Protein AF-A0A0C9SNE4-F1 (afdb_monomer_lite)

Radius of gyration: 35.83 Å; chains: 1; bounding box: 86×102×91 Å

Sequence (433 aa):
MPVVHISTFTADDDLSETAVETERELSTTSSGLSIANPESDPVPTPPAPAKKRGRPKKQAVTSKDQWQSDLQEAPLEPAKNLKATITYYLAMFTETQMRKPDKQQKSINTFLCLSSDIKFDTLKAQLLQKIHEKLAPKTLAYSNYSIEWMIPRAQTAPMSLSTAEDYQFLVGHALKQKSPSASIVIALATPPTVTPTTVQTVTVKIVTGAVKMSLPGRSRRKRSNISNAKAETPLNVNINTKIQNLQKRWMCSKPGCSSKHCFVHPEHPDHFPLGHEHLAVWAAAWIMCHQRASTTLPTSKPPPNHHKFNNIPGRTAVSISPLLQRRLTECNQPATGQTGPVFNFNIPPEILGIFCPIGAAQPQPAQAVIEASRASSIPVDHNQLALVPSAAQHGQKLSLDEFCDRYCLSQDIHTKLHENGYTGTKTISFIVI

Organism: NCBI:txid664439

pLDDT: mean 72.75, std 22.72, range [30.8, 98.5]

Structure (mmCIF, N/CA/C/O backbone):
data_AF-A0A0C9SNE4-F1
#
_entry.id   AF-A0A0C9SNE4-F1
#
loop_
_atom_site.group_PDB
_atom_site.id
_atom_site.type_symbol
_atom_site.label_atom_id
_atom_site.label_alt_id
_atom_site.label_comp_id
_atom_site.label_asym_id
_atom_site.label_entity_id
_atom_site.label_seq_id
_atom_site.pdbx_PDB_ins_code
_atom_site.Cartn_x
_atom_site.Cartn_y
_atom_site.Cartn_z
_atom_site.occupancy
_atom_site.B_iso_or_equiv
_atom_site.auth_seq_id
_atom_site.auth_comp_id
_atom_site.auth_asym_id
_atom_site.auth_atom_id
_atom_site.pdbx_PDB_model_num
ATOM 1 N N . MET A 1 1 ? -36.835 -17.956 -30.696 1.00 38.91 1 MET A N 1
ATOM 2 C CA . MET A 1 1 ? -35.687 -18.736 -30.187 1.00 38.91 1 MET A CA 1
ATOM 3 C C . MET A 1 1 ? -35.056 -19.471 -31.358 1.00 38.91 1 MET A C 1
ATOM 5 O O . MET A 1 1 ? -35.784 -20.222 -31.994 1.00 38.91 1 MET A O 1
ATOM 9 N N . PRO A 1 2 ? -33.774 -19.247 -31.683 1.00 39.53 2 PRO A N 1
ATOM 10 C CA . PRO A 1 2 ? -33.036 -20.082 -32.625 1.00 39.53 2 PRO A CA 1
ATOM 11 C C . PRO A 1 2 ? -32.279 -21.191 -31.876 1.00 39.53 2 PRO A C 1
ATOM 13 O O . PRO A 1 2 ? -31.608 -20.924 -30.881 1.00 39.53 2 PRO A O 1
ATOM 16 N N . VAL A 1 3 ? -32.388 -22.431 -32.353 1.00 40.47 3 VAL A N 1
ATOM 17 C CA . VAL A 1 3 ? -31.606 -23.570 -31.851 1.00 40.47 3 VAL A CA 1
ATOM 18 C C . VAL A 1 3 ? -30.314 -23.649 -32.660 1.00 40.47 3 VAL A C 1
ATOM 20 O O . VAL A 1 3 ? -30.364 -23.748 -33.884 1.00 40.47 3 VAL A O 1
ATOM 23 N N . VAL A 1 4 ? -29.165 -23.604 -31.986 1.00 46.88 4 VAL A N 1
ATOM 24 C CA . VAL A 1 4 ? -27.845 -23.761 -32.613 1.00 46.88 4 VAL A CA 1
ATOM 25 C C . VAL A 1 4 ? -27.323 -25.157 -32.289 1.00 46.88 4 VAL A C 1
ATOM 27 O O . VAL A 1 4 ? -27.067 -25.469 -31.128 1.00 46.88 4 VAL A O 1
ATOM 30 N N . HIS A 1 5 ? -27.168 -25.997 -33.313 1.00 44.12 5 HIS A N 1
ATOM 31 C CA . HIS A 1 5 ? -26.477 -27.279 -33.181 1.00 44.12 5 HIS A CA 1
ATOM 32 C C . HIS A 1 5 ? -24.964 -27.049 -33.101 1.00 44.12 5 HIS A C 1
ATOM 34 O O . HIS A 1 5 ? -24.386 -26.398 -33.969 1.00 44.12 5 HIS A O 1
ATOM 40 N N . ILE A 1 6 ? -24.326 -27.619 -32.079 1.00 41.62 6 ILE A N 1
ATOM 41 C CA . ILE A 1 6 ? -22.868 -27.664 -31.944 1.00 41.62 6 ILE A CA 1
ATOM 42 C C . ILE A 1 6 ? -22.424 -29.088 -32.280 1.00 41.62 6 ILE A C 1
ATOM 44 O O . ILE A 1 6 ? -22.781 -30.026 -31.569 1.00 41.62 6 ILE A O 1
ATOM 48 N N . SER A 1 7 ? -21.645 -29.246 -33.351 1.00 43.00 7 SER A N 1
ATOM 49 C CA . SER A 1 7 ? -20.959 -30.504 -33.658 1.00 43.00 7 SER A CA 1
ATOM 50 C C . SER A 1 7 ? -19.596 -30.524 -32.973 1.00 43.00 7 SER A C 1
ATOM 52 O O . SER A 1 7 ? -18.745 -29.681 -33.249 1.00 43.00 7 SER A O 1
ATOM 54 N N . THR A 1 8 ? -19.379 -31.496 -32.094 1.00 40.59 8 THR A N 1
ATOM 55 C CA . THR A 1 8 ? -18.074 -31.780 -31.488 1.00 40.59 8 THR A CA 1
ATOM 56 C C . THR A 1 8 ? -17.249 -32.663 -32.417 1.00 40.59 8 THR A C 1
ATOM 58 O O . THR A 1 8 ? -17.672 -33.772 -32.737 1.00 40.59 8 THR A O 1
ATOM 61 N N . PHE A 1 9 ? -16.071 -32.189 -32.821 1.00 38.12 9 PHE A N 1
ATOM 62 C CA . PHE A 1 9 ? -15.098 -32.966 -33.588 1.00 38.12 9 PHE A CA 1
ATOM 63 C C . PHE A 1 9 ? -13.999 -33.451 -32.635 1.00 38.12 9 PHE A C 1
ATOM 65 O O . PHE A 1 9 ? -13.291 -32.636 -32.045 1.00 38.12 9 PHE A O 1
ATOM 72 N N . THR A 1 10 ? -13.884 -34.764 -32.452 1.00 41.81 10 THR A N 1
ATOM 73 C CA . THR A 1 10 ? -12.782 -35.405 -31.724 1.00 41.81 10 THR A CA 1
ATOM 74 C C . THR A 1 10 ? -11.747 -35.883 -32.731 1.00 41.81 10 THR A C 1
ATOM 76 O O . THR A 1 10 ? -12.079 -36.671 -33.613 1.00 41.81 10 THR A O 1
ATOM 79 N N . ALA A 1 11 ? -10.513 -35.406 -32.595 1.00 47.38 11 ALA A N 1
ATOM 80 C CA . ALA A 1 11 ? -9.359 -35.940 -33.303 1.00 47.38 11 ALA A CA 1
ATOM 81 C C . ALA A 1 11 ? -8.430 -36.577 -32.267 1.00 47.38 11 ALA A C 1
ATOM 83 O O . ALA A 1 11 ? -7.753 -35.871 -31.519 1.00 47.38 11 ALA A O 1
ATOM 84 N N . ASP A 1 12 ? -8.459 -37.905 -32.206 1.00 46.59 12 ASP A N 1
ATOM 85 C CA . ASP A 1 12 ? -7.353 -38.691 -31.676 1.00 46.59 12 ASP A CA 1
ATOM 86 C C . ASP A 1 12 ? -6.236 -38.671 -32.724 1.00 46.59 12 ASP A C 1
ATOM 88 O O . ASP A 1 12 ? -6.502 -38.924 -33.900 1.00 46.59 12 ASP A O 1
ATOM 92 N N . ASP A 1 13 ? -5.004 -38.382 -32.312 1.00 49.09 13 ASP A N 1
ATOM 93 C CA . ASP A 1 13 ? -3.827 -38.621 -33.145 1.00 49.09 13 ASP A CA 1
ATOM 94 C C . ASP A 1 13 ? -2.734 -39.251 -32.276 1.00 49.09 13 ASP A C 1
ATOM 96 O O . ASP A 1 13 ? -2.331 -38.711 -31.239 1.00 49.09 13 ASP A O 1
ATOM 100 N N . ASP A 1 14 ? -2.341 -40.455 -32.676 1.00 47.31 14 ASP A N 1
ATOM 101 C CA . ASP A 1 14 ? -1.549 -41.420 -31.921 1.00 47.31 14 ASP A CA 1
ATOM 102 C C . ASP A 1 14 ? -0.275 -41.713 -32.710 1.00 47.31 14 ASP A C 1
ATOM 104 O O . ASP A 1 14 ? -0.311 -42.412 -33.722 1.00 47.31 14 ASP A O 1
ATOM 108 N N . LEU A 1 15 ? 0.854 -41.152 -32.269 1.00 49.06 15 LEU A N 1
ATOM 109 C CA . LEU A 1 15 ? 2.168 -41.447 -32.835 1.00 49.06 15 LEU A CA 1
ATOM 110 C C . LEU A 1 15 ? 3.216 -41.601 -31.731 1.00 49.06 15 LEU A C 1
ATOM 112 O O . LEU A 1 15 ? 3.899 -40.661 -31.321 1.00 49.06 15 LEU A O 1
ATOM 116 N N . SER A 1 16 ? 3.370 -42.844 -31.286 1.00 46.38 16 SER A N 1
ATOM 117 C CA . SER A 1 16 ? 4.607 -43.332 -30.687 1.00 46.38 16 SER A CA 1
ATOM 118 C C . SER A 1 16 ? 5.685 -43.511 -31.759 1.00 46.38 16 SER A C 1
ATOM 120 O O . SER A 1 16 ? 5.445 -44.222 -32.733 1.00 46.38 16 SER A O 1
ATOM 122 N N . GLU A 1 17 ? 6.902 -43.008 -31.540 1.00 44.75 17 GLU A N 1
ATOM 123 C CA . GLU A 1 17 ? 8.071 -43.526 -32.261 1.00 44.75 17 GLU A CA 1
ATOM 124 C C . GLU A 1 17 ? 9.333 -43.561 -31.386 1.00 44.75 17 GLU A C 1
ATOM 126 O O . GLU A 1 17 ? 9.523 -42.753 -30.474 1.00 44.75 17 GLU A O 1
ATOM 131 N N . THR A 1 18 ? 10.170 -44.568 -31.635 1.00 41.59 18 THR A N 1
ATOM 132 C CA . THR A 1 18 ? 11.265 -45.020 -30.768 1.00 41.59 18 THR A CA 1
ATOM 133 C C . THR A 1 18 ? 12.593 -45.088 -31.524 1.00 41.59 18 THR A C 1
ATOM 135 O O . THR A 1 18 ? 12.679 -45.789 -32.527 1.00 41.59 18 THR A O 1
ATOM 138 N N . ALA A 1 19 ? 13.655 -44.485 -30.982 1.00 37.78 19 ALA A N 1
ATOM 139 C CA . ALA A 1 19 ? 15.058 -44.791 -31.303 1.00 37.78 19 ALA A CA 1
ATOM 140 C C . ALA A 1 19 ? 15.921 -44.388 -30.084 1.00 37.78 19 ALA A C 1
ATOM 142 O O . ALA A 1 19 ? 15.773 -43.273 -29.592 1.00 37.78 19 ALA A O 1
ATOM 143 N N . VAL A 1 20 ? 16.625 -45.286 -29.382 1.00 37.22 20 VAL A N 1
ATOM 144 C CA . VAL A 1 20 ? 17.790 -46.130 -29.754 1.00 37.22 20 VAL A CA 1
ATOM 145 C C . VAL A 1 20 ? 19.133 -45.393 -29.598 1.00 37.22 20 VAL A C 1
ATOM 147 O O . VAL A 1 20 ? 19.267 -44.207 -29.873 1.00 37.22 20 VAL A O 1
ATOM 150 N N . GLU A 1 21 ? 20.084 -46.147 -29.046 1.00 35.72 21 GLU A N 1
ATOM 151 C CA . GLU A 1 21 ? 21.415 -45.827 -28.516 1.00 35.72 21 GLU A CA 1
ATOM 152 C C . GLU A 1 21 ? 22.336 -44.931 -29.366 1.00 35.72 21 GLU A C 1
ATOM 154 O O . GLU A 1 21 ? 22.239 -44.875 -30.588 1.00 35.72 21 GLU A O 1
ATOM 159 N N . THR A 1 22 ? 23.369 -44.366 -28.723 1.00 37.75 22 THR A N 1
ATOM 160 C CA . THR A 1 22 ? 24.769 -44.812 -28.937 1.00 37.75 22 THR A CA 1
ATOM 161 C C . THR A 1 22 ? 25.681 -44.252 -27.837 1.00 37.75 22 THR A C 1
ATOM 163 O O . THR A 1 22 ? 25.640 -43.064 -27.518 1.00 37.75 22 THR A O 1
ATOM 166 N N . GLU A 1 23 ? 26.517 -45.111 -27.253 1.00 42.69 23 GLU A N 1
ATOM 167 C CA . GLU A 1 23 ? 27.531 -44.748 -26.258 1.00 42.69 23 GLU A CA 1
ATOM 168 C C . GLU A 1 23 ? 28.771 -44.092 -26.890 1.00 42.69 23 GLU A C 1
ATOM 170 O O . GLU A 1 23 ? 29.161 -44.423 -28.012 1.00 42.69 23 GLU A O 1
ATOM 175 N N . ARG A 1 24 ? 29.490 -43.260 -26.122 1.00 37.94 24 ARG A N 1
ATOM 176 C CA . ARG A 1 24 ? 30.954 -43.185 -26.255 1.00 37.94 24 ARG A CA 1
ATOM 177 C C . ARG A 1 24 ? 31.633 -42.651 -24.998 1.00 37.94 24 ARG A C 1
ATOM 179 O O . ARG A 1 24 ? 31.463 -41.492 -24.627 1.00 37.94 24 ARG A O 1
ATOM 186 N N . GLU A 1 25 ? 32.436 -43.506 -24.377 1.00 43.00 25 GLU A N 1
ATOM 187 C CA . GLU A 1 25 ? 33.417 -43.113 -23.368 1.00 43.00 25 GLU A CA 1
ATOM 188 C C . GLU A 1 25 ? 34.555 -42.291 -23.991 1.00 43.00 25 GLU A C 1
ATOM 190 O O . GLU A 1 25 ? 34.912 -42.501 -25.152 1.00 43.00 25 GLU A O 1
ATOM 195 N N . LEU A 1 26 ? 35.191 -41.434 -23.186 1.00 41.44 26 LEU A N 1
ATOM 196 C CA . LEU A 1 26 ? 36.636 -41.192 -23.259 1.00 41.44 26 LEU A CA 1
ATOM 197 C C . LEU A 1 26 ? 37.135 -40.528 -21.966 1.00 41.44 26 LEU A C 1
ATOM 199 O O . LEU A 1 26 ? 36.657 -39.470 -21.556 1.00 41.44 26 LEU A O 1
ATOM 203 N N . SER A 1 27 ? 38.105 -41.177 -21.327 1.00 37.44 27 SER A N 1
ATOM 204 C CA . SER A 1 27 ? 38.706 -40.781 -20.050 1.00 37.44 27 SER A CA 1
ATOM 205 C C . SER A 1 27 ? 39.980 -39.965 -20.265 1.00 37.44 27 SER A C 1
ATOM 207 O O . SER A 1 27 ? 40.839 -40.414 -21.020 1.00 37.44 27 SER A O 1
ATOM 209 N N . THR A 1 28 ? 40.187 -38.878 -19.507 1.00 32.50 28 THR A N 1
ATOM 210 C CA . THR A 1 28 ? 41.526 -38.270 -19.357 1.00 32.50 28 THR A CA 1
ATOM 211 C C . THR A 1 28 ? 41.754 -37.698 -17.948 1.00 32.50 28 THR A C 1
ATOM 213 O O . THR A 1 28 ? 41.076 -36.774 -17.507 1.00 32.50 28 THR A O 1
ATOM 216 N N . THR A 1 29 ? 42.729 -38.300 -17.258 1.00 30.80 29 THR A N 1
ATOM 217 C CA . THR A 1 29 ? 43.738 -37.723 -16.334 1.00 30.80 29 THR A CA 1
ATOM 218 C C . THR A 1 29 ? 43.895 -36.184 -16.349 1.00 30.80 29 THR A C 1
ATOM 220 O O . THR A 1 29 ? 43.726 -35.556 -17.382 1.00 30.80 29 THR A O 1
ATOM 223 N N . SER A 1 30 ? 44.369 -35.458 -15.329 1.00 31.88 30 SER A N 1
ATOM 224 C CA . SER A 1 30 ? 44.814 -35.650 -13.933 1.00 31.88 30 SER A CA 1
ATOM 225 C C . SER A 1 30 ? 45.439 -34.299 -13.487 1.00 31.88 30 SER A C 1
ATOM 227 O O . SER A 1 30 ? 45.453 -33.358 -14.275 1.00 31.88 30 SER A O 1
ATOM 229 N N . SER A 1 31 ? 46.054 -34.231 -12.294 1.00 33.75 31 SER A N 1
ATOM 230 C CA . SER A 1 31 ? 46.791 -33.066 -11.740 1.00 33.75 31 SER A CA 1
ATOM 231 C C . SER A 1 31 ? 45.882 -31.953 -11.174 1.00 33.75 31 SER A C 1
ATOM 233 O O . SER A 1 31 ? 45.056 -31.395 -11.879 1.00 33.75 31 SER A O 1
ATOM 235 N N . GLY A 1 32 ? 45.954 -31.549 -9.902 1.00 34.94 32 GLY A N 1
ATOM 236 C CA . GLY A 1 32 ? 46.887 -31.922 -8.833 1.00 34.94 32 GLY A CA 1
ATOM 237 C C . GLY A 1 32 ? 47.992 -30.883 -8.642 1.00 34.94 32 GLY A C 1
ATOM 238 O O . GLY A 1 32 ? 49.116 -31.103 -9.076 1.00 34.94 32 GLY A O 1
ATOM 239 N N . LEU A 1 33 ? 47.669 -29.768 -7.978 1.00 35.03 33 LEU A N 1
ATOM 240 C CA . LEU A 1 33 ? 48.639 -28.775 -7.509 1.00 35.03 33 LEU A CA 1
ATOM 241 C C . LEU A 1 33 ? 48.158 -28.143 -6.195 1.00 35.03 33 LEU A C 1
ATOM 243 O O . LEU A 1 33 ? 47.126 -27.477 -6.147 1.00 35.03 33 LEU A O 1
ATOM 247 N N . SER A 1 34 ? 48.923 -28.374 -5.130 1.00 39.59 34 SER A N 1
ATOM 248 C CA . SER A 1 34 ? 48.729 -27.771 -3.808 1.00 39.59 34 SER A CA 1
ATOM 249 C C . SER A 1 34 ? 49.470 -26.437 -3.735 1.00 39.59 34 SER A C 1
ATOM 251 O O . SER A 1 34 ? 50.653 -26.394 -4.063 1.00 39.59 34 SER A O 1
ATOM 253 N N . ILE A 1 35 ? 48.828 -25.373 -3.243 1.00 38.12 35 ILE A N 1
ATOM 254 C CA . ILE A 1 35 ? 49.505 -24.119 -2.866 1.00 38.12 35 ILE A CA 1
ATOM 255 C C . ILE A 1 35 ? 49.071 -23.722 -1.448 1.00 38.12 35 ILE A C 1
ATOM 257 O O . ILE A 1 35 ? 47.936 -23.967 -1.039 1.00 38.12 35 ILE A O 1
ATOM 261 N N . ALA A 1 36 ? 50.030 -23.212 -0.675 1.00 35.75 36 ALA A N 1
ATOM 262 C CA . ALA A 1 36 ? 49.984 -23.132 0.781 1.00 35.75 36 ALA A CA 1
ATOM 263 C C . ALA A 1 36 ? 49.194 -21.936 1.348 1.00 35.75 36 ALA A C 1
ATOM 265 O O . ALA A 1 36 ? 49.076 -20.886 0.719 1.00 35.75 36 ALA A O 1
ATOM 266 N N . ASN A 1 37 ? 48.743 -22.093 2.598 1.00 45.16 37 ASN A N 1
ATOM 267 C CA . ASN A 1 37 ? 48.356 -20.985 3.476 1.00 45.16 37 ASN A CA 1
ATOM 268 C C . ASN A 1 37 ? 49.580 -20.126 3.837 1.00 45.16 37 ASN A C 1
ATOM 270 O O . ASN A 1 37 ? 50.582 -20.696 4.276 1.00 45.16 37 ASN A O 1
ATOM 274 N N . PRO A 1 38 ? 49.457 -18.791 3.820 1.00 50.81 38 PRO A N 1
ATOM 275 C CA . PRO A 1 38 ? 50.249 -17.910 4.661 1.00 50.81 38 PRO A CA 1
ATOM 276 C C . PRO A 1 38 ? 49.485 -17.469 5.924 1.00 50.81 38 PRO A C 1
ATOM 278 O O . PRO A 1 38 ? 48.291 -17.176 5.895 1.00 50.81 38 PRO A O 1
ATOM 281 N N . GLU A 1 39 ? 50.246 -17.466 7.014 1.00 42.12 39 GLU A N 1
ATOM 282 C CA . GLU A 1 39 ? 50.117 -16.793 8.312 1.00 42.12 39 GLU A CA 1
ATOM 283 C C . GLU A 1 39 ? 48.969 -15.806 8.608 1.00 42.12 39 GLU A C 1
ATOM 285 O O . GLU A 1 39 ? 48.586 -14.949 7.817 1.00 42.12 39 GLU A O 1
ATOM 290 N N . SER A 1 40 ? 48.503 -15.877 9.859 1.00 41.00 40 SER A N 1
ATOM 291 C CA . SER A 1 40 ? 47.504 -14.993 10.462 1.00 41.00 40 SER A CA 1
ATOM 292 C C . SER A 1 40 ? 48.133 -13.964 11.412 1.00 41.00 40 SER A C 1
ATOM 294 O O . SER A 1 40 ? 48.673 -14.348 12.452 1.00 41.00 40 SER A O 1
ATOM 296 N N . ASP A 1 41 ? 47.967 -12.675 11.115 1.00 52.69 41 ASP A N 1
ATOM 297 C CA . ASP A 1 41 ? 48.377 -11.572 11.995 1.00 52.69 41 ASP A CA 1
ATOM 298 C C . ASP A 1 41 ? 47.491 -11.417 13.257 1.00 52.69 41 ASP A C 1
ATOM 300 O O . ASP A 1 41 ? 46.299 -11.755 13.241 1.00 52.69 41 ASP A O 1
ATOM 304 N N . PRO A 1 42 ? 48.040 -10.890 14.372 1.00 58.44 42 PRO A N 1
ATOM 305 C CA . PRO A 1 42 ? 47.347 -10.821 15.658 1.00 58.44 42 PRO A CA 1
ATOM 306 C C . PRO A 1 42 ? 46.299 -9.697 15.752 1.00 58.44 42 PRO A C 1
ATOM 308 O O . PRO A 1 42 ? 46.542 -8.533 15.435 1.00 58.44 42 PRO A O 1
ATOM 311 N N . VAL A 1 43 ? 45.129 -10.040 16.299 1.00 50.06 43 VAL A N 1
ATOM 312 C CA . VAL A 1 43 ? 44.009 -9.115 16.548 1.00 50.06 43 VAL A CA 1
ATOM 313 C C . VAL A 1 43 ? 44.282 -8.226 17.777 1.00 50.06 43 VAL A C 1
ATOM 315 O O . VAL A 1 43 ? 44.535 -8.767 18.857 1.00 50.06 43 VAL A O 1
ATOM 318 N N . PRO A 1 44 ? 44.160 -6.885 17.686 1.00 51.66 44 PRO A N 1
ATOM 319 C CA . PRO A 1 44 ? 44.323 -5.997 18.835 1.00 51.66 44 PRO A CA 1
ATOM 320 C C . PRO A 1 44 ? 43.094 -5.985 19.763 1.00 51.66 44 PRO A C 1
ATOM 322 O O . PRO A 1 44 ? 41.944 -5.884 19.331 1.00 51.66 44 PRO A O 1
ATOM 325 N N . THR A 1 45 ? 43.350 -6.046 21.070 1.00 57.38 45 THR A N 1
ATOM 326 C CA . THR A 1 45 ? 42.338 -6.094 22.139 1.00 57.38 45 THR A CA 1
ATOM 327 C C . THR A 1 45 ? 41.604 -4.752 22.324 1.00 57.38 45 THR A C 1
ATOM 329 O O . THR A 1 45 ? 42.264 -3.718 22.439 1.00 57.38 45 THR A O 1
ATOM 332 N N . PRO A 1 46 ? 40.260 -4.723 22.443 1.00 59.94 46 PRO A N 1
ATOM 333 C CA . PRO A 1 46 ? 39.521 -3.490 22.723 1.00 59.94 46 PRO A CA 1
ATOM 334 C C . PRO A 1 46 ? 39.621 -3.056 24.206 1.00 59.94 46 PRO A C 1
ATOM 336 O O . PRO A 1 46 ? 39.582 -3.909 25.098 1.00 59.94 46 PRO A O 1
ATOM 339 N N . PRO A 1 47 ? 39.694 -1.743 24.506 1.00 55.91 47 PRO A N 1
ATOM 340 C CA . PRO A 1 47 ? 39.772 -1.229 25.875 1.00 55.91 47 PRO A CA 1
ATOM 341 C C . PRO A 1 47 ? 38.435 -1.295 26.639 1.00 55.91 47 PRO A C 1
ATOM 343 O O . PRO A 1 47 ? 37.346 -1.295 26.063 1.00 55.91 47 PRO A O 1
ATOM 346 N N . ALA A 1 48 ? 38.527 -1.333 27.972 1.00 55.72 48 ALA A N 1
ATOM 347 C CA . ALA A 1 48 ? 37.401 -1.561 28.879 1.00 55.72 48 ALA A CA 1
ATOM 348 C C . ALA A 1 48 ? 36.401 -0.377 28.976 1.00 55.72 48 ALA A C 1
ATOM 350 O O . ALA A 1 48 ? 36.803 0.786 28.907 1.00 55.72 48 ALA A O 1
ATOM 351 N N . PRO A 1 49 ? 35.097 -0.641 29.213 1.00 56.12 49 PRO A N 1
ATOM 352 C CA . PRO A 1 49 ? 34.071 0.400 29.294 1.00 56.12 49 PRO A CA 1
ATOM 353 C C . PRO A 1 49 ? 34.112 1.204 30.606 1.00 56.12 49 PRO A C 1
ATOM 355 O O . PRO A 1 49 ? 34.221 0.656 31.705 1.00 56.12 49 PRO A O 1
ATOM 358 N N . ALA A 1 50 ? 33.947 2.524 30.487 1.00 57.16 50 ALA A N 1
ATOM 359 C CA . ALA A 1 50 ? 33.972 3.463 31.607 1.00 57.16 50 ALA A CA 1
ATOM 360 C C . ALA A 1 50 ? 32.727 3.397 32.525 1.00 57.16 50 ALA A C 1
ATOM 362 O O . ALA A 1 50 ? 31.644 2.936 32.157 1.00 57.16 50 ALA A O 1
ATOM 363 N N . LYS A 1 51 ? 32.901 3.885 33.760 1.00 54.38 51 LYS A N 1
ATOM 364 C CA . LYS A 1 51 ? 31.968 3.732 34.892 1.00 54.38 51 LYS A CA 1
ATOM 365 C C . LYS A 1 51 ? 30.635 4.479 34.693 1.00 54.38 51 LYS A C 1
ATOM 367 O O . LYS A 1 51 ? 30.612 5.659 34.352 1.00 54.38 51 LYS A O 1
ATOM 372 N N . LYS A 1 52 ? 29.517 3.815 35.020 1.00 46.66 52 LYS A N 1
ATOM 373 C CA . LYS A 1 52 ? 28.166 4.412 35.060 1.00 46.66 52 LYS A CA 1
ATOM 374 C C . LYS A 1 52 ? 28.080 5.515 36.128 1.00 46.66 52 LYS A C 1
ATOM 376 O O . LYS A 1 52 ? 28.282 5.232 37.307 1.00 46.66 52 LYS A O 1
ATOM 381 N N . ARG A 1 53 ? 27.699 6.741 35.746 1.00 54.41 53 ARG A N 1
ATOM 382 C CA . ARG A 1 53 ? 27.253 7.780 36.698 1.00 54.41 53 ARG A CA 1
ATOM 383 C C . ARG A 1 53 ? 25.805 7.518 37.135 1.00 54.41 53 ARG A C 1
ATOM 385 O O . ARG A 1 53 ? 24.972 7.111 36.328 1.00 54.41 53 ARG A O 1
ATOM 392 N N . GLY A 1 54 ? 25.528 7.720 38.423 1.00 46.31 54 GLY A N 1
ATOM 393 C CA . GLY A 1 54 ? 24.234 7.421 39.039 1.00 46.31 54 GLY A CA 1
ATOM 394 C C . GLY A 1 54 ? 23.115 8.387 38.635 1.00 46.31 54 GLY A C 1
ATOM 395 O O . GLY A 1 54 ? 23.355 9.562 38.368 1.00 46.31 54 GLY A O 1
ATOM 396 N N . ARG A 1 55 ? 21.875 7.884 38.630 1.00 50.62 55 ARG A N 1
ATOM 397 C CA . ARG A 1 55 ? 20.650 8.665 38.401 1.00 50.62 55 ARG A CA 1
ATOM 398 C C . ARG A 1 55 ? 19.955 8.903 39.752 1.00 50.62 55 ARG A C 1
ATOM 400 O O . ARG A 1 55 ? 19.647 7.913 40.418 1.00 50.62 55 ARG A O 1
ATOM 407 N N . PRO A 1 56 ? 19.698 10.153 40.178 1.00 48.69 56 PRO A N 1
ATOM 408 C CA . PRO A 1 56 ? 19.039 10.414 41.455 1.00 48.69 56 PRO A CA 1
ATOM 409 C C . PRO A 1 56 ? 17.575 9.949 41.435 1.00 48.69 56 PRO A C 1
ATOM 411 O O . PRO A 1 56 ? 16.857 10.147 40.451 1.00 48.69 56 PRO A O 1
ATOM 414 N N . LYS A 1 57 ? 17.127 9.336 42.537 1.00 44.31 57 LYS A N 1
ATOM 415 C CA . LYS A 1 57 ? 15.717 8.984 42.759 1.00 44.31 57 LYS A CA 1
ATOM 416 C C . LYS A 1 57 ? 14.918 10.270 43.002 1.00 44.31 57 LYS A C 1
ATOM 418 O O . LYS A 1 57 ? 15.161 10.942 44.000 1.00 44.31 57 LYS A O 1
ATOM 423 N N . LYS A 1 58 ? 13.942 10.593 42.146 1.00 53.78 58 LYS A N 1
ATOM 424 C CA . LYS A 1 58 ? 12.881 11.544 42.519 1.00 53.78 58 LYS A CA 1
ATOM 425 C C . LYS A 1 58 ? 11.888 10.836 43.440 1.00 53.78 58 LYS A C 1
ATOM 427 O O . LYS A 1 58 ? 11.443 9.733 43.129 1.00 53.78 58 LYS A O 1
ATOM 432 N N . GLN A 1 59 ? 11.579 11.468 44.566 1.00 45.69 59 GLN A N 1
ATOM 433 C CA . GLN A 1 59 ? 10.562 11.011 45.509 1.00 45.69 59 GLN A CA 1
ATOM 434 C C . GLN A 1 59 ? 9.176 11.091 44.857 1.00 45.69 59 GLN A C 1
ATOM 436 O O . GLN A 1 59 ? 8.873 12.053 44.150 1.00 45.69 59 GLN A O 1
ATOM 441 N N . ALA A 1 60 ? 8.344 10.079 45.096 1.00 41.91 60 ALA A N 1
ATOM 442 C CA . ALA A 1 60 ? 6.930 10.129 44.761 1.00 41.91 60 ALA A CA 1
ATOM 443 C C . ALA A 1 60 ? 6.184 10.785 45.928 1.00 41.91 60 ALA A C 1
ATOM 445 O O . ALA A 1 60 ? 6.175 10.239 47.028 1.00 41.91 60 ALA A O 1
ATOM 446 N N . VAL A 1 61 ? 5.567 11.942 45.686 1.00 50.59 61 VAL A N 1
ATOM 447 C CA . VAL A 1 61 ? 4.607 12.538 46.620 1.00 50.59 61 VAL A CA 1
ATOM 448 C C . VAL A 1 61 ? 3.222 12.056 46.216 1.00 50.59 61 VAL A C 1
ATOM 450 O O . VAL A 1 61 ? 2.673 12.477 45.201 1.00 50.59 61 VAL A O 1
ATOM 453 N N . THR A 1 62 ? 2.674 11.136 47.000 1.00 45.28 62 THR A N 1
ATOM 454 C CA . THR A 1 62 ? 1.266 10.749 46.935 1.00 45.28 62 THR A CA 1
ATOM 455 C C . THR A 1 62 ? 0.436 11.785 47.685 1.00 45.28 62 THR A C 1
ATOM 457 O O . THR A 1 62 ? 0.460 11.802 48.913 1.00 45.28 62 THR A O 1
ATOM 460 N N . SER A 1 63 ? -0.313 12.621 46.966 1.00 48.00 63 SER A N 1
ATOM 461 C CA . SER A 1 63 ? -1.471 13.319 47.534 1.00 48.00 63 SER A CA 1
ATOM 462 C C . SER A 1 63 ? -2.724 12.526 47.162 1.00 48.00 63 SER A C 1
ATOM 464 O O . SER A 1 63 ? -2.874 12.087 46.019 1.00 48.00 63 SER A O 1
ATOM 466 N N . LYS A 1 64 ? -3.556 12.250 48.166 1.00 47.44 64 LYS A N 1
ATOM 467 C CA . LYS A 1 64 ? -4.700 11.338 48.106 1.00 47.44 64 LYS A CA 1
ATOM 468 C C . LYS A 1 64 ? -5.825 11.937 48.950 1.00 47.44 64 LYS A C 1
ATOM 470 O O . LYS A 1 64 ? -6.136 11.405 50.007 1.00 47.44 64 LYS A O 1
ATOM 475 N N . ASP A 1 65 ? -6.419 13.009 48.441 1.00 48.03 65 ASP A N 1
ATOM 476 C CA . ASP A 1 65 ? -7.628 13.629 48.985 1.00 48.03 65 ASP A CA 1
ATOM 477 C C . ASP A 1 65 ? -8.682 13.624 47.865 1.00 48.03 65 ASP A C 1
ATOM 479 O O . ASP A 1 65 ? -8.461 14.155 46.779 1.00 48.03 65 ASP A O 1
ATOM 483 N N . GLN A 1 66 ? -9.718 12.791 47.949 1.00 52.75 66 GLN A N 1
ATOM 484 C CA . GLN A 1 66 ? -10.872 12.935 48.847 1.00 52.75 66 GLN A CA 1
ATOM 485 C C . GLN A 1 66 ? -11.801 14.066 48.381 1.00 52.75 66 GLN A C 1
ATOM 487 O O . GLN A 1 66 ? -11.888 15.129 48.981 1.00 52.75 66 GLN A O 1
ATOM 492 N N . TRP A 1 67 ? -12.528 13.776 47.300 1.00 43.69 67 TRP A N 1
ATOM 493 C CA . TRP A 1 67 ? -13.760 14.463 46.916 1.00 43.69 67 TRP A CA 1
ATOM 494 C C . TRP A 1 67 ? -14.856 13.408 46.793 1.00 43.69 67 TRP A C 1
ATOM 496 O O . TRP A 1 67 ? -14.862 12.603 45.862 1.00 43.69 67 TRP A O 1
ATOM 506 N N . GLN A 1 68 ? -15.734 13.370 47.789 1.00 52.38 68 GLN A N 1
ATOM 507 C CA . GLN A 1 68 ? -16.874 12.465 47.872 1.00 52.38 68 GLN A CA 1
ATOM 508 C C . GLN A 1 68 ? -17.973 13.192 48.653 1.00 52.38 68 GLN A C 1
ATOM 510 O O . GLN A 1 68 ? -17.670 13.759 49.701 1.00 52.38 68 GLN A O 1
ATOM 515 N N . SER A 1 69 ? -19.215 13.109 48.157 1.00 52.91 69 SER A N 1
ATOM 516 C CA . SER A 1 69 ? -20.448 13.828 48.572 1.00 52.91 69 SER A CA 1
ATOM 517 C C . SER A 1 69 ? -20.809 15.000 47.656 1.00 52.91 69 SER A C 1
ATOM 519 O O . SER A 1 69 ? -20.354 16.118 47.851 1.00 52.91 69 SER A O 1
ATOM 521 N N . ASP A 1 70 ? -21.566 14.689 46.601 1.00 49.06 70 ASP A N 1
ATOM 522 C CA . ASP A 1 70 ? -22.915 15.239 46.379 1.00 49.06 70 ASP A CA 1
ATOM 523 C C . ASP A 1 70 ? -23.509 14.585 45.121 1.00 49.06 70 ASP A C 1
ATOM 525 O O . ASP A 1 70 ? -23.365 15.051 43.992 1.00 49.06 70 ASP A O 1
ATOM 529 N N . LEU A 1 71 ? -24.139 13.424 45.328 1.00 48.97 71 LEU A N 1
ATOM 530 C CA . LEU A 1 71 ? -24.932 12.731 44.314 1.00 48.97 71 LEU A CA 1
ATOM 531 C C . LEU A 1 71 ? -26.402 13.063 44.552 1.00 48.97 71 LEU A C 1
ATOM 533 O O . LEU A 1 71 ? -27.062 12.441 45.381 1.00 48.97 71 LEU A O 1
ATOM 537 N N . GLN A 1 72 ? -26.903 14.051 43.817 1.00 52.22 72 GLN A N 1
ATOM 538 C CA . GLN A 1 72 ? -28.329 14.339 43.753 1.00 52.22 72 GLN A CA 1
ATOM 539 C C . GLN A 1 72 ? -28.944 13.457 42.656 1.00 52.22 72 GLN A C 1
ATOM 541 O O . GLN A 1 72 ? -28.585 13.557 41.482 1.00 52.22 72 GLN A O 1
ATOM 546 N N . GLU A 1 73 ? -29.805 12.527 43.063 1.00 56.72 73 GLU A N 1
ATOM 547 C CA . GLU A 1 73 ? -30.290 11.428 42.225 1.00 56.72 73 GLU A CA 1
ATOM 548 C C . GLU A 1 73 ? -31.346 11.924 41.219 1.00 56.72 73 GLU A C 1
ATOM 550 O O . GLU A 1 73 ? -32.525 12.080 41.534 1.00 56.72 73 GLU A O 1
ATOM 555 N N . ALA A 1 74 ? -30.901 12.241 40.000 1.00 62.75 74 ALA A N 1
ATOM 556 C CA . ALA A 1 74 ? -31.765 12.705 38.916 1.00 62.75 74 ALA A CA 1
ATOM 557 C C . ALA A 1 74 ? -32.480 11.531 38.204 1.00 62.75 74 ALA A C 1
ATOM 559 O O . ALA A 1 74 ? -31.917 10.436 38.128 1.00 62.75 74 ALA A O 1
ATOM 560 N N . PRO A 1 75 ? -33.690 11.737 37.639 1.00 65.75 75 PRO A N 1
ATOM 561 C CA . PRO A 1 75 ? -34.475 10.665 37.024 1.00 65.75 75 PRO A CA 1
ATOM 562 C C . PRO A 1 75 ? -33.738 9.902 35.914 1.00 65.75 75 PRO A C 1
ATOM 564 O O . PRO A 1 75 ? -33.159 10.493 35.001 1.00 65.75 75 PRO A O 1
ATOM 567 N N . LEU A 1 76 ? -33.820 8.570 35.975 1.00 61.53 76 LEU A N 1
ATOM 568 C CA . LEU A 1 76 ? -33.225 7.644 35.011 1.00 61.53 76 LEU A CA 1
ATOM 569 C C . LEU A 1 76 ? -33.962 7.681 33.659 1.00 61.53 76 LEU A C 1
ATOM 571 O O . LEU A 1 76 ? -34.818 6.845 33.373 1.00 61.53 76 LEU A O 1
ATOM 575 N N . GLU A 1 77 ? -33.592 8.635 32.801 1.00 67.12 77 GLU A N 1
ATOM 576 C CA . GLU A 1 77 ? -33.858 8.564 31.358 1.00 67.12 77 GLU A CA 1
ATOM 577 C C . GLU A 1 77 ? -33.334 7.225 30.792 1.00 67.12 77 GLU A C 1
ATOM 579 O O . GLU A 1 77 ? -32.221 6.806 31.136 1.00 67.12 77 GLU A O 1
ATOM 584 N N . PRO A 1 78 ? -34.081 6.544 29.900 1.00 66.00 78 PRO A N 1
ATOM 585 C CA . PRO A 1 78 ? -33.649 5.271 29.336 1.00 66.00 78 PRO A CA 1
ATOM 586 C C . PRO A 1 78 ? -32.330 5.458 28.584 1.00 66.00 78 PRO A C 1
ATOM 588 O O . PRO A 1 78 ? -32.226 6.314 27.702 1.00 66.00 78 PRO A O 1
ATOM 591 N N . ALA A 1 79 ? -31.325 4.651 28.938 1.00 60.09 79 ALA A N 1
ATOM 592 C CA . ALA A 1 79 ? -29.955 4.779 28.455 1.00 60.09 79 ALA A CA 1
ATOM 593 C C . ALA A 1 79 ? -29.877 4.686 26.920 1.00 60.09 79 ALA A C 1
ATOM 595 O O . ALA A 1 79 ? -29.758 3.606 26.336 1.00 60.09 79 ALA A O 1
ATOM 596 N N . LYS A 1 80 ? -29.935 5.850 26.262 1.00 68.81 80 LYS A N 1
ATOM 597 C CA . LYS A 1 80 ? -29.749 6.002 24.819 1.00 68.81 80 LYS A CA 1
ATOM 598 C C . LYS A 1 80 ? -28.392 5.399 24.475 1.00 68.81 80 LYS A C 1
ATOM 600 O O . LYS A 1 80 ? -27.369 5.821 25.008 1.00 68.81 80 LYS A O 1
ATOM 605 N N . ASN A 1 81 ? -28.406 4.381 23.619 1.00 72.62 81 ASN A N 1
ATOM 606 C CA . ASN A 1 81 ? -27.237 3.577 23.281 1.00 72.62 81 ASN A CA 1
ATOM 607 C C . ASN A 1 81 ? -26.288 4.409 22.397 1.00 72.62 81 ASN A C 1
ATOM 609 O O . ASN A 1 81 ? -26.337 4.352 21.167 1.00 72.62 81 ASN A O 1
ATOM 613 N N . LEU A 1 82 ? -25.510 5.285 23.043 1.00 78.88 82 LEU A N 1
ATOM 614 C CA . LEU A 1 82 ? -24.611 6.238 22.402 1.00 78.88 82 LEU A CA 1
ATOM 615 C C . LEU A 1 82 ? -23.507 5.470 21.678 1.00 78.88 82 LEU A C 1
ATOM 617 O O . LEU A 1 82 ? -22.554 4.988 22.291 1.00 78.88 82 LEU A O 1
ATOM 621 N N . LYS A 1 83 ? -23.652 5.365 20.355 1.00 89.56 83 LYS A N 1
ATOM 622 C CA . LYS A 1 83 ? -22.659 4.756 19.468 1.00 89.56 83 LYS A CA 1
ATOM 623 C C . LYS A 1 83 ? -21.305 5.417 19.707 1.00 89.56 83 LYS A C 1
ATOM 625 O O . LYS A 1 83 ? -21.175 6.633 19.563 1.00 89.56 83 LYS A O 1
ATOM 630 N N . ALA A 1 84 ? -20.312 4.619 20.085 1.00 95.94 84 ALA A N 1
ATOM 631 C CA . ALA A 1 84 ? -18.999 5.126 20.447 1.00 95.94 84 ALA A CA 1
ATOM 632 C C . ALA A 1 84 ? -18.359 5.897 19.280 1.00 95.94 84 ALA A C 1
ATOM 634 O O . ALA A 1 84 ? -18.341 5.439 18.138 1.00 95.94 84 ALA A O 1
ATOM 635 N N . THR A 1 85 ? -17.811 7.073 19.574 1.00 97.44 85 THR A N 1
ATOM 636 C CA . THR A 1 85 ? -17.071 7.888 18.602 1.00 97.44 85 THR A CA 1
ATOM 637 C C . THR A 1 85 ? -15.585 7.562 18.693 1.00 97.44 85 THR A C 1
ATOM 639 O O . THR A 1 85 ? -15.032 7.486 19.790 1.00 97.44 85 THR A O 1
ATOM 642 N N . ILE A 1 86 ? -14.938 7.385 17.543 1.00 98.19 86 ILE A N 1
ATOM 643 C CA . ILE A 1 86 ? -13.504 7.122 17.412 1.00 98.19 86 ILE A CA 1
ATOM 644 C C . ILE A 1 86 ? -12.828 8.361 16.820 1.00 98.19 86 ILE A C 1
ATOM 646 O O . ILE A 1 86 ? -13.259 8.883 15.787 1.00 98.19 86 ILE A O 1
ATOM 650 N N . THR A 1 87 ? -11.749 8.810 17.463 1.00 98.44 87 THR A N 1
ATOM 651 C CA . THR A 1 87 ? -10.920 9.928 16.988 1.00 98.44 87 THR A CA 1
ATOM 652 C C . THR A 1 87 ? -9.720 9.409 16.200 1.00 98.44 87 THR A C 1
ATOM 654 O O . THR A 1 87 ? -8.835 8.748 16.745 1.00 98.44 87 THR A O 1
ATOM 657 N N . TYR A 1 88 ? -9.664 9.745 14.916 1.00 98.50 88 TYR A N 1
ATOM 658 C CA . TYR A 1 88 ? -8.576 9.407 14.006 1.00 98.50 88 TYR A CA 1
ATOM 659 C C . TYR A 1 88 ? -7.632 10.602 13.867 1.00 98.50 88 TYR A C 1
ATOM 661 O O . TYR A 1 88 ? -8.010 11.636 13.320 1.00 98.50 88 TYR A O 1
ATOM 669 N N . TYR A 1 89 ? -6.397 10.468 14.342 1.00 98.44 89 TYR A N 1
ATOM 670 C CA . TYR A 1 89 ? -5.327 11.437 14.112 1.00 98.44 89 TYR A CA 1
ATOM 671 C C . TYR A 1 89 ? -4.668 11.131 12.768 1.00 98.44 89 TYR A C 1
ATOM 673 O O . TYR A 1 89 ? -4.139 10.040 12.584 1.00 98.44 89 TYR A O 1
ATOM 681 N N . LEU A 1 90 ? -4.715 12.066 11.821 1.00 98.50 90 LEU A N 1
ATOM 682 C CA . LEU A 1 90 ? -4.204 11.875 10.465 1.00 98.50 90 LEU A CA 1
ATOM 683 C C . LEU A 1 90 ? -2.865 12.604 10.306 1.00 98.50 90 LEU A C 1
ATOM 685 O O . LEU A 1 90 ? -2.804 13.815 10.519 1.00 98.50 90 LEU A O 1
ATOM 689 N N . ALA A 1 91 ? -1.820 11.892 9.890 1.00 98.12 91 ALA A N 1
ATOM 690 C CA . ALA A 1 91 ? -0.522 12.452 9.517 1.00 98.12 91 ALA A CA 1
ATOM 691 C C . ALA A 1 91 ? -0.305 12.274 8.007 1.00 98.12 91 ALA A C 1
ATOM 693 O O . ALA A 1 91 ? -0.061 11.164 7.536 1.00 98.12 91 ALA A O 1
ATOM 694 N N . MET A 1 92 ? -0.424 13.362 7.244 1.00 98.12 92 MET A N 1
ATOM 695 C CA . MET A 1 92 ? -0.325 13.355 5.779 1.00 98.12 92 MET A CA 1
ATOM 696 C C . MET A 1 92 ? 1.020 13.896 5.298 1.00 98.12 92 MET A C 1
ATOM 698 O O . MET A 1 92 ? 1.502 14.905 5.811 1.00 98.12 92 MET A O 1
ATOM 702 N N . PHE A 1 93 ? 1.594 13.286 4.263 1.00 96.94 93 PHE A N 1
ATOM 703 C CA . PHE A 1 93 ? 2.857 13.723 3.666 1.00 96.94 93 PHE A CA 1
ATOM 704 C C . PHE A 1 93 ? 2.661 14.121 2.198 1.00 96.94 93 PHE A C 1
ATOM 706 O O . PHE A 1 93 ? 2.111 13.357 1.406 1.00 96.94 93 PHE A O 1
ATOM 713 N N . THR A 1 94 ? 3.127 15.314 1.809 1.00 95.44 94 THR A N 1
ATOM 714 C CA . THR A 1 94 ? 3.179 15.698 0.387 1.00 95.44 94 THR A CA 1
ATOM 715 C C . THR A 1 94 ? 4.283 14.920 -0.328 1.00 95.44 94 THR A C 1
ATOM 717 O O . THR A 1 94 ? 5.280 14.530 0.283 1.00 95.44 94 THR A O 1
ATOM 720 N N . GLU A 1 95 ? 4.177 14.776 -1.650 1.00 91.75 95 GLU A N 1
ATOM 721 C CA . GLU A 1 95 ? 5.225 14.157 -2.475 1.00 91.75 95 GLU A CA 1
ATOM 722 C C . GLU A 1 95 ? 6.607 14.809 -2.253 1.00 91.75 95 GLU A C 1
ATOM 724 O O . GLU A 1 95 ? 7.621 14.132 -2.096 1.00 91.75 95 GLU A O 1
ATOM 729 N N . THR A 1 96 ? 6.642 16.141 -2.153 1.00 92.81 96 THR A N 1
ATOM 730 C CA . THR A 1 96 ? 7.862 16.921 -1.893 1.00 92.81 96 THR A CA 1
ATOM 731 C C . THR A 1 96 ? 8.456 16.703 -0.500 1.00 92.81 96 THR A C 1
ATOM 733 O O . THR A 1 96 ? 9.649 16.940 -0.313 1.00 92.81 96 THR A O 1
ATOM 736 N N . GLN A 1 97 ? 7.665 16.257 0.483 1.00 94.25 97 GLN A N 1
ATOM 737 C CA . GLN A 1 97 ? 8.178 15.829 1.787 1.00 94.25 97 GLN A CA 1
ATOM 738 C C . GLN A 1 97 ? 8.652 14.374 1.725 1.00 94.25 97 GLN A C 1
ATOM 740 O O . GLN A 1 97 ? 9.751 14.109 2.191 1.00 94.25 97 GLN A O 1
ATOM 745 N N . MET A 1 98 ? 7.909 13.467 1.076 1.00 92.12 98 MET A N 1
ATOM 746 C CA . MET A 1 98 ? 8.286 12.049 0.920 1.00 92.12 98 MET A CA 1
ATOM 747 C C . MET A 1 98 ? 9.632 11.835 0.208 1.00 92.12 98 MET A C 1
ATOM 749 O O . MET A 1 98 ? 10.297 10.831 0.438 1.00 92.12 98 MET A O 1
ATOM 753 N N . ARG A 1 99 ? 10.069 12.780 -0.637 1.00 92.19 99 ARG A N 1
ATOM 754 C CA . ARG A 1 99 ? 11.404 12.759 -1.270 1.00 92.19 99 ARG A CA 1
ATOM 755 C C . ARG A 1 99 ? 12.564 13.106 -0.316 1.00 92.19 99 ARG A C 1
ATOM 757 O O . ARG A 1 99 ? 13.719 13.013 -0.723 1.00 92.19 99 ARG A O 1
ATOM 764 N N . LYS A 1 100 ? 12.293 13.538 0.921 1.00 94.94 100 LYS A N 1
ATOM 765 C CA . LYS A 1 100 ? 13.315 13.889 1.925 1.00 94.94 100 LYS A CA 1
ATOM 766 C C . LYS A 1 100 ? 13.624 12.698 2.838 1.00 94.94 100 LYS A C 1
ATOM 768 O O . LYS A 1 100 ? 12.737 11.875 3.063 1.00 94.94 100 LYS A O 1
ATOM 773 N N . PRO A 1 101 ? 14.824 12.635 3.448 1.00 94.38 101 PRO A N 1
ATOM 774 C CA . PRO A 1 101 ? 15.122 11.645 4.483 1.00 94.38 101 PRO A CA 1
ATOM 775 C C . PRO A 1 101 ? 14.118 11.737 5.640 1.00 94.38 101 PRO A C 1
ATOM 777 O O . PRO A 1 101 ? 13.815 12.848 6.073 1.00 94.38 101 PRO A O 1
ATOM 780 N N . ASP A 1 102 ? 13.668 10.603 6.184 1.00 89.62 102 ASP A N 1
ATOM 781 C CA . ASP A 1 102 ? 12.574 10.491 7.172 1.00 89.62 102 ASP A CA 1
ATOM 782 C C . ASP A 1 102 ? 12.613 11.547 8.289 1.00 89.62 102 ASP A C 1
ATOM 784 O O . ASP A 1 102 ? 11.616 12.196 8.594 1.00 89.62 102 ASP A O 1
ATOM 788 N N . LYS A 1 103 ? 13.800 11.799 8.856 1.00 94.12 103 LYS A N 1
ATOM 789 C CA . LYS A 1 103 ? 14.021 12.770 9.948 1.00 94.12 103 LYS A CA 1
ATOM 790 C C . LYS A 1 103 ? 13.739 14.235 9.572 1.00 94.12 103 LYS A C 1
ATOM 792 O O . LYS A 1 103 ? 13.684 15.082 10.457 1.00 94.12 103 LYS A O 1
ATOM 797 N N . GLN A 1 104 ? 13.629 14.544 8.282 1.00 95.19 104 GLN A N 1
ATOM 798 C CA . GLN A 1 104 ? 13.358 15.877 7.731 1.00 95.19 104 GLN A CA 1
ATOM 799 C C . GLN A 1 104 ? 11.952 15.996 7.123 1.00 95.19 104 GLN A C 1
ATOM 801 O O . GLN A 1 104 ? 11.563 17.090 6.699 1.00 95.19 104 GLN A O 1
ATOM 806 N N . GLN A 1 105 ? 11.192 14.900 7.061 1.00 96.38 105 GLN A N 1
ATOM 807 C CA . GLN A 1 105 ? 9.827 14.910 6.550 1.00 96.38 105 GLN A CA 1
ATOM 808 C C . GLN A 1 105 ? 8.920 15.645 7.541 1.00 96.38 105 GLN A C 1
ATOM 810 O O . GLN A 1 105 ? 8.847 15.300 8.719 1.00 96.38 105 GLN A O 1
ATOM 815 N N . LYS A 1 106 ? 8.220 16.681 7.070 1.00 96.94 106 LYS A N 1
ATOM 816 C CA . LYS A 1 106 ? 7.208 17.387 7.867 1.00 96.94 106 LYS A CA 1
ATOM 817 C C . LYS A 1 106 ? 5.822 16.887 7.474 1.00 96.94 106 LYS A C 1
ATOM 819 O O . LYS A 1 106 ? 5.401 17.124 6.342 1.00 96.94 106 LYS A O 1
ATOM 824 N N . SER A 1 107 ? 5.131 16.223 8.398 1.00 97.25 107 SER A N 1
ATOM 825 C CA . SER A 1 107 ? 3.737 15.818 8.216 1.00 97.25 107 SER A CA 1
ATOM 826 C C . SER A 1 107 ? 2.783 17.000 8.401 1.00 97.25 107 SER A C 1
ATOM 828 O O . SER A 1 107 ? 3.006 17.893 9.222 1.00 97.25 107 SER A O 1
ATOM 830 N N . ILE A 1 108 ? 1.688 16.988 7.648 1.00 97.94 108 ILE A N 1
ATOM 831 C CA . ILE A 1 108 ? 0.524 17.844 7.859 1.00 97.94 108 ILE A CA 1
ATOM 832 C C . ILE A 1 108 ? -0.443 17.049 8.732 1.00 97.94 108 ILE A C 1
ATOM 834 O O . ILE A 1 108 ? -1.036 16.065 8.286 1.00 97.94 108 ILE A O 1
ATOM 838 N N . ASN A 1 109 ? -0.570 17.466 9.990 1.00 97.94 109 ASN A N 1
ATOM 839 C CA . ASN A 1 109 ? -1.385 16.771 10.978 1.00 97.94 109 ASN A CA 1
ATOM 840 C C . ASN A 1 109 ? -2.803 17.354 11.017 1.00 97.94 109 ASN A C 1
ATOM 842 O O . ASN A 1 109 ? -2.990 18.571 11.054 1.00 97.94 109 ASN A O 1
ATOM 846 N N . THR A 1 110 ? -3.811 16.489 11.044 1.00 98.25 110 THR A N 1
ATOM 847 C CA . THR A 1 110 ? -5.210 16.861 11.290 1.00 98.25 110 THR A CA 1
ATOM 848 C C . THR A 1 110 ? -5.920 15.738 12.049 1.00 98.25 110 THR A C 1
ATOM 850 O O . THR A 1 110 ? -5.285 14.761 12.444 1.00 98.25 110 THR A O 1
ATOM 853 N N . PHE A 1 111 ? -7.219 15.865 12.299 1.00 98.06 111 PHE A N 1
ATOM 854 C CA . PHE A 1 111 ? -8.003 14.809 12.930 1.00 98.06 111 PHE A CA 1
ATOM 855 C C . PHE A 1 111 ? -9.391 14.693 12.302 1.00 98.06 111 PHE A C 1
ATOM 857 O O . PHE A 1 111 ? -9.876 15.610 11.637 1.00 98.06 111 PHE A O 1
ATOM 864 N N . LEU A 1 112 ? -10.016 13.542 12.518 1.00 98.06 112 LEU A N 1
ATOM 865 C CA . LEU A 1 112 ? -11.351 13.202 12.052 1.00 98.06 112 LEU A CA 1
ATOM 866 C C . LEU A 1 112 ? -12.056 12.417 13.165 1.00 98.06 112 LEU A C 1
ATOM 868 O O . LEU A 1 112 ? -11.491 11.460 13.687 1.00 98.06 112 LEU A O 1
ATOM 872 N N . CYS A 1 113 ? -13.277 12.801 13.529 1.00 98.00 113 CYS A N 1
ATOM 873 C CA . CYS A 1 113 ? -14.086 12.081 14.515 1.00 98.00 113 CYS A CA 1
ATOM 874 C C . CYS A 1 113 ? -15.261 11.419 13.797 1.00 98.00 113 CYS A C 1
ATOM 876 O O . CYS A 1 113 ? -16.042 12.114 13.150 1.00 98.00 113 CYS A O 1
ATOM 878 N N . LEU A 1 114 ? -15.387 10.096 13.904 1.00 97.75 114 LEU A N 1
ATOM 879 C CA . LEU A 1 114 ? -16.456 9.315 13.271 1.00 97.75 114 LEU A CA 1
ATOM 880 C C . LEU A 1 114 ? -17.095 8.369 14.287 1.00 97.75 114 LEU A C 1
ATOM 882 O O . LEU A 1 114 ? -16.428 7.926 15.221 1.00 97.75 114 LEU A O 1
ATOM 886 N N . SER A 1 115 ? -18.363 8.014 14.087 1.00 97.31 115 SER A N 1
ATOM 887 C CA . SER A 1 115 ? -18.988 6.951 14.880 1.00 97.31 115 SER A CA 1
ATOM 888 C C . SER A 1 115 ? -18.457 5.570 14.471 1.00 97.31 115 SER A C 1
ATOM 890 O O . SER A 1 115 ? -17.981 5.374 13.351 1.00 97.31 115 SER A O 1
ATOM 892 N N . SER A 1 116 ? -18.498 4.611 15.394 1.00 97.06 116 SER A N 1
ATOM 893 C CA . SER A 1 116 ? -17.928 3.272 15.222 1.00 97.06 116 SER A CA 1
ATOM 894 C C . SER A 1 116 ? -18.730 2.336 14.311 1.00 97.06 116 SER A C 1
ATOM 896 O O . SER A 1 116 ? -18.263 1.241 14.019 1.00 97.06 116 SER A O 1
ATOM 898 N N . ASP A 1 117 ? -19.935 2.729 13.894 1.00 96.56 117 ASP A N 1
ATOM 899 C CA . ASP A 1 117 ? -20.811 1.972 12.987 1.00 96.56 117 ASP A CA 1
ATOM 900 C C . ASP A 1 117 ? -20.646 2.355 11.504 1.00 96.56 117 ASP A C 1
ATOM 902 O O . ASP A 1 117 ? -21.322 1.804 10.632 1.00 96.56 117 ASP A O 1
ATOM 906 N N . ILE A 1 118 ? -19.764 3.312 11.209 1.00 97.19 118 ILE A N 1
ATOM 907 C CA . ILE A 1 118 ? -19.526 3.800 9.853 1.00 97.19 118 ILE A CA 1
ATOM 908 C C . ILE A 1 118 ? -18.857 2.715 8.994 1.00 97.19 118 ILE A C 1
ATOM 910 O O . ILE A 1 118 ? -18.001 1.966 9.453 1.00 97.19 118 ILE A O 1
ATOM 914 N N . LYS A 1 119 ? -19.255 2.615 7.719 1.00 98.06 119 LYS A N 1
ATOM 915 C CA . LYS A 1 119 ? -18.696 1.644 6.764 1.00 98.06 119 LYS A CA 1
ATOM 916 C C . LYS A 1 119 ? -17.322 2.082 6.250 1.00 98.06 119 LYS A C 1
ATOM 918 O O . LYS A 1 119 ? -17.044 3.276 6.129 1.00 98.06 119 LYS A O 1
ATOM 923 N N . PHE A 1 120 ? -16.495 1.113 5.850 1.00 98.06 120 PHE A N 1
ATOM 924 C CA . PHE A 1 120 ? -15.138 1.368 5.353 1.00 98.06 120 PHE A CA 1
ATOM 925 C C . PHE A 1 120 ? -15.100 2.367 4.185 1.00 98.06 120 PHE A C 1
ATOM 927 O O . PHE A 1 120 ? -14.270 3.271 4.184 1.00 98.06 120 PHE A O 1
ATOM 934 N N . ASP A 1 121 ? -16.029 2.282 3.231 1.00 98.12 121 ASP A N 1
ATOM 935 C CA . ASP A 1 121 ? -16.049 3.195 2.078 1.00 98.12 121 ASP A CA 1
ATOM 936 C C . ASP A 1 121 ? -16.385 4.643 2.465 1.00 98.12 121 ASP A C 1
ATOM 938 O O . ASP A 1 121 ? -15.869 5.587 1.868 1.00 98.12 121 ASP A O 1
ATOM 942 N N . THR A 1 122 ? -17.171 4.841 3.527 1.00 97.88 122 THR A N 1
ATOM 943 C CA . THR A 1 122 ? -17.414 6.171 4.098 1.00 97.88 122 THR A CA 1
ATOM 944 C C . THR A 1 122 ? -16.152 6.719 4.768 1.00 97.88 122 THR A C 1
ATOM 946 O O . THR A 1 122 ? -15.840 7.895 4.581 1.00 97.88 122 THR A O 1
ATOM 949 N N . LEU A 1 123 ? -15.371 5.883 5.471 1.00 98.25 123 LEU A N 1
ATOM 950 C CA . LEU A 1 123 ? -14.038 6.281 5.944 1.00 98.25 123 LEU A CA 1
ATOM 951 C C . LEU A 1 123 ? -13.132 6.651 4.759 1.00 98.25 123 LEU A C 1
ATOM 953 O O . LEU A 1 123 ? -12.510 7.710 4.798 1.00 98.25 123 LEU A O 1
ATOM 957 N N . LYS A 1 124 ? -13.073 5.835 3.695 1.00 98.06 124 LYS A N 1
ATOM 958 C CA . LYS A 1 124 ? -12.274 6.139 2.491 1.00 98.06 124 LYS A CA 1
ATOM 959 C C . LYS A 1 124 ? -12.637 7.498 1.900 1.00 98.06 124 LYS A C 1
ATOM 961 O O . LYS A 1 124 ? -11.740 8.295 1.643 1.00 98.06 124 LYS A O 1
ATOM 966 N N . ALA A 1 125 ? -13.929 7.777 1.724 1.00 97.94 125 ALA A N 1
ATOM 967 C CA . ALA A 1 125 ? -14.409 9.055 1.206 1.00 97.94 125 ALA A CA 1
ATOM 968 C C . ALA A 1 125 ? -13.983 10.233 2.102 1.00 97.94 125 ALA A C 1
ATOM 970 O O . ALA A 1 125 ? -13.461 11.225 1.598 1.00 97.94 125 ALA A O 1
ATOM 971 N N . GLN A 1 126 ? -14.116 10.103 3.426 1.00 98.25 126 GLN A N 1
ATOM 972 C CA . GLN A 1 126 ? -13.681 11.129 4.382 1.00 98.25 126 GLN A CA 1
ATOM 973 C C . GLN A 1 126 ? -12.154 11.333 4.388 1.00 98.25 126 GLN A C 1
ATOM 975 O O . GLN A 1 126 ? -11.686 12.471 4.448 1.00 98.25 126 GLN A O 1
ATOM 980 N N . LEU A 1 127 ? -11.361 10.262 4.271 1.00 98.25 127 LEU A N 1
ATOM 981 C CA . LEU A 1 127 ? -9.903 10.353 4.139 1.00 98.25 127 LEU A CA 1
ATOM 982 C C . LEU A 1 127 ? -9.504 11.053 2.832 1.00 98.25 127 LEU A C 1
ATOM 984 O O . LEU A 1 127 ? -8.688 11.970 2.867 1.00 98.25 127 LEU A O 1
ATOM 988 N N . LEU A 1 128 ? -10.113 10.686 1.697 1.00 98.06 128 LEU A N 1
ATOM 989 C CA . LEU A 1 128 ? -9.883 11.348 0.408 1.00 98.06 128 LEU A CA 1
ATOM 990 C C . LEU A 1 128 ? -10.298 12.825 0.441 1.00 98.06 128 LEU A C 1
ATOM 992 O O . LEU A 1 128 ? -9.565 13.670 -0.066 1.00 98.06 128 LEU A O 1
ATOM 996 N N . GLN A 1 129 ? -11.406 13.166 1.102 1.00 98.12 129 GLN A N 1
ATOM 997 C CA . GLN A 1 129 ? -11.803 14.557 1.307 1.00 98.12 129 GLN A CA 1
ATOM 998 C C . GLN A 1 129 ? -10.736 15.335 2.100 1.00 98.12 129 GLN A C 1
ATOM 1000 O O . GLN A 1 129 ? -10.320 16.409 1.670 1.00 98.12 129 GLN A O 1
ATOM 1005 N N . LYS A 1 130 ? -10.224 14.788 3.214 1.00 98.12 130 LYS A N 1
ATOM 1006 C CA . LYS A 1 130 ? -9.161 15.442 4.007 1.00 98.12 130 LYS A CA 1
ATOM 1007 C C . LYS A 1 130 ? -7.837 15.554 3.246 1.00 98.12 130 LYS A C 1
ATOM 1009 O O . LYS A 1 130 ? -7.165 16.578 3.353 1.00 98.12 130 LYS A O 1
ATOM 1014 N N . ILE A 1 131 ? -7.495 14.551 2.439 1.00 97.69 131 ILE A N 1
ATOM 1015 C CA . ILE A 1 131 ? -6.360 14.586 1.508 1.00 97.69 131 ILE A CA 1
ATOM 1016 C C . ILE A 1 131 ? -6.537 15.717 0.485 1.00 97.69 131 ILE A C 1
ATOM 1018 O O . ILE A 1 131 ? -5.602 16.483 0.261 1.00 97.69 131 ILE A O 1
ATOM 1022 N N . HIS A 1 132 ? -7.727 15.865 -0.104 1.00 97.50 132 HIS A N 1
ATOM 1023 C CA . HIS A 1 132 ? -8.018 16.931 -1.061 1.00 97.50 132 HIS A CA 1
ATOM 1024 C C . HIS A 1 132 ? -7.909 18.321 -0.416 1.00 97.50 132 HIS A C 1
ATOM 1026 O O . HIS A 1 132 ? -7.154 19.159 -0.903 1.00 97.50 132 HIS A O 1
ATOM 1032 N N . GLU A 1 133 ? -8.561 18.525 0.735 1.00 97.88 133 GLU A N 1
ATOM 1033 C CA . GLU A 1 133 ? -8.533 19.776 1.509 1.00 97.88 133 GLU A CA 1
ATOM 1034 C C . GLU A 1 133 ? -7.122 20.214 1.947 1.00 97.88 133 GLU A C 1
ATOM 1036 O O . GLU A 1 133 ? -6.885 21.408 2.130 1.00 97.88 133 GLU A O 1
ATOM 1041 N N . LYS A 1 134 ? -6.199 19.271 2.197 1.00 97.56 134 LYS A N 1
ATOM 1042 C CA . LYS A 1 134 ? -4.875 19.567 2.782 1.00 97.56 134 LYS A CA 1
ATOM 1043 C C . LYS A 1 134 ? -3.696 19.439 1.826 1.00 97.56 134 LYS A C 1
ATOM 1045 O O . LYS A 1 134 ? -2.683 20.091 2.068 1.00 97.56 134 LYS A O 1
ATOM 1050 N N . LEU A 1 135 ? -3.797 18.614 0.784 1.00 95.81 135 LEU A N 1
ATOM 1051 C CA . LEU A 1 135 ? -2.706 18.363 -0.168 1.00 95.81 135 LEU A CA 1
ATOM 1052 C C . LEU A 1 135 ? -3.004 18.860 -1.592 1.00 95.81 135 LEU A C 1
ATOM 1054 O O . LEU A 1 135 ? -2.069 18.914 -2.385 1.00 95.81 135 LEU A O 1
ATOM 1058 N N . ALA A 1 136 ? -4.265 19.182 -1.922 1.00 94.88 136 ALA A N 1
ATOM 1059 C CA . ALA A 1 136 ? -4.720 19.574 -3.265 1.00 94.88 136 ALA A CA 1
ATOM 1060 C C . ALA A 1 136 ? -4.093 18.737 -4.416 1.00 94.88 136 ALA A C 1
ATOM 1062 O O . ALA A 1 136 ? -3.486 19.289 -5.338 1.00 94.88 136 ALA A O 1
ATOM 1063 N N . PRO A 1 137 ? -4.172 17.390 -4.365 1.00 95.12 137 PRO A N 1
ATOM 1064 C CA . PRO A 1 137 ? -3.482 16.522 -5.312 1.00 95.12 137 PRO A CA 1
ATOM 1065 C C . PRO A 1 137 ? -4.134 16.567 -6.700 1.00 95.12 137 PRO A C 1
ATOM 1067 O O . PRO A 1 137 ? -5.353 16.660 -6.825 1.00 95.12 137 PRO A O 1
ATOM 1070 N N . LYS A 1 138 ? -3.322 16.389 -7.751 1.00 93.75 138 LYS A N 1
ATOM 1071 C CA . LYS A 1 138 ? -3.791 16.320 -9.151 1.00 93.75 138 LYS A CA 1
ATOM 1072 C C . LYS A 1 138 ? -4.721 15.133 -9.438 1.00 93.75 138 LYS A C 1
ATOM 1074 O O . LYS A 1 138 ? -5.503 15.184 -10.379 1.00 93.75 138 LYS A O 1
ATOM 1079 N N . THR A 1 139 ? -4.611 14.050 -8.669 1.00 93.94 139 THR A N 1
ATOM 1080 C CA . THR A 1 139 ? -5.376 12.814 -8.881 1.00 93.94 139 THR A CA 1
ATOM 1081 C C . THR A 1 139 ? -5.790 12.240 -7.537 1.00 93.94 139 THR A C 1
ATOM 1083 O O . THR A 1 139 ? -4.936 11.885 -6.727 1.00 93.94 139 THR A O 1
ATOM 1086 N N . LEU A 1 140 ? -7.099 12.141 -7.305 1.00 96.19 140 LEU A N 1
ATOM 1087 C CA . LEU A 1 140 ? -7.681 11.736 -6.027 1.00 96.19 140 LEU A CA 1
ATOM 1088 C C . LEU A 1 140 ? -8.198 10.289 -6.086 1.00 96.19 140 LEU A C 1
ATOM 1090 O O . LEU A 1 140 ? -9.400 10.047 -6.100 1.00 96.19 140 LEU A O 1
ATOM 1094 N N . ALA A 1 141 ? -7.280 9.322 -6.137 1.00 96.50 141 ALA A N 1
ATOM 1095 C CA . ALA A 1 141 ? -7.604 7.893 -6.125 1.00 96.50 141 ALA A CA 1
ATOM 1096 C C . ALA A 1 141 ? -6.985 7.210 -4.899 1.00 96.50 141 ALA A C 1
ATOM 1098 O O . ALA A 1 141 ? -5.806 7.404 -4.614 1.00 96.50 141 ALA A O 1
ATOM 1099 N N . TYR A 1 142 ? -7.763 6.385 -4.189 1.00 96.69 142 TYR A N 1
ATOM 1100 C CA . TYR A 1 142 ? -7.325 5.721 -2.950 1.00 96.69 142 TYR A CA 1
ATOM 1101 C C . TYR A 1 142 ? -6.073 4.850 -3.146 1.00 96.69 142 TYR A C 1
ATOM 1103 O O . TYR A 1 142 ? -5.177 4.857 -2.311 1.00 96.69 142 TYR A O 1
ATOM 1111 N N . SER A 1 143 ? -5.971 4.180 -4.298 1.00 95.88 143 SER A N 1
ATOM 1112 C CA . SER A 1 143 ? -4.822 3.362 -4.715 1.00 95.88 143 SER A CA 1
ATOM 1113 C C . SER A 1 143 ? -3.497 4.123 -4.830 1.00 95.88 143 SER A C 1
ATOM 1115 O O . SER A 1 143 ? -2.442 3.497 -4.861 1.00 95.88 143 SER A O 1
ATOM 1117 N N . ASN A 1 144 ? -3.531 5.456 -4.912 1.00 95.50 144 ASN A N 1
ATOM 1118 C CA . ASN A 1 144 ? -2.335 6.289 -5.053 1.00 95.50 144 ASN A CA 1
ATOM 1119 C C . ASN A 1 144 ? -1.698 6.636 -3.696 1.00 95.50 144 ASN A C 1
ATOM 1121 O O . ASN A 1 144 ? -0.719 7.382 -3.654 1.00 95.50 144 ASN A O 1
ATOM 1125 N N . TYR A 1 145 ? -2.238 6.118 -2.589 1.00 97.00 145 TYR A N 1
ATOM 1126 C CA . TYR A 1 145 ? -1.774 6.392 -1.234 1.00 97.00 145 TYR A CA 1
ATOM 1127 C C . TYR A 1 145 ? -1.453 5.091 -0.497 1.00 97.00 145 TYR A C 1
ATOM 1129 O O . TYR A 1 145 ? -2.243 4.151 -0.508 1.00 97.00 145 TYR A O 1
ATOM 1137 N N . SER A 1 146 ? -0.306 5.058 0.184 1.00 96.50 146 SER A N 1
ATOM 1138 C CA . SER A 1 146 ? -0.070 4.076 1.240 1.00 96.50 146 SER A CA 1
ATOM 1139 C C . SER A 1 146 ? -0.700 4.620 2.515 1.00 96.50 146 SER A C 1
ATOM 1141 O O . SER A 1 146 ? -0.297 5.678 3.010 1.00 96.50 146 SER A O 1
ATOM 1143 N N . ILE A 1 147 ? -1.727 3.931 3.008 1.00 98.00 147 ILE A N 1
ATOM 1144 C CA . ILE A 1 147 ? -2.445 4.309 4.222 1.00 98.00 147 ILE A CA 1
ATOM 1145 C C . ILE A 1 147 ? -2.164 3.241 5.269 1.00 98.00 147 ILE A C 1
ATOM 1147 O O . ILE A 1 147 ? -2.579 2.089 5.139 1.00 98.00 147 ILE A O 1
ATOM 1151 N N . GLU A 1 148 ? -1.445 3.645 6.306 1.00 98.19 148 GLU A N 1
ATOM 1152 C CA . GLU A 1 148 ? -1.090 2.808 7.443 1.00 98.19 148 GLU A CA 1
ATOM 1153 C C . GLU A 1 148 ? -1.781 3.325 8.702 1.00 98.19 148 GLU A C 1
ATOM 1155 O O . GLU A 1 148 ? -2.095 4.508 8.823 1.00 98.19 148 GLU A O 1
ATOM 1160 N N . TRP A 1 149 ? -2.016 2.449 9.670 1.00 98.44 149 TRP A N 1
ATOM 1161 C CA . TRP A 1 149 ? -2.637 2.794 10.937 1.00 98.44 149 TRP A CA 1
ATOM 1162 C C . TRP A 1 149 ? -1.921 2.136 12.112 1.00 98.44 149 TRP A C 1
ATOM 1164 O O . TRP A 1 149 ? -1.312 1.074 11.996 1.00 98.44 149 TRP A O 1
ATOM 1174 N N . MET A 1 150 ? -2.007 2.781 13.269 1.00 98.12 150 MET A N 1
ATOM 1175 C CA . MET A 1 150 ? -1.525 2.270 14.546 1.00 98.12 150 MET A CA 1
ATOM 1176 C C . MET A 1 150 ? -2.418 2.788 15.676 1.00 98.12 150 MET A C 1
ATOM 1178 O O . MET A 1 150 ? -2.994 3.873 15.589 1.00 98.12 150 MET A O 1
ATOM 1182 N N . ILE A 1 151 ? -2.519 2.038 16.770 1.00 98.00 151 ILE A N 1
ATOM 1183 C CA . ILE A 1 151 ? -3.288 2.438 17.953 1.00 98.00 151 ILE A CA 1
ATOM 1184 C C . ILE A 1 151 ? -2.313 2.542 19.127 1.00 98.00 151 ILE A C 1
ATOM 1186 O O . ILE A 1 151 ? -1.778 1.514 19.560 1.00 98.00 151 ILE A O 1
ATOM 1190 N N . PRO A 1 152 ? -2.057 3.750 19.669 1.00 94.81 152 PRO A N 1
ATOM 1191 C CA . PRO A 1 152 ? -1.097 3.938 20.750 1.00 94.81 152 PRO A CA 1
ATOM 1192 C C . PRO A 1 152 ? -1.325 2.946 21.896 1.00 94.81 152 PRO A C 1
ATOM 1194 O O . PRO A 1 152 ? -2.432 2.827 22.415 1.00 94.81 152 PRO A O 1
ATOM 1197 N N . ARG A 1 153 ? -0.262 2.244 22.310 1.00 93.94 153 ARG A N 1
ATOM 1198 C CA . ARG A 1 153 ? -0.241 1.197 23.358 1.00 93.94 153 ARG A CA 1
ATOM 1199 C C . ARG A 1 153 ? -0.929 -0.137 23.023 1.00 93.94 153 ARG A C 1
ATOM 1201 O O . ARG A 1 153 ? -0.529 -1.128 23.619 1.00 93.94 153 ARG A O 1
ATOM 1208 N N . ALA A 1 154 ? -1.916 -0.189 22.124 1.00 95.12 154 ALA A N 1
ATOM 1209 C CA . ALA A 1 154 ? -2.624 -1.436 21.789 1.00 95.12 154 ALA A CA 1
ATOM 1210 C C . ALA A 1 154 ? -2.085 -2.125 20.524 1.00 95.12 154 ALA A C 1
ATOM 1212 O O . ALA A 1 154 ? -1.994 -3.346 20.491 1.00 95.12 154 ALA A O 1
ATOM 1213 N N . GLN A 1 155 ? -1.714 -1.344 19.507 1.00 96.56 155 GLN A N 1
ATOM 1214 C CA . GLN A 1 155 ? -1.122 -1.804 18.252 1.00 96.56 155 GLN A CA 1
ATOM 1215 C C . GLN A 1 155 ? -0.053 -0.785 17.840 1.00 96.56 155 GLN A C 1
ATOM 1217 O O . GLN A 1 155 ? -0.343 0.207 17.176 1.00 96.56 155 GLN A O 1
ATOM 1222 N N . THR A 1 156 ? 1.176 -0.974 18.322 1.00 95.50 156 THR A N 1
ATOM 1223 C CA . THR A 1 156 ? 2.288 -0.023 18.127 1.00 95.50 156 THR A CA 1
ATOM 1224 C C . THR A 1 156 ? 3.023 -0.195 16.803 1.00 95.50 156 THR A C 1
ATOM 1226 O O . THR A 1 156 ? 3.683 0.744 16.366 1.00 95.50 156 THR A O 1
ATOM 1229 N N . ALA A 1 157 ? 2.929 -1.369 16.176 1.00 95.75 157 ALA A N 1
ATOM 1230 C CA . ALA A 1 157 ? 3.441 -1.596 14.831 1.00 95.75 157 ALA A CA 1
ATOM 1231 C C . ALA A 1 157 ? 2.420 -1.077 13.800 1.00 95.75 157 ALA A C 1
ATOM 1233 O O . ALA A 1 157 ? 1.249 -1.461 13.909 1.00 95.75 157 ALA A O 1
ATOM 1234 N N . PRO A 1 158 ? 2.836 -0.249 12.821 1.00 97.00 158 PRO A N 1
ATOM 1235 C CA . PRO A 1 158 ? 1.977 0.159 11.716 1.00 97.00 158 PRO A CA 1
ATOM 1236 C C . PRO A 1 158 ? 1.421 -1.049 10.959 1.00 97.00 158 PRO A C 1
ATOM 1238 O O . PRO A 1 158 ? 2.119 -2.044 10.752 1.00 97.00 158 PRO A O 1
ATOM 1241 N N . MET A 1 159 ? 0.160 -0.958 10.556 1.00 97.94 159 MET A N 1
ATOM 1242 C CA . MET A 1 159 ? -0.537 -1.941 9.730 1.00 97.94 159 MET A CA 1
ATOM 1243 C C . MET A 1 159 ? -1.165 -1.238 8.529 1.00 97.94 159 MET A C 1
ATOM 1245 O O . MET A 1 159 ? -1.609 -0.101 8.647 1.00 97.94 159 MET A O 1
ATOM 1249 N N . SER A 1 160 ? -1.240 -1.899 7.376 1.00 97.69 160 SER A N 1
ATOM 1250 C CA . SER A 1 160 ? -1.947 -1.368 6.207 1.00 97.69 160 SER A CA 1
ATOM 1251 C C . SER A 1 160 ? -3.452 -1.248 6.469 1.00 97.69 160 SER A C 1
ATOM 1253 O O . SER A 1 160 ? -4.048 -2.114 7.109 1.00 97.69 160 SER A O 1
ATOM 1255 N N . LEU A 1 161 ? -4.076 -0.193 5.943 1.00 97.94 161 LEU A N 1
ATOM 1256 C CA . LEU A 1 161 ? -5.527 -0.031 5.876 1.00 97.94 161 LEU A CA 1
ATOM 1257 C C . LEU A 1 161 ? -5.964 -0.166 4.413 1.00 97.94 161 LEU A C 1
ATOM 1259 O O . LEU A 1 161 ? -6.065 0.824 3.696 1.00 97.94 161 LEU A O 1
ATOM 1263 N N . SER A 1 162 ? -6.167 -1.396 3.947 1.00 96.50 162 SER A N 1
ATOM 1264 C CA . SER A 1 162 ? -6.431 -1.686 2.529 1.00 96.50 162 SER A CA 1
ATOM 1265 C C . SER A 1 162 ? -7.799 -2.325 2.288 1.00 96.50 162 SER A C 1
ATOM 1267 O O . SER A 1 162 ? -8.482 -2.000 1.313 1.00 96.50 162 SER A O 1
ATOM 1269 N N . THR A 1 163 ? -8.225 -3.184 3.211 1.00 97.88 163 THR A N 1
ATOM 1270 C CA . THR A 1 163 ? -9.432 -4.012 3.131 1.00 97.88 163 THR A CA 1
ATOM 1271 C C . THR A 1 163 ? -10.477 -3.610 4.178 1.00 97.88 163 THR A C 1
ATOM 1273 O O . THR A 1 163 ? -10.192 -2.855 5.113 1.00 97.88 163 THR A O 1
ATOM 1276 N N . ALA A 1 164 ? -11.715 -4.088 4.023 1.00 97.88 164 ALA A N 1
ATOM 1277 C CA . ALA A 1 164 ? -12.772 -3.825 5.004 1.00 97.88 164 ALA A CA 1
ATOM 1278 C C . ALA A 1 164 ? -12.492 -4.550 6.332 1.00 97.88 164 ALA A C 1
ATOM 1280 O O . ALA A 1 164 ? -12.846 -4.062 7.405 1.00 97.88 164 ALA A O 1
ATOM 1281 N N . GLU A 1 165 ? -11.802 -5.682 6.249 1.00 98.06 165 GLU A N 1
ATOM 1282 C CA . GLU A 1 165 ? -11.327 -6.522 7.336 1.00 98.06 165 GLU A CA 1
ATOM 1283 C C . GLU A 1 165 ? -10.255 -5.793 8.166 1.00 98.06 165 GLU A C 1
ATOM 1285 O O . GLU A 1 165 ? -10.374 -5.741 9.393 1.00 98.06 165 GLU A O 1
ATOM 1290 N N . ASP A 1 166 ? -9.279 -5.136 7.514 1.00 98.12 166 ASP A N 1
ATOM 1291 C CA . ASP A 1 166 ? -8.292 -4.265 8.183 1.00 98.12 166 ASP A CA 1
ATOM 1292 C C . ASP A 1 166 ? -8.997 -3.183 9.020 1.00 98.12 166 ASP A C 1
ATOM 1294 O O . ASP A 1 166 ? -8.619 -2.900 10.160 1.00 98.12 166 ASP A O 1
ATOM 1298 N N . TYR A 1 167 ? -10.056 -2.586 8.460 1.00 98.44 167 TYR A N 1
ATOM 1299 C CA . TYR A 1 167 ? -10.829 -1.544 9.127 1.00 98.44 167 TYR A CA 1
ATOM 1300 C C . TYR A 1 167 ? -11.665 -2.074 10.300 1.00 98.44 167 TYR A C 1
ATOM 1302 O O . TYR A 1 167 ? -11.672 -1.458 11.367 1.00 98.44 167 TYR A O 1
ATOM 1310 N N . GLN A 1 168 ? -12.324 -3.230 10.163 1.00 98.19 168 GLN A N 1
ATOM 1311 C CA . GLN A 1 168 ? -13.024 -3.860 11.289 1.00 98.19 168 GLN A CA 1
ATOM 1312 C C . GLN A 1 168 ? -12.060 -4.204 12.432 1.00 98.19 168 GLN A C 1
ATOM 1314 O O . GLN A 1 168 ? -12.387 -3.992 13.603 1.00 98.19 168 GLN A O 1
ATOM 1319 N N . PHE A 1 169 ? -10.852 -4.674 12.109 1.00 97.94 169 PHE A N 1
ATOM 1320 C CA . PHE A 1 169 ? -9.816 -4.960 13.098 1.00 97.94 169 PHE A CA 1
ATOM 1321 C C . PHE A 1 169 ? -9.336 -3.684 13.813 1.00 97.94 169 PHE A C 1
ATOM 1323 O O . PHE A 1 169 ? -9.260 -3.665 15.046 1.00 97.94 169 PHE A O 1
ATOM 1330 N N . LEU A 1 170 ? -9.109 -2.594 13.067 1.00 98.31 170 LEU A N 1
ATOM 1331 C CA . LEU A 1 170 ? -8.821 -1.261 13.610 1.00 98.31 170 LEU A CA 1
ATOM 1332 C C . LEU A 1 170 ? -9.917 -0.817 14.590 1.00 98.31 170 LEU A C 1
ATOM 1334 O O . LEU A 1 170 ? -9.613 -0.487 15.738 1.00 98.31 170 LEU A O 1
ATOM 1338 N N . VAL A 1 171 ? -11.190 -0.839 14.177 1.00 98.12 171 VAL A N 1
ATOM 1339 C CA . VAL A 1 171 ? -12.333 -0.421 15.012 1.00 98.12 171 VAL A CA 1
ATOM 1340 C C . VAL A 1 171 ? -12.426 -1.279 16.276 1.00 98.12 171 VAL A C 1
ATOM 1342 O O . VAL A 1 171 ? -12.505 -0.746 17.385 1.00 98.12 171 VAL A O 1
ATOM 1345 N N . GLY A 1 172 ? -12.322 -2.603 16.135 1.00 97.44 172 GLY A N 1
ATOM 1346 C CA . GLY A 1 172 ? -12.352 -3.547 17.252 1.00 97.44 172 GLY A CA 1
ATOM 1347 C C . GLY A 1 172 ? -11.195 -3.383 18.246 1.00 97.44 172 GLY A C 1
ATOM 1348 O O . GLY A 1 172 ? -11.353 -3.719 19.420 1.00 97.44 172 GLY A O 1
ATOM 1349 N N . HIS A 1 173 ? -10.042 -2.853 17.825 1.00 97.44 173 HIS A N 1
ATOM 1350 C CA . HIS A 1 173 ? -8.943 -2.496 18.728 1.00 97.44 173 HIS A CA 1
ATOM 1351 C C . HIS A 1 173 ? -9.082 -1.088 19.323 1.00 97.44 173 HIS A C 1
ATOM 1353 O O . HIS A 1 173 ? -8.749 -0.899 20.494 1.00 97.44 173 HIS A O 1
ATOM 1359 N N . ALA A 1 174 ? -9.609 -0.116 18.574 1.00 97.75 174 ALA A N 1
ATOM 1360 C CA . ALA A 1 174 ? -9.804 1.251 19.055 1.00 97.75 174 ALA A CA 1
ATOM 1361 C C . ALA A 1 174 ? -10.860 1.305 20.171 1.00 97.75 174 ALA A C 1
ATOM 1363 O O . ALA A 1 174 ? -10.636 1.934 21.204 1.00 97.75 174 ALA A O 1
ATOM 1364 N N . LEU A 1 175 ? -11.969 0.573 20.018 1.00 97.25 175 LEU A N 1
ATOM 1365 C CA . LEU A 1 175 ? -13.046 0.500 21.015 1.00 97.25 175 LEU A CA 1
ATOM 1366 C C . LEU A 1 175 ? -12.641 -0.172 22.338 1.00 97.25 175 LEU A C 1
ATOM 1368 O O . LEU A 1 175 ? -13.293 0.046 23.354 1.00 97.25 175 LEU A O 1
ATOM 1372 N N . LYS A 1 176 ? -11.553 -0.954 22.362 1.00 96.88 176 LYS A N 1
ATOM 1373 C CA . LYS A 1 176 ? -11.000 -1.540 23.600 1.00 96.88 176 LYS A CA 1
ATOM 1374 C C . LYS A 1 176 ? -10.224 -0.522 24.446 1.00 96.88 176 LYS A C 1
ATOM 1376 O O . LYS A 1 176 ? -9.803 -0.845 25.556 1.00 96.88 176 LYS A O 1
ATOM 1381 N N . GLN A 1 177 ? -9.985 0.689 23.939 1.00 96.31 177 GLN A N 1
ATOM 1382 C CA . GLN A 1 177 ? -9.314 1.749 24.689 1.00 96.31 177 GLN A CA 1
ATOM 1383 C C . GLN A 1 177 ? -10.306 2.549 25.538 1.00 96.31 177 GLN A C 1
ATOM 1385 O O . GLN A 1 177 ? -11.420 2.826 25.110 1.00 96.31 177 GLN A O 1
ATOM 1390 N N . LYS A 1 178 ? -9.854 3.041 26.703 1.00 96.50 178 LYS A N 1
ATOM 1391 C CA . LYS A 1 178 ? -10.627 3.988 27.538 1.00 96.50 178 LYS A CA 1
ATOM 1392 C C . LYS A 1 178 ? -11.019 5.272 26.781 1.00 96.50 178 LYS A C 1
ATOM 1394 O O . LYS A 1 178 ? -11.978 5.941 27.150 1.00 96.50 178 LYS A O 1
ATOM 1399 N N . SER A 1 179 ? -10.269 5.623 25.740 1.00 96.25 179 SER A N 1
ATOM 1400 C CA . SER A 1 179 ? -10.554 6.741 24.841 1.00 96.25 179 SER A CA 1
ATOM 1401 C C . SER A 1 179 ? -10.329 6.254 23.407 1.00 96.25 179 SER A C 1
ATOM 1403 O O . SER A 1 179 ? -9.169 6.165 22.996 1.00 96.25 179 SER A O 1
ATOM 1405 N N . PRO A 1 180 ? -11.391 5.869 22.670 1.00 97.69 180 PRO A N 1
ATOM 1406 C CA . PRO A 1 180 ? -11.255 5.261 21.352 1.00 97.69 180 PRO A CA 1
ATOM 1407 C C . PRO A 1 180 ? -10.551 6.188 20.362 1.00 97.69 180 PRO A C 1
ATOM 1409 O O . PRO A 1 180 ? -11.085 7.215 19.939 1.00 97.69 180 PRO A O 1
ATOM 1412 N N . SER A 1 181 ? -9.320 5.833 20.005 1.00 98.00 181 SER A N 1
ATOM 1413 C CA . SER A 1 181 ? -8.500 6.630 19.101 1.00 98.00 181 SER A CA 1
ATOM 1414 C C . SER A 1 181 ? -7.545 5.772 18.279 1.00 98.00 181 SER A C 1
ATOM 1416 O O . SER A 1 181 ? -7.140 4.687 18.695 1.00 98.00 181 SER A O 1
ATOM 1418 N N . ALA A 1 182 ? -7.190 6.269 17.098 1.00 98.31 182 ALA A N 1
ATOM 1419 C CA . ALA A 1 182 ? -6.219 5.656 16.202 1.00 98.31 182 ALA A CA 1
ATOM 1420 C C . ALA A 1 182 ? -5.382 6.743 15.519 1.00 98.31 182 ALA A C 1
ATOM 1422 O O . ALA A 1 182 ? -5.854 7.857 15.300 1.00 98.31 182 ALA A O 1
ATOM 1423 N N . SER A 1 183 ? -4.141 6.422 15.170 1.00 98.38 183 SER A N 1
ATOM 1424 C CA . SER A 1 183 ? -3.286 7.258 14.329 1.00 98.38 183 SER A CA 1
ATOM 1425 C C . SER A 1 183 ? -3.224 6.637 12.940 1.00 98.38 183 SER A C 1
ATOM 1427 O O . SER A 1 183 ? -2.898 5.459 12.821 1.00 98.38 183 SER A O 1
ATOM 1429 N N . ILE A 1 184 ? -3.518 7.416 11.904 1.00 98.38 184 ILE A N 1
ATOM 1430 C CA . ILE A 1 184 ? -3.438 7.020 10.497 1.00 98.38 184 ILE A CA 1
ATOM 1431 C C . ILE A 1 184 ? -2.339 7.849 9.827 1.00 98.38 184 ILE A C 1
ATOM 1433 O O . ILE A 1 184 ? -2.350 9.079 9.874 1.00 98.38 184 ILE A O 1
ATOM 1437 N N . VAL A 1 185 ? -1.390 7.166 9.199 1.00 98.00 185 VAL A N 1
ATOM 1438 C CA . VAL A 1 185 ? -0.319 7.740 8.386 1.00 98.00 185 VAL A CA 1
ATOM 1439 C C . VAL A 1 185 ? -0.714 7.608 6.920 1.00 98.00 185 VAL A C 1
ATOM 1441 O O . VAL A 1 185 ? -1.099 6.534 6.470 1.00 98.00 185 VAL A O 1
ATOM 1444 N N . ILE A 1 186 ? -0.637 8.712 6.180 1.00 98.06 186 ILE A N 1
ATOM 1445 C CA . ILE A 1 186 ? -1.027 8.794 4.773 1.00 98.06 186 ILE A CA 1
ATOM 1446 C C . ILE A 1 186 ? 0.177 9.302 3.982 1.00 98.06 186 ILE A C 1
ATOM 1448 O O . ILE A 1 186 ? 0.499 10.495 4.001 1.00 98.06 186 ILE A O 1
ATOM 1452 N N . ALA A 1 187 ? 0.833 8.386 3.280 1.00 96.56 187 ALA A N 1
ATOM 1453 C CA . ALA A 1 187 ? 1.916 8.676 2.353 1.00 96.56 187 ALA A CA 1
ATOM 1454 C C . ALA A 1 187 ? 1.425 8.517 0.910 1.00 96.56 187 ALA A C 1
ATOM 1456 O O . ALA A 1 187 ? 0.522 7.728 0.633 1.00 96.56 187 ALA A O 1
ATOM 1457 N N . LEU A 1 188 ? 2.033 9.234 -0.037 1.00 94.75 188 LEU A N 1
ATOM 1458 C CA . LEU A 1 188 ? 1.833 8.918 -1.450 1.00 94.75 188 LEU A CA 1
ATOM 1459 C C . LEU A 1 188 ? 2.455 7.542 -1.726 1.00 94.75 188 LEU A C 1
ATOM 1461 O O . LEU A 1 188 ? 3.597 7.302 -1.331 1.00 94.75 188 LEU A O 1
ATOM 1465 N N . ALA A 1 189 ? 1.720 6.644 -2.381 1.00 92.31 189 ALA A N 1
ATOM 1466 C CA . ALA A 1 189 ? 2.260 5.357 -2.791 1.00 92.31 189 ALA A CA 1
ATOM 1467 C C . ALA A 1 189 ? 3.365 5.617 -3.818 1.00 92.31 189 ALA A C 1
ATOM 1469 O O . ALA A 1 189 ? 3.096 6.046 -4.943 1.00 92.31 189 ALA A O 1
ATOM 1470 N N . THR A 1 190 ? 4.622 5.394 -3.434 1.00 82.12 190 THR A N 1
ATOM 1471 C CA . THR A 1 190 ? 5.716 5.444 -4.395 1.00 82.12 190 THR A CA 1
ATOM 1472 C C . THR A 1 190 ? 5.495 4.318 -5.407 1.00 82.12 190 THR A C 1
ATOM 1474 O O . THR A 1 190 ? 5.378 3.156 -5.000 1.00 82.12 190 THR A O 1
ATOM 1477 N N . PRO A 1 191 ? 5.423 4.607 -6.723 1.00 74.19 191 PRO A N 1
ATOM 1478 C CA . PRO A 1 191 ? 5.482 3.537 -7.709 1.00 74.19 191 PRO A CA 1
ATOM 1479 C C . PRO A 1 191 ? 6.782 2.771 -7.440 1.00 74.19 191 PRO A C 1
ATOM 1481 O O . PRO A 1 191 ? 7.796 3.424 -7.185 1.00 74.19 191 PRO A O 1
ATOM 1484 N N . PRO A 1 192 ? 6.776 1.426 -7.420 1.00 62.16 192 PRO A N 1
ATOM 1485 C CA . PRO A 1 192 ? 7.883 0.643 -6.881 1.00 62.16 192 PRO A CA 1
ATOM 1486 C C . PRO A 1 192 ? 9.172 0.921 -7.659 1.00 62.16 192 PRO A C 1
ATOM 1488 O O . PRO A 1 192 ? 9.399 0.354 -8.731 1.00 62.16 192 PRO A O 1
ATOM 1491 N N . THR A 1 193 ? 10.001 1.813 -7.111 1.00 43.41 193 THR A N 1
ATOM 1492 C CA . THR A 1 193 ? 11.250 2.252 -7.723 1.00 43.41 193 THR A CA 1
ATOM 1493 C C . THR A 1 193 ? 12.161 1.043 -7.833 1.00 43.41 193 THR A C 1
ATOM 1495 O O . THR A 1 193 ? 12.546 0.445 -6.829 1.00 43.41 193 THR A O 1
ATOM 1498 N N . VAL A 1 194 ? 12.484 0.655 -9.065 1.00 48.34 194 VAL A N 1
ATOM 1499 C CA . VAL A 1 194 ? 13.270 -0.547 -9.358 1.00 48.34 194 VAL A CA 1
ATOM 1500 C C . VAL A 1 194 ? 14.756 -0.258 -9.108 1.00 48.34 194 VAL A C 1
ATOM 1502 O O . VAL A 1 194 ? 15.552 -0.173 -10.038 1.00 48.34 194 VAL A O 1
ATOM 1505 N N . THR A 1 195 ? 15.133 -0.054 -7.844 1.00 40.97 195 THR A N 1
ATOM 1506 C CA . THR A 1 195 ? 16.524 0.170 -7.419 1.00 40.97 195 THR A CA 1
ATOM 1507 C C . THR A 1 195 ? 17.180 -1.138 -6.963 1.00 40.97 195 THR A C 1
ATOM 1509 O O . THR A 1 195 ? 16.732 -1.727 -5.975 1.00 40.97 195 THR A O 1
ATOM 1512 N N . PRO A 1 196 ? 18.244 -1.606 -7.643 1.00 42.69 196 PRO A N 1
ATOM 1513 C CA . PRO A 1 196 ? 18.934 -2.843 -7.295 1.00 42.69 196 PRO A CA 1
ATOM 1514 C C . PRO A 1 196 ? 19.981 -2.601 -6.197 1.00 42.69 196 PRO A C 1
ATOM 1516 O O . PRO A 1 196 ? 21.135 -2.313 -6.506 1.00 42.69 196 PRO A O 1
ATOM 1519 N N . THR A 1 197 ? 19.611 -2.751 -4.918 1.00 42.16 197 THR A N 1
ATOM 1520 C CA . THR A 1 197 ? 20.576 -2.568 -3.814 1.00 42.16 197 THR A CA 1
ATOM 1521 C C . THR A 1 197 ? 20.530 -3.676 -2.764 1.00 42.16 197 THR A C 1
ATOM 1523 O O . THR A 1 197 ? 19.630 -3.770 -1.934 1.00 42.16 197 THR A O 1
ATOM 1526 N N . THR A 1 198 ? 21.591 -4.478 -2.796 1.00 52.59 198 THR A N 1
ATOM 1527 C CA . THR A 1 198 ? 22.110 -5.386 -1.768 1.00 52.59 198 THR A CA 1
ATOM 1528 C C . THR A 1 198 ? 22.039 -4.817 -0.344 1.00 52.59 198 THR A C 1
ATOM 1530 O O . THR A 1 198 ? 22.605 -3.758 -0.086 1.00 52.59 198 THR A O 1
ATOM 1533 N N . VAL A 1 199 ? 21.465 -5.559 0.615 1.00 40.56 199 VAL A N 1
ATOM 1534 C CA . VAL A 1 199 ? 21.563 -5.228 2.053 1.00 40.56 199 VAL A CA 1
ATOM 1535 C C . VAL A 1 199 ? 21.891 -6.468 2.892 1.00 40.56 199 VAL A C 1
ATOM 1537 O O . VAL A 1 199 ? 21.231 -7.504 2.810 1.00 40.56 199 VAL A O 1
ATOM 1540 N N . GLN A 1 200 ? 22.925 -6.349 3.728 1.00 34.69 200 GLN A N 1
ATOM 1541 C CA . GLN A 1 200 ? 23.349 -7.375 4.683 1.00 34.69 200 GLN A CA 1
ATOM 1542 C C . GLN A 1 200 ? 22.351 -7.498 5.849 1.00 34.69 200 GLN A C 1
ATOM 1544 O O . GLN A 1 200 ? 21.835 -6.499 6.339 1.00 34.69 200 GLN A O 1
ATOM 1549 N N . THR A 1 201 ? 22.112 -8.718 6.345 1.00 36.12 201 THR A N 1
ATOM 1550 C CA . THR A 1 201 ? 21.161 -8.974 7.447 1.00 36.12 201 THR A CA 1
ATOM 1551 C C . THR A 1 201 ? 21.844 -9.580 8.676 1.00 36.12 201 THR A C 1
ATOM 1553 O O . THR A 1 201 ? 22.232 -10.756 8.677 1.00 36.12 201 THR A O 1
ATOM 1556 N N . VAL A 1 202 ? 21.904 -8.804 9.765 1.00 34.75 202 VAL A N 1
ATOM 1557 C CA . VAL A 1 202 ? 22.281 -9.281 11.109 1.00 34.75 202 VAL A CA 1
ATOM 1558 C C . VAL A 1 202 ? 21.245 -10.285 11.632 1.00 34.75 202 VAL A C 1
ATOM 1560 O O . VAL A 1 202 ? 20.098 -10.338 11.196 1.00 34.75 202 VAL A O 1
ATOM 1563 N N . THR A 1 203 ? 21.686 -11.176 12.514 1.00 33.53 203 THR A N 1
ATOM 1564 C CA . THR A 1 203 ? 21.097 -12.502 12.667 1.00 33.53 203 THR A CA 1
ATOM 1565 C C . THR A 1 203 ? 20.769 -12.825 14.127 1.00 33.53 203 THR A C 1
ATOM 1567 O O . THR A 1 203 ? 21.673 -13.126 14.897 1.00 33.53 203 THR A O 1
ATOM 1570 N N . VAL A 1 204 ? 19.479 -12.862 14.490 1.00 33.38 204 VAL A N 1
ATOM 1571 C CA . VAL A 1 204 ? 18.987 -13.536 15.713 1.00 33.38 204 VAL A CA 1
ATOM 1572 C C . VAL A 1 204 ? 17.818 -14.452 15.361 1.00 33.38 204 VAL A C 1
ATOM 1574 O O . VAL A 1 204 ? 17.222 -14.371 14.287 1.00 33.38 204 VAL A O 1
ATOM 1577 N N . LYS A 1 205 ? 17.649 -15.474 16.187 1.00 39.56 205 LYS A N 1
ATOM 1578 C CA . LYS A 1 205 ? 17.321 -16.803 15.721 1.00 39.56 205 LYS A CA 1
ATOM 1579 C C . LYS A 1 205 ? 16.827 -17.653 16.946 1.00 39.56 205 LYS A C 1
ATOM 1581 O O . LYS A 1 205 ? 17.360 -17.485 18.033 1.00 39.56 205 LYS A O 1
ATOM 1586 N N . ILE A 1 206 ? 15.843 -18.552 16.805 1.00 31.59 206 ILE A N 1
ATOM 1587 C CA . ILE A 1 206 ? 15.337 -19.587 17.741 1.00 31.59 206 ILE A CA 1
ATOM 1588 C C . ILE A 1 206 ? 14.993 -20.898 16.974 1.00 31.59 206 ILE A C 1
ATOM 1590 O O . ILE A 1 206 ? 14.216 -20.864 16.030 1.00 31.59 206 ILE A O 1
ATOM 1594 N N . VAL A 1 207 ? 15.554 -22.054 17.368 1.00 40.62 207 VAL A N 1
ATOM 1595 C CA . VAL A 1 207 ? 15.178 -23.394 16.831 1.00 40.62 207 VAL A CA 1
ATOM 1596 C C . VAL A 1 207 ? 14.012 -23.980 17.630 1.00 40.62 207 VAL A C 1
ATOM 1598 O O . VAL A 1 207 ? 14.041 -23.937 18.858 1.00 40.62 207 VAL A O 1
ATOM 1601 N N . THR A 1 208 ? 13.072 -24.643 16.954 1.00 40.12 208 THR A N 1
ATOM 1602 C CA . THR A 1 208 ? 12.180 -25.661 17.539 1.00 40.12 208 THR A CA 1
ATOM 1603 C C . THR A 1 208 ? 12.440 -27.034 16.911 1.00 40.12 208 THR A C 1
ATOM 1605 O O . THR A 1 208 ? 12.695 -27.139 15.714 1.00 40.12 208 THR A O 1
ATOM 1608 N N . GLY A 1 209 ? 12.383 -28.094 17.725 1.00 37.03 209 GLY A N 1
ATOM 1609 C CA . GLY A 1 209 ? 12.607 -29.476 17.286 1.00 37.03 209 GLY A CA 1
ATOM 1610 C C . GLY A 1 209 ? 12.257 -30.508 18.365 1.00 37.03 209 GLY A C 1
ATOM 1611 O O . GLY A 1 209 ? 13.011 -30.708 19.312 1.00 37.03 209 GLY A O 1
ATOM 1612 N N . ALA A 1 210 ? 11.100 -31.148 18.203 1.00 42.47 210 ALA A N 1
ATOM 1613 C CA . ALA A 1 210 ? 10.629 -32.348 18.909 1.00 42.47 210 ALA A CA 1
ATOM 1614 C C . ALA A 1 210 ? 11.158 -33.622 18.190 1.00 42.47 210 ALA A C 1
ATOM 1616 O O . ALA A 1 210 ? 11.601 -33.506 17.052 1.00 42.47 210 ALA A O 1
ATOM 1617 N N . VAL A 1 211 ? 11.133 -34.872 18.681 1.00 46.25 211 VAL A N 1
ATOM 1618 C CA . VAL A 1 211 ? 10.846 -35.528 19.981 1.00 46.25 211 VAL A CA 1
ATOM 1619 C C . VAL A 1 211 ? 11.423 -36.960 19.882 1.00 46.25 211 VAL A C 1
ATOM 1621 O O . VAL A 1 211 ? 11.353 -37.549 18.804 1.00 46.25 211 VAL A O 1
ATOM 1624 N N . LYS A 1 212 ? 11.901 -37.575 20.979 1.00 34.16 212 LYS A N 1
ATOM 1625 C CA . LYS A 1 212 ? 11.810 -39.045 21.174 1.00 34.16 212 LYS A CA 1
ATOM 1626 C C . LYS A 1 212 ? 12.034 -39.456 22.636 1.00 34.16 212 LYS A C 1
ATOM 1628 O O . LYS A 1 212 ? 12.830 -38.834 23.331 1.00 34.16 212 LYS A O 1
ATOM 1633 N N . MET A 1 213 ? 11.338 -40.503 23.085 1.00 46.56 213 MET A N 1
ATOM 1634 C CA . MET A 1 213 ? 11.466 -41.073 24.434 1.00 46.56 213 MET A CA 1
ATOM 1635 C C . MET A 1 213 ? 12.362 -42.318 24.465 1.00 46.56 213 MET A C 1
ATOM 1637 O O . MET A 1 213 ? 12.191 -43.209 23.636 1.00 46.56 213 MET A O 1
ATOM 1641 N N . SER A 1 214 ? 13.209 -42.419 25.493 1.00 39.22 214 SER A N 1
ATOM 1642 C CA . SER A 1 214 ? 13.668 -43.678 26.107 1.00 39.22 214 SER A CA 1
ATOM 1643 C C . SER A 1 214 ? 14.303 -43.411 27.492 1.00 39.22 214 SER A C 1
ATOM 1645 O O . SER A 1 214 ? 14.671 -42.280 27.808 1.00 39.22 214 SER A O 1
ATOM 1647 N N . LEU A 1 215 ? 14.313 -44.437 28.353 1.00 48.03 215 LEU A N 1
ATOM 1648 C CA . LEU A 1 215 ? 14.503 -44.374 29.819 1.00 48.03 215 LEU A CA 1
ATOM 1649 C C . LEU A 1 215 ? 16.000 -44.413 30.276 1.00 48.03 215 LEU A C 1
ATOM 1651 O O . LEU A 1 215 ? 16.886 -44.395 29.423 1.00 48.03 215 LEU A O 1
ATOM 1655 N N . PRO A 1 216 ? 16.335 -44.310 31.588 1.00 53.91 216 PRO A N 1
ATOM 1656 C CA . PRO A 1 216 ? 17.461 -43.479 32.026 1.00 53.91 216 PRO A CA 1
ATOM 1657 C C . PRO A 1 216 ? 18.808 -44.197 32.204 1.00 53.91 216 PRO A C 1
ATOM 1659 O O . PRO A 1 216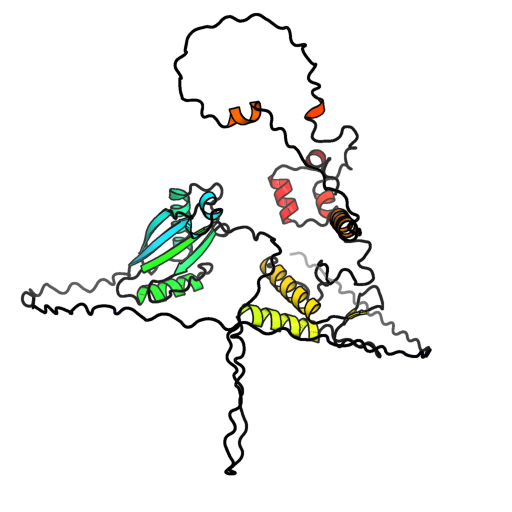 ? 18.914 -45.207 32.892 1.00 53.91 216 PRO A O 1
ATOM 1662 N N . GLY A 1 217 ? 19.877 -43.544 31.738 1.00 39.38 217 GLY A N 1
ATOM 1663 C CA . GLY A 1 217 ? 21.261 -43.813 32.141 1.00 39.38 217 GLY A CA 1
ATOM 1664 C C . GLY A 1 217 ? 21.923 -42.550 32.700 1.00 39.38 217 GLY A C 1
ATOM 1665 O O . GLY A 1 217 ? 22.019 -41.536 32.009 1.00 39.38 217 GLY A O 1
ATOM 1666 N N . ARG A 1 218 ? 22.387 -42.581 33.957 1.00 58.66 218 ARG A N 1
ATOM 1667 C CA . ARG A 1 218 ? 23.130 -41.463 34.571 1.00 58.66 218 ARG A CA 1
ATOM 1668 C C . ARG A 1 218 ? 24.504 -41.310 33.900 1.00 58.66 218 ARG A C 1
ATOM 1670 O O . ARG A 1 218 ? 25.385 -42.127 34.138 1.00 58.66 218 ARG A O 1
ATOM 1677 N N . SER A 1 219 ? 24.728 -40.232 33.145 1.00 56.16 219 SER A N 1
ATOM 1678 C CA . SER A 1 219 ? 26.076 -39.826 32.712 1.00 56.16 219 SER A CA 1
ATOM 1679 C C . SER A 1 219 ? 26.229 -38.300 32.596 1.00 56.16 219 SER A C 1
ATOM 1681 O O . SER A 1 219 ? 25.248 -37.558 32.528 1.00 56.16 219 SER A O 1
ATOM 1683 N N . ARG A 1 220 ? 27.479 -37.823 32.667 1.00 58.72 220 ARG A N 1
ATOM 1684 C CA . ARG A 1 220 ? 27.869 -36.416 32.889 1.00 58.72 220 ARG A CA 1
ATOM 1685 C C . ARG A 1 220 ? 27.325 -35.452 31.820 1.00 58.72 220 ARG A C 1
ATOM 1687 O O . ARG A 1 220 ? 27.555 -35.628 30.627 1.00 58.72 220 ARG A O 1
ATOM 1694 N N . ARG A 1 221 ? 26.706 -34.349 32.267 1.00 48.91 221 ARG A N 1
ATOM 1695 C CA . ARG A 1 221 ? 26.251 -33.237 31.409 1.00 48.91 221 ARG A CA 1
ATOM 1696 C C . ARG A 1 221 ? 27.429 -32.541 30.710 1.00 48.91 221 ARG A C 1
ATOM 1698 O O . ARG A 1 221 ? 28.203 -31.845 31.363 1.00 48.91 221 ARG A O 1
ATOM 1705 N N . LYS A 1 222 ? 27.499 -32.638 29.379 1.00 59.97 222 LYS A N 1
ATOM 1706 C CA . LYS A 1 222 ? 28.343 -31.793 28.513 1.00 59.97 222 LYS A CA 1
ATOM 1707 C C . LYS A 1 222 ? 27.440 -30.739 27.854 1.00 59.97 222 LYS A C 1
ATOM 1709 O O . LYS A 1 222 ? 26.435 -31.100 27.252 1.00 59.97 222 LYS A O 1
ATOM 1714 N N . ARG A 1 223 ? 27.741 -29.442 28.017 1.00 52.28 223 ARG A N 1
ATOM 1715 C CA . ARG A 1 223 ? 26.932 -28.340 27.450 1.00 52.28 223 ARG A CA 1
ATOM 1716 C C . ARG A 1 223 ? 26.992 -28.376 25.916 1.00 52.28 223 ARG A C 1
ATOM 1718 O O . ARG A 1 223 ? 28.058 -28.134 25.357 1.00 52.28 223 ARG A O 1
ATOM 1725 N N . SER A 1 224 ? 25.870 -28.640 25.249 1.00 57.41 224 SER A N 1
ATOM 1726 C CA . SER A 1 224 ? 25.727 -28.463 23.799 1.00 57.41 224 SER A CA 1
ATOM 1727 C C . SER A 1 224 ? 25.341 -27.018 23.472 1.00 57.41 224 SER A C 1
ATOM 1729 O O . SER A 1 224 ? 24.513 -26.404 24.144 1.00 57.41 224 SER A O 1
ATOM 1731 N N . ASN A 1 225 ? 25.986 -26.456 22.451 1.00 54.59 225 ASN A N 1
ATOM 1732 C CA . ASN A 1 225 ? 25.828 -25.061 22.056 1.00 54.59 225 ASN A CA 1
ATOM 1733 C C . ASN A 1 225 ? 24.599 -24.916 21.141 1.00 54.59 225 ASN A C 1
ATOM 1735 O O . ASN A 1 225 ? 24.620 -25.393 20.006 1.00 54.59 225 ASN A O 1
ATOM 1739 N N . ILE A 1 226 ? 23.517 -24.304 21.633 1.00 56.06 226 ILE A N 1
ATOM 1740 C CA . ILE A 1 226 ? 22.278 -24.133 20.863 1.00 56.06 226 ILE A CA 1
ATOM 1741 C C . ILE A 1 226 ? 22.466 -22.976 19.882 1.00 56.06 226 ILE A C 1
ATOM 1743 O O . ILE A 1 226 ? 22.382 -21.803 20.244 1.00 56.06 226 ILE A O 1
ATOM 1747 N N . SER A 1 227 ? 22.683 -23.307 18.610 1.00 60.94 227 SER A N 1
ATOM 1748 C CA . SER A 1 227 ? 22.602 -22.336 17.528 1.00 60.94 227 SER A CA 1
ATOM 1749 C C . SER A 1 227 ? 21.136 -21.977 17.275 1.00 60.94 227 SER A C 1
ATOM 1751 O O . SER A 1 227 ? 20.437 -22.611 16.495 1.00 60.94 227 SER A O 1
ATOM 1753 N N . ASN A 1 228 ? 20.676 -20.921 17.944 1.00 47.00 228 ASN A N 1
ATOM 1754 C CA . ASN A 1 228 ? 19.628 -19.996 17.505 1.00 47.00 228 ASN A CA 1
ATOM 1755 C C . ASN A 1 228 ? 19.185 -20.237 16.004 1.00 47.00 228 ASN A C 1
ATOM 1757 O O . ASN A 1 228 ? 20.065 -20.159 15.143 1.00 47.00 228 ASN A O 1
ATOM 1761 N N . ALA A 1 229 ? 17.896 -20.444 15.603 1.00 61.09 229 ALA A N 1
ATOM 1762 C CA . ALA A 1 229 ? 17.406 -20.465 14.166 1.00 61.09 229 ALA A CA 1
ATOM 1763 C C . ALA A 1 229 ? 16.467 -19.306 13.678 1.00 61.09 229 ALA A C 1
ATOM 1765 O O . ALA A 1 229 ? 15.457 -19.008 14.283 1.00 61.09 229 ALA A O 1
ATOM 1766 N N . LYS A 1 230 ? 16.818 -18.582 12.600 1.00 71.69 230 LYS A N 1
ATOM 1767 C CA . LYS A 1 230 ? 16.291 -17.225 12.274 1.00 71.69 230 LYS A CA 1
ATOM 1768 C C . LYS A 1 230 ? 14.762 -17.216 12.297 1.00 71.69 230 LYS A C 1
ATOM 1770 O O . LYS A 1 230 ? 14.180 -18.035 11.598 1.00 71.69 230 LYS A O 1
ATOM 1775 N N . ALA A 1 231 ? 14.150 -16.326 13.089 1.00 73.25 231 ALA A N 1
ATOM 1776 C CA . ALA A 1 231 ? 12.696 -16.185 13.103 1.00 73.25 231 ALA A CA 1
ATOM 1777 C C . ALA A 1 231 ? 12.254 -15.880 11.668 1.00 73.25 231 ALA A C 1
ATOM 1779 O O . ALA A 1 231 ? 12.635 -14.853 11.100 1.00 73.25 231 ALA A O 1
ATOM 1780 N N . GLU A 1 232 ? 11.583 -16.844 11.047 1.00 73.38 232 GLU A N 1
ATOM 1781 C CA . GLU A 1 232 ? 11.352 -16.832 9.612 1.00 73.38 232 GLU A CA 1
ATOM 1782 C C . GLU A 1 232 ? 10.249 -15.820 9.311 1.00 73.38 232 GLU A C 1
ATOM 1784 O O . GLU A 1 232 ? 9.140 -15.913 9.837 1.00 73.38 232 GLU A O 1
ATOM 1789 N N . THR A 1 233 ? 10.564 -14.795 8.519 1.00 79.44 233 THR A N 1
ATOM 1790 C CA . THR A 1 233 ? 9.565 -13.784 8.166 1.00 79.44 233 THR A CA 1
ATOM 1791 C C . THR A 1 233 ? 8.492 -14.422 7.278 1.00 79.44 233 THR A C 1
ATOM 1793 O O . THR A 1 233 ? 8.813 -15.296 6.468 1.00 79.44 233 THR A O 1
ATOM 1796 N N . PRO A 1 234 ? 7.222 -13.980 7.348 1.00 78.44 234 PRO A N 1
ATOM 1797 C CA . PRO A 1 234 ? 6.157 -14.542 6.510 1.00 78.44 234 PRO A CA 1
ATOM 1798 C C . PRO A 1 234 ? 6.456 -14.427 5.002 1.00 78.44 234 PRO A C 1
ATOM 1800 O O . PRO A 1 234 ? 6.042 -15.278 4.216 1.00 78.44 234 PRO A O 1
ATOM 1803 N N . LEU A 1 235 ? 7.251 -13.428 4.597 1.00 77.38 235 LEU A N 1
ATOM 1804 C CA . LEU A 1 235 ? 7.757 -13.297 3.229 1.00 77.38 235 LEU A CA 1
ATOM 1805 C C . LEU A 1 235 ? 8.726 -14.434 2.848 1.00 77.38 235 LEU A C 1
ATOM 1807 O O . LEU A 1 235 ? 8.606 -14.995 1.759 1.00 77.38 235 LEU A O 1
ATOM 1811 N N . ASN A 1 236 ? 9.642 -14.814 3.747 1.00 84.94 236 ASN A N 1
ATOM 1812 C CA . ASN A 1 236 ? 10.577 -15.919 3.523 1.00 84.94 236 ASN A CA 1
ATOM 1813 C C . ASN A 1 236 ? 9.846 -17.263 3.414 1.00 84.94 236 ASN A C 1
ATOM 1815 O O . ASN A 1 236 ? 10.189 -18.054 2.541 1.00 84.94 236 ASN A O 1
ATOM 1819 N N . VAL A 1 237 ? 8.795 -17.490 4.213 1.00 89.81 237 VAL A N 1
ATOM 1820 C CA . VAL A 1 237 ? 7.959 -18.704 4.121 1.00 89.81 237 VAL A CA 1
ATOM 1821 C C . VAL A 1 237 ? 7.330 -18.834 2.727 1.00 89.81 237 VAL A C 1
ATOM 1823 O O . VAL A 1 237 ? 7.347 -19.915 2.135 1.00 89.81 237 VAL A O 1
ATOM 1826 N N . ASN A 1 238 ? 6.830 -17.734 2.151 1.00 90.75 238 ASN A N 1
ATOM 1827 C CA . ASN A 1 238 ? 6.273 -17.736 0.795 1.00 90.75 238 ASN A CA 1
ATOM 1828 C C . ASN A 1 238 ? 7.363 -18.009 -0.263 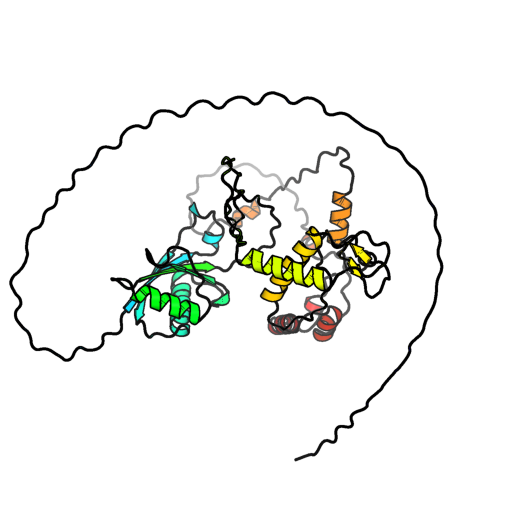1.00 90.75 238 ASN A C 1
ATOM 1830 O O . ASN A 1 238 ? 7.195 -18.896 -1.101 1.00 90.75 238 ASN A O 1
ATOM 1834 N N . ILE A 1 239 ? 8.518 -17.334 -0.177 1.00 91.81 239 ILE A N 1
ATOM 1835 C CA . ILE A 1 239 ? 9.664 -17.577 -1.074 1.00 91.81 239 ILE A CA 1
ATOM 1836 C C . ILE A 1 239 ? 10.114 -19.043 -1.005 1.00 91.81 239 ILE A C 1
ATOM 1838 O O . ILE A 1 239 ? 10.225 -19.693 -2.043 1.00 91.81 239 ILE A O 1
ATOM 1842 N N . ASN A 1 240 ? 10.295 -19.600 0.194 1.00 93.69 240 ASN A N 1
ATOM 1843 C CA . ASN A 1 240 ? 10.716 -20.986 0.397 1.00 93.69 240 ASN A CA 1
ATOM 1844 C C . ASN A 1 240 ? 9.675 -21.985 -0.131 1.00 93.69 240 ASN A C 1
ATOM 1846 O O . ASN A 1 240 ? 10.041 -22.962 -0.786 1.00 93.69 240 ASN A O 1
ATOM 1850 N N . THR A 1 241 ? 8.381 -21.698 0.034 1.00 94.94 241 THR A N 1
ATOM 1851 C CA . THR A 1 241 ? 7.294 -22.487 -0.572 1.00 94.94 241 THR A CA 1
ATOM 1852 C C . THR A 1 241 ? 7.375 -22.472 -2.105 1.00 94.94 241 THR A C 1
ATOM 1854 O O . THR A 1 241 ? 7.242 -23.513 -2.751 1.00 94.94 241 THR A O 1
ATOM 1857 N N . LYS A 1 242 ? 7.651 -21.315 -2.726 1.00 94.94 242 LYS A N 1
ATOM 1858 C CA . LYS A 1 242 ? 7.836 -21.213 -4.185 1.00 94.94 242 LYS A CA 1
ATOM 1859 C C . LYS A 1 242 ? 9.120 -21.901 -4.665 1.00 94.94 242 LYS A C 1
ATOM 1861 O O . LYS A 1 242 ? 9.068 -22.569 -5.694 1.00 94.94 242 LYS A O 1
ATOM 1866 N N . ILE A 1 243 ? 10.224 -21.828 -3.914 1.00 95.81 243 ILE A N 1
ATOM 1867 C CA . ILE A 1 243 ? 11.457 -22.585 -4.196 1.00 95.81 243 ILE A CA 1
ATOM 1868 C C . ILE A 1 243 ? 11.170 -24.092 -4.192 1.00 95.81 243 ILE A C 1
ATOM 1870 O O . ILE A 1 243 ? 11.527 -24.766 -5.153 1.00 95.81 243 ILE A O 1
ATOM 1874 N N . GLN A 1 244 ? 10.475 -24.619 -3.179 1.00 96.62 244 GLN A N 1
ATOM 1875 C CA . GLN A 1 244 ? 10.115 -26.044 -3.119 1.00 96.62 244 GLN A CA 1
ATOM 1876 C C . GLN A 1 244 ? 9.230 -26.480 -4.297 1.00 96.62 244 GLN A C 1
ATOM 1878 O O . GLN A 1 244 ? 9.419 -27.565 -4.844 1.00 96.62 244 GLN A O 1
ATOM 1883 N N . ASN A 1 245 ? 8.286 -25.637 -4.726 1.00 95.12 245 ASN A N 1
ATOM 1884 C CA . ASN A 1 245 ? 7.447 -25.925 -5.892 1.00 95.12 245 ASN A CA 1
ATOM 1885 C C . ASN A 1 245 ? 8.254 -25.935 -7.201 1.00 95.12 245 ASN A C 1
ATOM 1887 O O . ASN A 1 245 ? 8.051 -26.817 -8.034 1.00 95.12 245 ASN A O 1
ATOM 1891 N N . LEU A 1 246 ? 9.203 -25.005 -7.366 1.00 95.62 246 LEU A N 1
ATOM 1892 C CA . LEU A 1 246 ? 10.129 -25.003 -8.503 1.00 95.62 246 LEU A CA 1
ATOM 1893 C C . LEU A 1 246 ? 11.050 -26.232 -8.484 1.00 95.62 246 LEU A C 1
ATOM 1895 O O . LEU A 1 246 ? 11.235 -26.853 -9.524 1.00 95.62 246 LEU A O 1
ATOM 1899 N N . GLN A 1 247 ? 11.571 -26.625 -7.318 1.00 96.31 247 GLN A N 1
ATOM 1900 C CA . GLN A 1 247 ? 12.393 -27.831 -7.160 1.00 96.31 247 GLN A CA 1
ATOM 1901 C C . GLN A 1 247 ? 11.641 -29.095 -7.581 1.00 96.31 247 GLN A C 1
ATOM 1903 O O . GLN A 1 247 ? 12.151 -29.852 -8.398 1.00 96.31 247 GLN A O 1
ATOM 1908 N N . LYS A 1 248 ? 10.411 -29.290 -7.086 1.00 96.00 248 LYS A N 1
ATOM 1909 C CA . LYS A 1 248 ? 9.562 -30.436 -7.455 1.00 96.00 248 LYS A CA 1
ATOM 1910 C C . LYS A 1 248 ? 9.242 -30.480 -8.950 1.00 96.00 248 LYS A C 1
ATOM 1912 O O . LYS A 1 248 ? 9.202 -31.562 -9.521 1.00 96.00 248 LYS A O 1
ATOM 1917 N N . ARG A 1 249 ? 8.997 -29.324 -9.581 1.00 94.44 249 ARG A N 1
ATOM 1918 C CA . ARG A 1 249 ? 8.650 -29.251 -11.011 1.00 94.44 249 ARG A CA 1
ATOM 1919 C C . ARG A 1 249 ? 9.852 -29.448 -11.934 1.00 94.44 249 ARG A C 1
ATOM 1921 O O . ARG A 1 249 ? 9.697 -30.040 -12.992 1.00 94.44 249 ARG A O 1
ATOM 1928 N N . TRP A 1 250 ? 11.024 -28.961 -11.540 1.00 95.44 250 TRP A N 1
ATOM 1929 C CA . TRP A 1 250 ? 12.236 -28.966 -12.361 1.00 95.44 250 TRP A CA 1
ATOM 1930 C C . TRP A 1 250 ? 13.283 -29.965 -11.856 1.00 95.44 250 TRP A C 1
ATOM 1932 O O . TRP A 1 250 ? 14.477 -29.678 -11.909 1.00 95.44 250 TRP A O 1
ATOM 1942 N N . MET A 1 251 ? 12.862 -31.124 -11.339 1.00 96.62 251 MET A N 1
ATOM 1943 C CA . MET A 1 251 ? 13.783 -32.231 -11.053 1.00 96.62 251 MET A CA 1
ATOM 1944 C C . MET A 1 251 ? 14.435 -32.711 -12.355 1.00 96.62 251 MET A C 1
ATOM 1946 O O . MET A 1 251 ? 13.763 -32.833 -13.377 1.00 96.62 251 MET A O 1
ATOM 1950 N N . CYS A 1 252 ? 15.746 -32.961 -12.340 1.00 97.06 252 CYS A N 1
ATOM 1951 C CA . CYS A 1 252 ? 16.432 -33.432 -13.540 1.00 97.06 252 CYS A CA 1
ATOM 1952 C C . CYS A 1 252 ? 16.228 -34.939 -13.738 1.00 97.06 252 CYS A C 1
ATOM 1954 O O . CYS A 1 252 ? 16.591 -35.728 -12.868 1.00 97.06 252 CYS A O 1
ATOM 1956 N N . SER A 1 253 ? 15.707 -35.324 -14.905 1.00 95.50 253 SER A N 1
ATOM 1957 C CA . SER A 1 253 ? 15.540 -36.729 -15.308 1.00 95.50 253 SER A CA 1
ATOM 1958 C C . SER A 1 253 ? 16.666 -37.255 -16.209 1.00 95.50 253 SER A C 1
ATOM 1960 O O . SER A 1 253 ? 16.621 -38.416 -16.605 1.00 95.50 253 SER A O 1
ATOM 1962 N N . LYS A 1 254 ? 17.662 -36.431 -16.582 1.00 94.75 254 LYS A N 1
ATOM 1963 C CA . LYS A 1 254 ? 18.725 -36.859 -17.509 1.00 94.75 254 LYS A CA 1
ATOM 1964 C C . LYS A 1 254 ? 19.776 -37.701 -16.766 1.00 94.75 254 LYS A C 1
ATOM 1966 O O . LYS A 1 254 ? 20.380 -37.185 -15.819 1.00 94.75 254 LYS A O 1
ATOM 1971 N N . PRO A 1 255 ? 20.050 -38.952 -17.187 1.00 95.38 255 PRO A N 1
ATOM 1972 C CA . PRO A 1 255 ? 21.126 -39.747 -16.603 1.00 95.38 255 PRO A CA 1
ATOM 1973 C C . PRO A 1 255 ? 22.478 -39.042 -16.791 1.00 95.38 255 PRO A C 1
ATOM 1975 O O . PRO A 1 255 ? 22.709 -38.364 -17.792 1.00 95.38 255 PRO A O 1
ATOM 1978 N N . GLY A 1 256 ? 23.357 -39.155 -15.794 1.00 94.88 256 GLY A N 1
ATOM 1979 C CA . GLY A 1 256 ? 24.666 -38.492 -15.787 1.00 94.88 256 GLY A CA 1
ATOM 1980 C C . GLY A 1 256 ? 24.655 -36.991 -15.454 1.00 94.88 256 GLY A C 1
ATOM 1981 O O . GLY A 1 256 ? 25.726 -36.403 -15.323 1.00 94.88 256 GLY A O 1
ATOM 1982 N N . CYS A 1 257 ? 23.495 -36.346 -15.263 1.00 96.00 257 CYS A N 1
ATOM 1983 C CA . CYS A 1 257 ? 23.469 -34.958 -14.793 1.00 96.00 257 CYS A CA 1
ATOM 1984 C C . CYS A 1 257 ? 23.888 -34.860 -13.315 1.00 96.00 257 CYS A C 1
ATOM 1986 O O . CYS A 1 257 ? 23.325 -35.526 -12.447 1.00 96.00 257 CYS A O 1
ATOM 1988 N N . SER A 1 258 ? 24.842 -33.978 -13.004 1.00 95.44 258 SER A N 1
ATOM 1989 C CA . SER A 1 258 ? 25.303 -33.726 -11.630 1.00 95.44 258 SER A CA 1
ATOM 1990 C C . SER A 1 258 ? 24.363 -32.826 -10.813 1.00 95.44 258 SER A C 1
ATOM 1992 O O . SER A 1 258 ? 24.479 -32.757 -9.586 1.00 95.44 258 SER A O 1
ATOM 1994 N N . SER A 1 259 ? 23.418 -32.135 -11.462 1.00 96.94 259 SER A N 1
ATOM 1995 C CA . SER A 1 259 ? 22.446 -31.262 -10.800 1.00 96.94 259 SER A CA 1
ATOM 1996 C C . SER A 1 259 ? 21.124 -31.980 -10.537 1.00 96.94 259 SER A C 1
ATOM 1998 O O . SER A 1 259 ? 20.516 -32.555 -11.433 1.00 96.94 259 SER A O 1
ATOM 2000 N N . LYS A 1 260 ? 20.613 -31.856 -9.307 1.00 97.38 260 LYS A N 1
ATOM 2001 C CA . LYS A 1 260 ? 19.302 -32.407 -8.911 1.00 97.38 260 LYS A CA 1
ATOM 2002 C C . LYS A 1 260 ? 18.121 -31.710 -9.589 1.00 97.38 260 LYS A C 1
ATOM 2004 O O . LYS A 1 260 ? 17.052 -32.304 -9.711 1.00 97.38 260 LYS A O 1
ATOM 2009 N N . HIS A 1 261 ? 18.301 -30.454 -9.995 1.00 97.38 261 HIS A N 1
ATOM 2010 C CA . HIS A 1 261 ? 17.258 -29.649 -10.621 1.00 97.38 261 HIS A CA 1
ATOM 2011 C C . HIS A 1 261 ? 17.796 -28.996 -11.887 1.00 97.38 261 HIS A C 1
ATOM 2013 O O . HIS A 1 261 ? 18.881 -28.409 -11.852 1.00 97.38 261 HIS A O 1
ATOM 2019 N N . CYS A 1 262 ? 17.043 -29.059 -12.979 1.00 97.19 262 CYS A N 1
ATOM 2020 C CA . CYS A 1 262 ? 17.433 -28.506 -14.269 1.00 97.19 262 CYS A CA 1
ATOM 2021 C C . CYS A 1 262 ? 16.217 -27.938 -15.004 1.00 97.19 262 CYS A C 1
ATOM 2023 O O . CYS A 1 262 ? 15.147 -28.541 -15.016 1.00 97.19 262 CYS A O 1
ATOM 2025 N N . PHE A 1 263 ? 16.398 -26.789 -15.645 1.00 95.75 263 PHE A N 1
ATOM 2026 C CA . PHE A 1 263 ? 15.436 -26.249 -16.596 1.00 95.75 263 PHE A CA 1
ATOM 2027 C C . PHE A 1 263 ? 15.697 -26.881 -17.964 1.00 95.75 263 PHE A C 1
ATOM 2029 O O . PHE A 1 263 ? 16.815 -26.789 -18.463 1.00 95.75 263 PHE A O 1
ATOM 2036 N N . VAL A 1 264 ? 14.690 -27.518 -18.556 1.00 93.69 264 VAL A N 1
ATOM 2037 C CA . VAL A 1 264 ? 14.758 -28.067 -19.918 1.00 93.69 264 VAL A CA 1
ATOM 2038 C C . VAL A 1 264 ? 14.079 -27.069 -20.851 1.00 93.69 264 VAL A C 1
ATOM 2040 O O . VAL A 1 264 ? 12.944 -26.666 -20.583 1.00 93.69 264 VAL A O 1
ATOM 2043 N N . HIS A 1 265 ? 14.769 -26.635 -21.906 1.00 89.06 265 HIS A N 1
ATOM 2044 C CA . HIS A 1 265 ? 14.168 -25.759 -22.910 1.00 89.06 265 HIS A CA 1
ATOM 2045 C C . HIS A 1 265 ? 13.266 -26.598 -23.832 1.00 89.06 265 HIS A C 1
ATOM 2047 O O . HIS A 1 265 ? 13.682 -27.681 -24.230 1.00 89.06 265 HIS A O 1
ATOM 2053 N N . PRO A 1 266 ? 12.052 -26.153 -24.205 1.00 85.81 266 PRO A N 1
ATOM 2054 C CA . PRO A 1 266 ? 11.183 -26.953 -25.075 1.00 85.81 266 PRO A CA 1
ATOM 2055 C C . PRO A 1 266 ? 11.773 -27.165 -26.479 1.00 85.81 266 PRO A C 1
ATOM 2057 O O . PRO A 1 266 ? 11.510 -28.185 -27.102 1.00 85.81 266 PRO A O 1
ATOM 2060 N N . GLU A 1 267 ? 12.590 -26.225 -26.962 1.00 88.00 267 GLU A N 1
ATOM 2061 C CA . GLU A 1 267 ? 13.171 -26.252 -28.316 1.00 88.00 267 GLU A CA 1
ATOM 2062 C C . GLU A 1 267 ? 14.586 -26.860 -28.370 1.00 88.00 267 GLU A C 1
ATOM 2064 O O . GLU A 1 267 ? 15.131 -27.050 -29.457 1.00 88.00 267 GLU A O 1
ATOM 2069 N N . HIS A 1 268 ? 15.221 -27.135 -27.221 1.00 84.88 268 HIS A N 1
ATOM 2070 C CA . HIS A 1 268 ? 16.600 -27.636 -27.168 1.00 84.88 268 HIS A CA 1
ATOM 2071 C C . HIS A 1 268 ? 16.742 -28.784 -26.154 1.00 84.88 268 HIS A C 1
ATOM 2073 O O . HIS A 1 268 ? 16.328 -28.625 -25.007 1.00 84.88 268 HIS A O 1
ATOM 2079 N N . PRO A 1 269 ? 17.398 -29.907 -26.513 1.00 85.94 269 PRO A N 1
ATOM 2080 C CA . PRO A 1 269 ? 17.607 -31.047 -25.608 1.00 85.94 269 PRO A CA 1
ATOM 2081 C C . PRO A 1 269 ? 18.605 -30.753 -24.469 1.00 85.94 269 PRO A C 1
ATOM 2083 O O . PRO A 1 269 ? 18.808 -31.578 -23.568 1.00 85.94 269 PRO A O 1
ATOM 2086 N N . ASP A 1 270 ? 19.243 -29.583 -24.502 1.00 90.38 270 ASP A N 1
ATOM 2087 C CA . ASP A 1 270 ? 20.108 -29.097 -23.441 1.00 90.38 270 ASP A CA 1
ATOM 2088 C C . ASP A 1 270 ? 19.308 -28.615 -22.231 1.00 90.38 270 ASP A C 1
ATOM 2090 O O . ASP A 1 270 ? 18.277 -27.946 -22.321 1.00 90.38 270 ASP A O 1
ATOM 2094 N N . HIS A 1 271 ? 19.830 -28.950 -21.055 1.00 92.31 271 HIS A N 1
ATOM 2095 C CA . HIS A 1 271 ? 19.221 -28.632 -19.776 1.00 92.31 271 HIS A CA 1
ATOM 2096 C C . HIS A 1 271 ? 20.161 -27.730 -18.973 1.00 92.31 271 HIS A C 1
ATOM 2098 O O . HIS A 1 271 ? 21.363 -27.971 -18.878 1.00 92.31 271 HIS A O 1
ATOM 2104 N N . PHE A 1 272 ? 19.608 -26.687 -18.366 1.00 95.25 272 PHE A N 1
ATOM 2105 C CA . PHE A 1 272 ? 20.358 -25.708 -17.591 1.00 95.25 272 PHE A CA 1
ATOM 2106 C C . PHE A 1 272 ? 20.272 -26.022 -16.084 1.00 95.25 272 PHE A C 1
ATOM 2108 O O . PHE A 1 272 ? 19.161 -26.058 -15.544 1.00 95.25 272 PHE A O 1
ATOM 2115 N N . PRO A 1 273 ? 21.395 -26.235 -15.369 1.00 96.75 273 PRO A N 1
ATOM 2116 C CA . PRO A 1 273 ? 21.379 -26.652 -13.966 1.00 96.75 273 PRO A CA 1
ATOM 2117 C C . PRO A 1 273 ? 20.902 -25.542 -13.010 1.00 96.75 273 PRO A C 1
ATOM 2119 O O . PRO A 1 273 ? 21.537 -24.502 -12.820 1.00 96.75 273 PRO A O 1
ATOM 2122 N N . LEU A 1 274 ? 19.785 -25.793 -12.325 1.00 96.94 274 LEU A N 1
ATOM 2123 C CA . LEU A 1 274 ? 19.142 -24.867 -11.393 1.00 96.94 274 LEU A CA 1
ATOM 2124 C C . LEU A 1 274 ? 19.706 -24.996 -9.970 1.00 96.94 274 LEU A C 1
ATOM 2126 O O . LEU A 1 274 ? 19.107 -25.596 -9.074 1.00 96.94 274 LEU A O 1
ATOM 2130 N N . GLY A 1 275 ? 20.854 -24.356 -9.741 1.00 96.31 275 GLY A N 1
ATOM 2131 C CA . GLY A 1 275 ? 21.346 -24.065 -8.387 1.00 96.31 275 GLY A CA 1
ATOM 2132 C C . GLY A 1 275 ? 20.364 -23.237 -7.531 1.00 96.31 275 GLY A C 1
ATOM 2133 O O . GLY A 1 275 ? 19.448 -22.594 -8.047 1.00 96.31 275 GLY A O 1
ATOM 2134 N N . HIS A 1 276 ? 20.580 -23.212 -6.208 1.00 96.12 276 HIS A N 1
ATOM 2135 C CA . HIS A 1 276 ? 19.708 -22.526 -5.236 1.00 96.12 276 HIS A CA 1
ATOM 2136 C C . HIS A 1 276 ? 19.450 -21.047 -5.583 1.00 96.12 276 HIS A C 1
ATOM 2138 O O . HIS A 1 276 ? 18.310 -20.593 -5.540 1.00 96.12 276 HIS A O 1
ATOM 2144 N N . GLU A 1 277 ? 20.491 -20.334 -6.018 1.00 95.75 277 GLU A N 1
ATOM 2145 C CA . GLU A 1 277 ? 20.430 -18.939 -6.472 1.00 95.75 277 GLU A CA 1
ATOM 2146 C C . GLU A 1 277 ? 19.425 -18.707 -7.612 1.00 95.75 277 GLU A C 1
ATOM 2148 O O . GLU A 1 277 ? 18.676 -17.731 -7.597 1.00 95.75 277 GLU A O 1
ATOM 2153 N N . HIS A 1 278 ? 19.375 -19.615 -8.591 1.00 96.69 278 HIS A N 1
ATOM 2154 C CA . HIS A 1 278 ? 18.434 -19.535 -9.708 1.00 96.69 278 HIS A CA 1
ATOM 2155 C C . HIS A 1 278 ? 16.995 -19.699 -9.210 1.00 96.69 278 HIS A C 1
ATOM 2157 O O . HIS A 1 278 ? 16.122 -18.891 -9.523 1.00 96.69 278 HIS A O 1
ATOM 2163 N N . LEU A 1 279 ? 16.761 -20.714 -8.375 1.00 96.88 279 LEU A N 1
ATOM 2164 C CA . LEU A 1 279 ? 15.448 -21.008 -7.800 1.00 96.88 279 LEU A CA 1
ATOM 2165 C C . LEU A 1 279 ? 14.942 -19.858 -6.914 1.00 96.88 279 LEU A C 1
ATOM 2167 O O . LEU A 1 279 ? 13.764 -19.515 -6.986 1.00 96.88 279 LEU A O 1
ATOM 2171 N N . ALA A 1 280 ? 15.820 -19.226 -6.129 1.00 95.75 280 ALA A N 1
ATOM 2172 C CA . ALA A 1 280 ? 15.478 -18.085 -5.280 1.00 95.75 280 ALA A CA 1
ATOM 2173 C C . ALA A 1 280 ? 15.082 -16.840 -6.095 1.00 95.75 280 ALA A C 1
ATOM 2175 O O . ALA A 1 280 ? 14.039 -16.238 -5.834 1.00 95.75 280 ALA A O 1
ATOM 2176 N N . VAL A 1 281 ? 15.858 -16.489 -7.130 1.00 95.69 281 VAL A N 1
ATOM 2177 C CA . VAL A 1 281 ? 15.526 -15.379 -8.043 1.00 95.69 281 VAL A CA 1
ATOM 2178 C C . VAL A 1 281 ? 14.207 -15.639 -8.776 1.00 95.69 281 VAL A C 1
ATOM 2180 O O . VAL A 1 281 ? 13.374 -14.741 -8.894 1.00 95.69 281 VAL A O 1
ATOM 2183 N N . TRP A 1 282 ? 13.982 -16.870 -9.242 1.00 95.81 282 TRP A N 1
ATOM 2184 C CA . TRP A 1 282 ? 12.748 -17.247 -9.934 1.00 95.81 282 TRP A CA 1
ATOM 2185 C C . TRP A 1 282 ? 11.532 -17.208 -8.998 1.00 95.81 282 TRP A C 1
ATOM 2187 O O . TRP A 1 282 ? 10.500 -16.648 -9.365 1.00 95.81 282 TRP A O 1
ATOM 2197 N N . ALA A 1 283 ? 11.661 -17.705 -7.766 1.00 95.62 283 ALA A N 1
ATOM 2198 C CA . ALA A 1 283 ? 10.624 -17.616 -6.739 1.00 95.62 283 ALA A CA 1
ATOM 2199 C C . ALA A 1 283 ? 10.253 -16.158 -6.404 1.00 95.62 283 ALA A C 1
ATOM 2201 O O . ALA A 1 283 ? 9.068 -15.824 -6.343 1.00 95.62 283 ALA A O 1
ATOM 2202 N N . ALA A 1 284 ? 11.245 -15.276 -6.248 1.00 93.69 284 ALA A N 1
ATOM 2203 C CA . ALA A 1 284 ? 11.016 -13.852 -6.004 1.00 93.69 284 ALA A CA 1
ATOM 2204 C C . ALA A 1 284 ? 10.306 -13.168 -7.189 1.00 93.69 284 ALA A C 1
ATOM 2206 O O . ALA A 1 284 ? 9.316 -12.459 -6.995 1.00 93.69 284 ALA A O 1
ATOM 2207 N N . ALA A 1 285 ? 10.750 -13.436 -8.423 1.00 92.25 285 ALA A N 1
ATOM 2208 C CA . ALA A 1 285 ? 10.105 -12.929 -9.633 1.00 92.25 285 ALA A CA 1
ATOM 2209 C C . ALA A 1 285 ? 8.659 -13.438 -9.787 1.00 92.25 285 ALA A C 1
ATOM 2211 O O . ALA A 1 285 ? 7.782 -12.682 -10.203 1.00 92.25 285 ALA A O 1
ATOM 2212 N N . TRP A 1 286 ? 8.378 -14.686 -9.392 1.00 91.00 286 TRP A N 1
ATOM 2213 C CA . TRP A 1 286 ? 7.022 -15.247 -9.388 1.00 91.00 286 TRP A CA 1
ATOM 2214 C C . TRP A 1 286 ? 6.089 -14.457 -8.463 1.00 91.00 286 TRP A C 1
ATOM 2216 O O . TRP A 1 286 ? 4.992 -14.078 -8.875 1.00 91.00 286 TRP A O 1
ATOM 2226 N N . ILE A 1 287 ? 6.525 -14.184 -7.228 1.00 89.06 287 ILE A N 1
ATOM 2227 C CA . ILE A 1 287 ? 5.743 -13.419 -6.242 1.00 89.06 287 ILE A CA 1
ATOM 2228 C C . ILE A 1 287 ? 5.481 -11.995 -6.759 1.00 89.06 287 ILE A C 1
ATOM 2230 O O . ILE A 1 287 ? 4.334 -11.550 -6.759 1.00 89.06 287 ILE A O 1
ATOM 2234 N N . MET A 1 288 ? 6.511 -11.326 -7.289 1.00 85.25 288 MET A N 1
ATOM 2235 C CA . MET A 1 288 ? 6.405 -9.989 -7.896 1.00 85.25 288 MET A CA 1
ATOM 2236 C C . MET A 1 288 ? 5.423 -9.946 -9.079 1.00 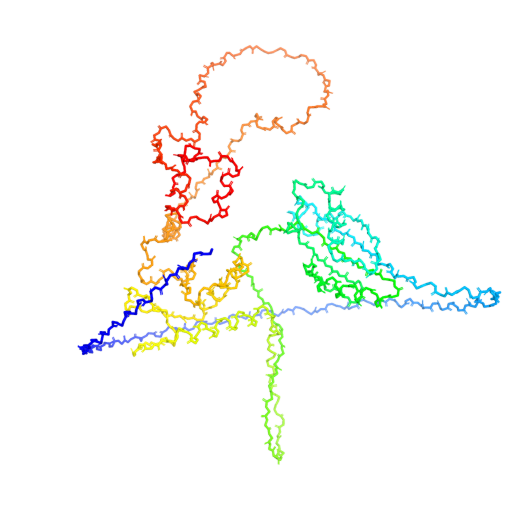85.25 288 MET A C 1
ATOM 2238 O O . MET A 1 288 ? 4.632 -9.010 -9.192 1.00 85.25 288 MET A O 1
ATOM 2242 N N . CYS A 1 289 ? 5.435 -10.953 -9.960 1.00 80.62 289 CYS A N 1
ATOM 2243 C CA . CYS A 1 289 ? 4.476 -11.040 -11.063 1.00 80.62 289 CYS A CA 1
ATOM 2244 C C . CYS A 1 289 ? 3.038 -11.238 -10.572 1.00 80.62 289 CYS A C 1
ATOM 2246 O O . CYS A 1 289 ? 2.127 -10.629 -11.126 1.00 80.62 289 CYS A O 1
ATOM 2248 N N . HIS A 1 290 ? 2.824 -12.073 -9.554 1.00 80.31 290 HIS A N 1
ATOM 2249 C CA . HIS A 1 290 ? 1.478 -12.383 -9.069 1.00 80.31 290 HIS A CA 1
ATOM 2250 C C . HIS A 1 290 ? 0.823 -11.207 -8.327 1.00 80.31 290 HIS A C 1
ATOM 2252 O O . HIS A 1 290 ? -0.388 -11.055 -8.387 1.00 80.31 290 HIS A O 1
ATOM 2258 N N . GLN A 1 291 ? 1.616 -10.331 -7.700 1.00 77.50 291 GLN A N 1
ATOM 2259 C CA . GLN A 1 291 ? 1.118 -9.078 -7.115 1.00 77.50 291 GLN A CA 1
ATOM 2260 C C . GLN A 1 291 ? 0.678 -8.041 -8.163 1.00 77.50 291 GLN A C 1
ATOM 2262 O O . GLN A 1 291 ? -0.068 -7.126 -7.831 1.00 77.50 291 GLN A O 1
ATOM 2267 N N . ARG A 1 292 ? 1.156 -8.147 -9.412 1.00 68.88 292 ARG A N 1
ATOM 2268 C CA . ARG A 1 292 ? 0.849 -7.193 -10.497 1.00 68.88 292 ARG A CA 1
ATOM 2269 C C . ARG A 1 292 ? -0.202 -7.706 -11.478 1.00 68.88 292 ARG A C 1
ATOM 2271 O O . ARG A 1 292 ? -0.939 -6.905 -12.037 1.00 68.88 292 ARG A O 1
ATOM 2278 N N . ALA A 1 293 ? -0.262 -9.016 -11.701 1.00 58.66 293 ALA A N 1
ATOM 2279 C CA . ALA A 1 293 ? -1.253 -9.652 -12.558 1.00 58.66 293 ALA A CA 1
ATOM 2280 C C . ALA A 1 293 ? -2.348 -10.297 -11.698 1.00 58.66 293 ALA A C 1
ATOM 2282 O O . ALA A 1 293 ? -2.129 -11.357 -11.112 1.00 58.66 293 ALA A O 1
ATOM 2283 N N . SER A 1 294 ? -3.531 -9.673 -11.675 1.00 45.19 294 SER A N 1
ATOM 2284 C CA . SER A 1 294 ? -4.731 -10.204 -10.999 1.00 45.19 294 SER A CA 1
ATOM 2285 C C . SER A 1 294 ? -5.276 -11.486 -11.660 1.00 45.19 294 SER A C 1
ATOM 2287 O O . SER A 1 294 ? -6.127 -12.177 -11.108 1.00 45.19 294 SER A O 1
ATOM 2289 N N . THR A 1 295 ? -4.781 -11.820 -12.854 1.00 43.06 295 THR A N 1
ATOM 2290 C CA . THR A 1 295 ? -5.188 -12.987 -13.641 1.00 43.06 295 THR A CA 1
ATOM 2291 C C . THR A 1 295 ? -4.408 -14.240 -13.236 1.00 43.06 295 THR A C 1
ATOM 2293 O O . THR A 1 295 ? -3.190 -14.202 -13.040 1.00 43.06 295 THR A O 1
ATOM 2296 N N . THR A 1 296 ? -5.100 -15.377 -13.165 1.00 47.53 296 THR A N 1
ATOM 2297 C CA . THR A 1 296 ? -4.535 -16.713 -12.929 1.00 47.53 296 THR A CA 1
ATOM 2298 C C . THR A 1 296 ? -3.428 -17.040 -13.936 1.00 47.53 296 THR A C 1
ATOM 2300 O O . THR A 1 296 ? -3.676 -17.313 -15.108 1.00 47.53 296 THR A O 1
ATOM 2303 N N . LEU A 1 297 ? -2.173 -17.001 -13.481 1.00 48.03 297 LEU A N 1
ATOM 2304 C CA . LEU A 1 297 ? -1.017 -17.222 -14.350 1.00 48.03 297 LEU A CA 1
ATOM 2305 C C . LEU A 1 297 ? -0.802 -18.715 -14.651 1.00 48.03 297 LEU A C 1
ATOM 2307 O O . LEU A 1 297 ? -0.830 -19.523 -13.719 1.00 48.03 297 LEU A O 1
ATOM 2311 N N . PRO A 1 298 ? -0.497 -19.087 -15.911 1.00 53.97 298 PRO A N 1
ATOM 2312 C CA . PRO A 1 298 ? -0.216 -20.471 -16.272 1.00 53.97 298 PRO A CA 1
ATOM 2313 C C . PRO A 1 298 ? 1.012 -21.004 -15.525 1.00 53.97 298 PRO A C 1
ATOM 2315 O O . PRO A 1 298 ? 2.045 -20.338 -15.413 1.00 53.97 298 PRO A O 1
ATOM 2318 N N . THR A 1 299 ? 0.913 -22.246 -15.052 1.00 57.41 299 THR A N 1
ATOM 2319 C CA . THR A 1 299 ? 1.890 -22.926 -14.178 1.00 57.41 299 THR A CA 1
ATOM 2320 C C . THR A 1 299 ? 3.251 -23.195 -14.835 1.00 57.41 299 THR A C 1
ATOM 2322 O O . THR A 1 299 ? 4.169 -23.678 -14.175 1.00 57.41 299 THR A O 1
ATOM 2325 N N . SER A 1 300 ? 3.386 -22.898 -16.129 1.00 66.19 300 SER A N 1
ATOM 2326 C CA . SER A 1 300 ? 4.567 -23.155 -16.957 1.00 66.19 300 SER A CA 1
ATOM 2327 C C . SER A 1 300 ? 5.204 -21.860 -17.470 1.00 66.19 300 SER A C 1
ATOM 2329 O O . SER A 1 300 ? 5.496 -21.724 -18.656 1.00 66.19 300 SER A O 1
ATOM 2331 N N . LYS A 1 301 ? 5.400 -20.871 -16.589 1.00 78.44 301 LYS A N 1
ATOM 2332 C CA . LYS A 1 301 ? 6.148 -19.659 -16.952 1.00 78.44 301 LYS A CA 1
ATOM 2333 C C . LYS A 1 301 ? 7.644 -19.960 -17.132 1.00 78.44 301 LYS A C 1
ATOM 2335 O O . LYS A 1 301 ? 8.192 -20.694 -16.309 1.00 78.44 301 LYS A O 1
ATOM 2340 N N . PRO A 1 302 ? 8.317 -19.368 -18.138 1.00 88.31 302 PRO A N 1
ATOM 2341 C CA . PRO A 1 302 ? 9.764 -19.494 -18.309 1.00 88.31 302 PRO A CA 1
ATOM 2342 C C . PRO A 1 302 ? 10.539 -18.799 -17.169 1.00 88.31 302 PRO A C 1
ATOM 2344 O O . PRO A 1 302 ? 9.958 -18.002 -16.420 1.00 88.31 302 PRO A O 1
ATOM 2347 N N . PRO A 1 303 ? 11.858 -19.050 -17.042 1.00 91.31 303 PRO A N 1
ATOM 2348 C CA . PRO A 1 303 ? 12.724 -18.325 -16.115 1.00 91.31 303 PRO A CA 1
ATOM 2349 C C . PRO A 1 303 ? 12.638 -16.804 -16.329 1.00 91.31 303 PRO A C 1
ATOM 2351 O O . PRO A 1 303 ? 12.493 -16.352 -17.472 1.00 91.31 303 PRO A O 1
ATOM 2354 N N . PRO A 1 304 ? 12.759 -15.974 -15.277 1.00 91.81 304 PRO A N 1
ATOM 2355 C CA . PRO A 1 304 ? 12.701 -14.522 -15.426 1.00 91.81 304 PRO A CA 1
ATOM 2356 C C . PRO A 1 304 ? 13.830 -13.998 -16.325 1.00 91.81 304 PRO A C 1
ATOM 2358 O O . PRO A 1 304 ? 14.872 -14.640 -16.487 1.00 91.81 304 PRO A O 1
ATOM 2361 N N . ASN A 1 305 ? 13.641 -12.811 -16.907 1.00 89.06 305 ASN A N 1
ATOM 2362 C CA . ASN A 1 305 ? 14.722 -12.095 -17.582 1.00 89.06 305 ASN A CA 1
ATOM 2363 C C . ASN A 1 305 ? 15.636 -11.465 -16.515 1.00 89.06 305 ASN A C 1
ATOM 2365 O O . ASN A 1 305 ? 15.368 -10.380 -16.003 1.00 89.06 305 ASN A O 1
ATOM 2369 N N . HIS A 1 306 ? 16.652 -12.216 -16.096 1.00 91.44 306 HIS A N 1
ATOM 2370 C CA . HIS A 1 306 ? 17.599 -11.843 -15.050 1.00 91.44 306 HIS A CA 1
ATOM 2371 C C . HIS A 1 306 ? 18.961 -12.468 -15.360 1.00 91.44 306 HIS A C 1
ATOM 2373 O O . HIS A 1 306 ? 19.012 -13.631 -15.751 1.00 91.44 306 HIS A O 1
ATOM 2379 N N . HIS A 1 307 ? 20.055 -11.737 -15.118 1.00 90.75 307 HIS A N 1
ATOM 2380 C CA . HIS A 1 307 ? 21.405 -12.079 -15.595 1.00 90.75 307 HIS A CA 1
ATOM 2381 C C . HIS A 1 307 ? 21.874 -13.513 -15.274 1.00 90.75 307 HIS A C 1
ATOM 2383 O O . HIS A 1 307 ? 22.553 -14.131 -16.088 1.00 90.75 307 HIS A O 1
ATOM 2389 N N . LYS A 1 308 ? 21.467 -14.085 -14.129 1.00 91.44 308 LYS A N 1
ATOM 2390 C CA . LYS A 1 308 ? 21.770 -15.488 -13.762 1.00 91.44 308 LYS A CA 1
ATOM 2391 C C . LYS A 1 308 ? 21.192 -16.537 -14.732 1.00 91.44 308 LYS A C 1
ATOM 2393 O O . LYS A 1 308 ? 21.605 -17.685 -14.690 1.00 91.44 308 LYS A O 1
ATOM 2398 N N . PHE A 1 309 ? 20.265 -16.154 -15.609 1.00 92.81 309 PHE A N 1
ATOM 2399 C CA . PHE A 1 309 ? 19.669 -16.999 -16.649 1.00 92.81 309 PHE A CA 1
ATOM 2400 C C . PHE A 1 309 ? 20.148 -16.648 -18.069 1.00 92.81 309 PHE A C 1
ATOM 2402 O O . PHE A 1 309 ? 19.587 -17.157 -19.037 1.00 92.81 309 PHE A O 1
ATOM 2409 N N . ASN A 1 310 ? 21.170 -15.795 -18.218 1.00 89.12 310 ASN A N 1
ATOM 2410 C CA . ASN A 1 310 ? 21.739 -15.462 -19.533 1.00 89.12 310 ASN A CA 1
ATOM 2411 C C . ASN A 1 310 ? 22.506 -16.642 -20.153 1.00 89.12 310 ASN A C 1
ATOM 2413 O O . ASN A 1 310 ? 22.640 -16.710 -21.368 1.00 89.12 310 ASN A O 1
ATOM 2417 N N . ASN A 1 311 ? 22.962 -17.585 -19.324 1.00 87.38 311 ASN A N 1
ATOM 2418 C CA . ASN A 1 311 ? 23.713 -18.771 -19.740 1.00 87.38 311 ASN A CA 1
ATOM 2419 C C . ASN A 1 311 ? 22.805 -19.952 -20.156 1.00 87.38 311 ASN A C 1
ATOM 2421 O O . ASN A 1 311 ? 23.294 -21.072 -20.275 1.00 87.38 311 ASN A O 1
ATOM 2425 N N . ILE A 1 312 ? 21.492 -19.742 -20.331 1.00 87.94 312 ILE A N 1
ATOM 2426 C CA . ILE A 1 312 ? 20.593 -20.766 -20.887 1.00 87.94 312 ILE A CA 1
ATOM 2427 C C . ILE A 1 312 ? 20.816 -20.828 -22.412 1.00 87.94 312 ILE A C 1
ATOM 2429 O O . ILE A 1 312 ? 20.596 -19.807 -23.075 1.00 87.94 312 ILE A O 1
ATOM 2433 N N . PRO A 1 313 ? 21.199 -21.988 -22.987 1.00 80.06 313 PRO A N 1
ATOM 2434 C CA . PRO A 1 313 ? 21.299 -22.162 -24.438 1.00 80.06 313 PRO A CA 1
ATOM 2435 C C . PRO A 1 313 ? 19.991 -21.786 -25.152 1.00 80.06 313 PRO A C 1
ATOM 2437 O O . PRO A 1 313 ? 18.905 -22.029 -24.631 1.00 80.06 313 PRO A O 1
ATOM 2440 N N . GLY A 1 314 ? 20.090 -21.154 -26.323 1.00 75.44 314 GLY A N 1
ATOM 2441 C CA . GLY A 1 314 ? 18.939 -20.665 -27.099 1.00 75.44 314 GLY A CA 1
ATOM 2442 C C . GLY A 1 314 ? 18.437 -19.266 -26.722 1.00 75.44 314 GLY A C 1
ATOM 2443 O O . GLY A 1 314 ? 17.870 -18.567 -27.557 1.00 75.44 314 GLY A O 1
ATOM 2444 N N . ARG A 1 315 ? 18.705 -18.774 -25.502 1.00 70.56 315 ARG A N 1
ATOM 2445 C CA . ARG A 1 315 ? 18.204 -17.454 -25.065 1.00 70.56 315 ARG A CA 1
ATOM 2446 C C . ARG A 1 315 ? 19.015 -16.256 -25.582 1.00 70.56 315 ARG A C 1
ATOM 2448 O O . ARG A 1 315 ? 18.607 -15.109 -25.406 1.00 70.56 315 ARG A O 1
ATOM 2455 N N . THR A 1 316 ? 20.169 -16.507 -26.192 1.00 55.47 316 THR A N 1
ATOM 2456 C CA . THR A 1 316 ? 21.222 -15.518 -26.473 1.00 55.47 316 THR A CA 1
ATOM 2457 C C . THR A 1 316 ? 20.985 -14.606 -27.679 1.00 55.47 316 THR A C 1
ATOM 2459 O O . THR A 1 316 ? 21.729 -13.640 -27.820 1.00 55.47 316 THR A O 1
ATOM 2462 N N . ALA A 1 317 ? 19.982 -14.863 -28.530 1.00 49.47 317 ALA A N 1
ATOM 2463 C CA . ALA A 1 317 ? 19.814 -14.133 -29.796 1.00 49.47 317 ALA A CA 1
ATOM 2464 C C . ALA A 1 317 ? 18.584 -13.203 -29.884 1.00 49.47 317 ALA A C 1
ATOM 2466 O O . ALA A 1 317 ? 18.651 -12.203 -30.591 1.00 49.47 317 ALA A O 1
ATOM 2467 N N . VAL A 1 318 ? 17.469 -13.503 -29.199 1.00 52.94 318 VAL A N 1
ATOM 2468 C CA . VAL A 1 318 ? 16.153 -12.911 -29.557 1.00 52.94 318 VAL A CA 1
ATOM 2469 C C . VAL A 1 318 ? 15.570 -11.950 -28.504 1.00 52.94 318 VAL A C 1
ATOM 2471 O O . VAL A 1 318 ? 14.687 -11.163 -28.828 1.00 52.94 318 VAL A O 1
ATOM 2474 N N . SER A 1 319 ? 16.042 -11.952 -27.247 1.00 54.16 319 SER A N 1
ATOM 2475 C CA . SER A 1 319 ? 15.397 -11.167 -26.167 1.00 54.16 319 SER A CA 1
ATOM 2476 C C . SER A 1 319 ? 16.314 -10.311 -25.285 1.00 54.16 319 SER A C 1
ATOM 2478 O O . SER A 1 319 ? 15.850 -9.760 -24.281 1.00 54.16 319 SER A O 1
ATOM 2480 N N . ILE A 1 320 ? 17.607 -10.195 -25.598 1.00 56.09 320 ILE A N 1
ATOM 2481 C CA . ILE A 1 320 ? 18.477 -9.228 -24.917 1.00 56.09 320 ILE A CA 1
ATOM 2482 C C . ILE A 1 320 ? 18.331 -7.897 -25.652 1.00 56.09 320 ILE A C 1
ATOM 2484 O O . ILE A 1 320 ? 18.758 -7.768 -26.795 1.00 56.09 320 ILE A O 1
ATOM 2488 N N . SER A 1 321 ? 17.716 -6.904 -24.998 1.00 59.06 321 SER A N 1
ATOM 2489 C CA . SER A 1 321 ? 17.619 -5.542 -25.541 1.00 59.06 321 SER A CA 1
ATOM 2490 C C . SER A 1 321 ? 19.006 -5.064 -26.002 1.00 59.06 321 SER A C 1
ATOM 2492 O O . SER A 1 321 ? 19.954 -5.199 -25.218 1.00 59.06 321 SER A O 1
ATOM 2494 N N . PRO A 1 322 ? 19.147 -4.456 -27.199 1.00 65.38 322 PRO A N 1
ATOM 2495 C CA . PRO A 1 322 ? 20.438 -3.980 -27.705 1.00 65.38 322 PRO A CA 1
ATOM 2496 C C . PRO A 1 322 ? 21.189 -3.075 -26.718 1.00 65.38 322 PRO A C 1
ATOM 2498 O O . PRO A 1 322 ? 22.415 -3.091 -26.654 1.00 65.38 322 PRO A O 1
ATOM 2501 N N . LEU A 1 323 ? 20.456 -2.332 -25.885 1.00 62.88 323 LEU A N 1
ATOM 2502 C CA . LEU A 1 323 ? 21.004 -1.460 -24.846 1.00 62.88 323 LEU A CA 1
ATOM 2503 C C . LEU A 1 323 ? 21.619 -2.257 -23.676 1.00 62.88 323 LEU A C 1
ATOM 2505 O O . LEU A 1 323 ? 22.655 -1.874 -23.135 1.00 62.88 323 LEU A O 1
ATOM 2509 N N . LEU A 1 324 ? 21.020 -3.393 -23.307 1.00 65.69 324 LEU A N 1
ATOM 2510 C CA . LEU A 1 324 ? 21.546 -4.297 -22.279 1.00 65.69 324 LEU A CA 1
ATOM 2511 C C . LEU A 1 324 ? 22.734 -5.109 -22.822 1.00 65.69 324 LEU A C 1
ATOM 2513 O O . LEU A 1 324 ? 23.737 -5.242 -22.124 1.00 65.69 324 LEU A O 1
ATOM 2517 N N . GLN A 1 325 ? 22.669 -5.540 -24.088 1.00 76.75 325 GLN A N 1
ATOM 2518 C CA . GLN A 1 325 ? 23.802 -6.123 -24.815 1.00 76.75 325 GLN A CA 1
ATOM 2519 C C . GLN A 1 325 ? 25.003 -5.162 -24.802 1.00 76.75 325 GLN A C 1
ATOM 2521 O O . GLN A 1 325 ? 26.096 -5.550 -24.398 1.00 76.75 325 GLN A O 1
ATOM 2526 N N . ARG A 1 326 ? 24.786 -3.884 -25.152 1.00 69.38 326 ARG A N 1
ATOM 2527 C CA . ARG A 1 326 ? 25.825 -2.841 -25.166 1.00 69.38 326 ARG A CA 1
ATOM 2528 C C . ARG A 1 326 ? 26.494 -2.670 -23.800 1.00 69.38 326 ARG A C 1
ATOM 2530 O O . ARG A 1 326 ? 27.716 -2.723 -23.723 1.00 69.38 326 ARG A O 1
ATOM 2537 N N . ARG A 1 327 ? 25.703 -2.565 -22.724 1.00 68.38 327 ARG A N 1
ATOM 2538 C CA . ARG A 1 327 ? 26.222 -2.466 -21.346 1.00 68.38 327 ARG A CA 1
ATOM 2539 C C . ARG A 1 327 ? 27.023 -3.695 -20.918 1.00 68.38 327 ARG A C 1
ATOM 2541 O O . ARG A 1 327 ? 28.016 -3.544 -20.220 1.00 68.38 327 ARG A O 1
ATOM 2548 N N . LEU A 1 328 ? 26.618 -4.902 -21.322 1.00 71.06 328 LEU A N 1
ATOM 2549 C CA . LEU A 1 328 ? 27.397 -6.116 -21.046 1.00 71.06 328 LEU A CA 1
ATOM 2550 C C . LEU A 1 328 ? 28.740 -6.093 -21.786 1.00 71.06 328 LEU A C 1
ATOM 2552 O O . LEU A 1 328 ? 29.761 -6.409 -21.184 1.00 71.06 328 LEU A O 1
ATOM 2556 N N . THR A 1 329 ? 28.763 -5.668 -23.052 1.00 76.88 329 THR A N 1
ATOM 2557 C CA . THR A 1 329 ? 30.008 -5.500 -23.817 1.00 76.88 329 THR A CA 1
ATOM 2558 C C . THR A 1 329 ? 30.920 -4.435 -23.199 1.00 76.88 329 THR A C 1
ATOM 2560 O O . THR A 1 329 ? 32.123 -4.654 -23.109 1.00 76.88 329 THR A O 1
ATOM 2563 N N . GLU A 1 330 ? 30.360 -3.317 -22.728 1.00 72.56 330 GLU A N 1
ATOM 2564 C CA . GLU A 1 330 ? 31.091 -2.249 -22.028 1.00 72.56 330 GLU A CA 1
ATOM 2565 C C . GLU A 1 330 ? 31.665 -2.729 -20.682 1.00 72.56 330 GLU A C 1
ATOM 2567 O O . GLU A 1 330 ? 32.844 -2.516 -20.413 1.00 72.56 330 GLU A O 1
ATOM 2572 N N . CYS A 1 331 ? 30.882 -3.437 -19.858 1.00 68.75 331 CYS A N 1
ATOM 2573 C CA . CYS A 1 331 ? 31.352 -3.984 -18.577 1.00 68.75 331 CYS A CA 1
ATOM 2574 C C . CYS A 1 331 ? 32.380 -5.119 -18.718 1.00 68.75 331 CYS A C 1
ATOM 2576 O O . CYS A 1 331 ? 33.150 -5.346 -17.788 1.00 68.75 331 CYS A O 1
ATOM 2578 N N . ASN A 1 332 ? 32.383 -5.836 -19.844 1.00 73.25 332 ASN A N 1
ATOM 2579 C CA . ASN A 1 332 ? 33.324 -6.926 -20.112 1.00 73.25 332 ASN A CA 1
ATOM 2580 C C . ASN A 1 332 ? 34.619 -6.461 -20.802 1.00 73.25 332 ASN A C 1
ATOM 2582 O O . ASN A 1 332 ? 35.495 -7.292 -21.050 1.00 73.25 332 ASN A O 1
ATOM 2586 N N . GLN A 1 333 ? 34.774 -5.170 -21.120 1.00 78.56 333 GLN A N 1
ATOM 2587 C CA . GLN A 1 333 ? 36.056 -4.663 -21.610 1.00 78.56 333 GLN A CA 1
ATOM 2588 C C . GLN A 1 333 ? 37.083 -4.621 -20.466 1.00 78.56 333 GLN A C 1
ATOM 2590 O O . GLN A 1 333 ? 36.785 -4.081 -19.396 1.00 78.56 333 GLN A O 1
ATOM 2595 N N . PRO A 1 334 ? 38.302 -5.164 -20.653 1.00 59.59 334 PRO A N 1
ATOM 2596 C CA . PRO A 1 334 ? 39.353 -5.054 -19.650 1.00 59.59 334 PRO A CA 1
ATOM 2597 C C . PRO A 1 334 ? 39.720 -3.578 -19.456 1.00 59.59 334 PRO A C 1
ATOM 2599 O O . PRO A 1 334 ? 39.902 -2.845 -20.425 1.00 59.59 334 PRO A O 1
ATOM 2602 N N . ALA A 1 335 ? 39.833 -3.141 -18.200 1.00 52.41 335 ALA A N 1
ATOM 2603 C CA . ALA A 1 335 ? 40.030 -1.737 -17.842 1.00 52.41 335 ALA A CA 1
ATOM 2604 C C . ALA A 1 335 ? 41.444 -1.223 -18.189 1.00 52.41 335 ALA A C 1
ATOM 2606 O O . ALA A 1 335 ? 42.294 -1.028 -17.319 1.00 52.41 335 ALA A O 1
ATOM 2607 N N . THR A 1 336 ? 41.704 -0.973 -19.473 1.00 51.78 336 THR A N 1
ATOM 2608 C CA . THR A 1 336 ? 42.950 -0.383 -19.970 1.00 51.78 336 THR A CA 1
ATOM 2609 C C . THR A 1 336 ? 42.977 1.128 -19.744 1.00 51.78 336 THR A C 1
ATOM 2611 O O . THR A 1 336 ? 42.731 1.905 -20.661 1.00 51.78 336 THR A O 1
ATOM 2614 N N . GLY A 1 337 ? 43.283 1.535 -18.509 1.00 53.16 337 GLY A N 1
ATOM 2615 C CA . GLY A 1 337 ? 44.052 2.744 -18.176 1.00 53.16 337 GLY A CA 1
ATOM 2616 C C . GLY A 1 337 ? 43.711 4.097 -18.825 1.00 53.16 337 GLY A C 1
ATOM 2617 O O . GLY A 1 337 ? 44.603 4.939 -18.883 1.00 53.16 337 GLY A O 1
ATOM 2618 N N . GLN A 1 338 ? 42.489 4.350 -19.303 1.00 47.78 338 GLN A N 1
ATOM 2619 C CA . GLN A 1 338 ? 42.102 5.672 -19.808 1.00 47.78 338 GLN A CA 1
ATOM 2620 C C . GLN A 1 338 ? 41.452 6.530 -18.720 1.00 47.78 338 GLN A C 1
ATOM 2622 O O . GLN A 1 338 ? 40.474 6.140 -18.082 1.00 47.78 338 GLN A O 1
ATOM 2627 N N . THR A 1 339 ? 41.979 7.743 -18.550 1.00 51.66 339 THR A N 1
ATOM 2628 C CA . THR A 1 339 ? 41.329 8.829 -17.809 1.00 51.66 339 THR A CA 1
ATOM 2629 C C . THR A 1 339 ? 39.969 9.127 -18.436 1.00 51.66 339 THR A C 1
ATOM 2631 O O . THR A 1 339 ? 39.905 9.560 -19.587 1.00 51.66 339 THR A O 1
ATOM 2634 N N . GLY A 1 340 ? 38.889 8.878 -17.691 1.00 51.59 340 GLY A N 1
ATOM 2635 C CA . GLY A 1 340 ? 37.523 9.044 -18.189 1.00 51.59 340 GLY A CA 1
ATOM 2636 C C . GLY A 1 340 ? 37.208 10.486 -18.626 1.00 51.59 340 GLY A C 1
ATOM 2637 O O . GLY A 1 340 ? 37.782 11.432 -18.080 1.00 51.59 340 GLY A O 1
ATOM 2638 N N . PRO A 1 341 ? 36.295 10.675 -19.596 1.00 48.66 341 PRO A N 1
ATOM 2639 C CA . PRO A 1 341 ? 35.973 11.992 -20.132 1.00 48.66 341 PRO A CA 1
ATOM 2640 C C . PRO A 1 341 ? 35.336 12.898 -19.070 1.00 48.66 341 PRO A C 1
ATOM 2642 O O . PRO A 1 341 ? 34.336 12.550 -18.440 1.00 48.66 341 PRO A O 1
ATOM 2645 N N . VAL A 1 342 ? 35.901 14.095 -18.907 1.00 54.69 342 VAL A N 1
ATOM 2646 C CA . VAL A 1 342 ? 35.339 15.152 -18.059 1.00 54.69 342 VAL A CA 1
ATOM 2647 C C . VAL A 1 342 ? 34.201 15.837 -18.815 1.00 54.69 342 VAL A C 1
ATOM 2649 O O . VAL A 1 342 ? 34.431 16.619 -19.735 1.00 54.69 342 VAL A O 1
ATOM 2652 N N . PHE A 1 343 ? 32.960 15.563 -18.414 1.00 48.16 343 PHE A N 1
ATOM 2653 C CA . PHE A 1 343 ? 31.781 16.243 -18.949 1.00 48.16 343 PHE A CA 1
ATOM 2654 C C . PHE A 1 343 ? 31.629 17.629 -18.311 1.00 48.16 343 PHE A C 1
ATOM 2656 O O . PHE A 1 343 ? 31.011 17.780 -17.257 1.00 48.16 343 PHE A O 1
ATOM 2663 N N . ASN A 1 344 ? 32.208 18.649 -18.947 1.00 43.31 344 ASN A N 1
ATOM 2664 C CA . ASN A 1 344 ? 32.062 20.036 -18.516 1.00 43.31 344 ASN A CA 1
ATOM 2665 C C . ASN A 1 344 ? 30.737 20.631 -19.032 1.00 43.31 344 ASN A C 1
ATOM 2667 O O . ASN A 1 344 ? 30.628 21.004 -20.200 1.00 43.31 344 ASN A O 1
ATOM 2671 N N . PHE A 1 345 ? 29.729 20.718 -18.163 1.00 54.97 345 PHE A N 1
ATOM 2672 C CA . PHE A 1 345 ? 28.449 21.357 -18.476 1.00 54.97 345 PHE A CA 1
ATOM 2673 C C . PHE A 1 345 ? 28.526 22.871 -18.244 1.00 54.97 345 PHE A C 1
ATOM 2675 O O . PHE A 1 345 ? 28.235 23.358 -17.153 1.00 54.97 345 PHE A O 1
ATOM 2682 N N . ASN A 1 346 ? 28.862 23.624 -19.294 1.00 52.34 346 ASN A N 1
ATOM 2683 C CA . ASN A 1 346 ? 28.619 25.066 -19.319 1.00 52.34 346 ASN A CA 1
ATOM 2684 C C . ASN A 1 346 ? 27.108 25.311 -19.444 1.00 52.34 346 ASN A C 1
ATOM 2686 O O . ASN A 1 346 ? 26.529 25.086 -20.505 1.00 52.34 346 ASN A O 1
ATOM 2690 N N . ILE A 1 347 ? 26.474 25.755 -18.357 1.00 64.88 347 ILE A N 1
ATOM 2691 C CA . ILE A 1 347 ? 25.066 26.168 -18.339 1.00 64.88 347 ILE A CA 1
ATOM 2692 C C . ILE A 1 347 ? 25.019 27.676 -18.634 1.00 64.88 347 ILE A C 1
ATOM 2694 O O . ILE A 1 347 ? 25.549 28.447 -17.830 1.00 64.88 347 ILE A O 1
ATOM 2698 N N . PRO A 1 348 ? 24.414 28.115 -19.754 1.00 60.72 348 PRO A N 1
ATOM 2699 C CA . PRO A 1 348 ? 24.315 29.533 -20.088 1.00 60.72 348 PRO A CA 1
ATOM 2700 C C . PRO A 1 348 ? 23.511 30.324 -19.032 1.00 60.72 348 PRO A C 1
ATOM 2702 O O . PRO A 1 348 ? 22.512 29.806 -18.512 1.00 60.72 348 PRO A O 1
ATOM 2705 N N . PRO A 1 349 ? 23.925 31.559 -18.680 1.00 63.31 349 PRO A N 1
ATOM 2706 C CA . PRO A 1 349 ? 23.323 32.333 -17.589 1.00 63.31 349 PRO A CA 1
ATOM 2707 C C . PRO A 1 349 ? 21.845 32.689 -17.822 1.00 63.31 349 PRO A C 1
ATOM 2709 O O . PRO A 1 349 ? 21.114 32.932 -16.862 1.00 63.31 349 PRO A O 1
ATOM 2712 N N . GLU A 1 350 ? 21.373 32.662 -19.068 1.00 74.00 350 GLU A N 1
ATOM 2713 C CA . GLU A 1 350 ? 19.991 32.949 -19.462 1.00 74.00 350 GLU A CA 1
ATOM 2714 C C . GLU A 1 350 ? 18.992 31.960 -18.834 1.00 74.00 350 GLU A C 1
ATOM 2716 O O . GLU A 1 350 ? 17.865 32.333 -18.507 1.00 74.00 350 GLU A O 1
ATOM 2721 N N . ILE A 1 351 ? 19.409 30.710 -18.594 1.00 70.81 351 ILE A N 1
ATOM 2722 C CA . ILE A 1 351 ? 18.547 29.655 -18.032 1.00 70.81 351 ILE A CA 1
ATOM 2723 C C . ILE A 1 351 ? 18.228 29.925 -16.548 1.00 70.81 351 ILE A C 1
ATOM 2725 O O . ILE A 1 351 ? 17.175 29.525 -16.048 1.00 70.81 351 ILE A O 1
ATOM 2729 N N . LEU A 1 352 ? 19.094 30.658 -15.837 1.00 68.19 352 LEU A N 1
ATOM 2730 C CA . LEU A 1 352 ? 18.878 31.022 -14.432 1.00 68.19 352 LEU A CA 1
ATOM 2731 C C . LEU A 1 352 ? 17.820 32.126 -14.258 1.00 68.19 352 LEU A C 1
ATOM 2733 O O . LEU A 1 352 ? 17.185 32.193 -13.206 1.00 68.19 352 LEU A O 1
ATOM 2737 N N . GLY A 1 353 ? 17.567 32.942 -15.289 1.00 62.41 353 GLY A N 1
ATOM 2738 C CA . GLY A 1 353 ? 16.569 34.018 -15.243 1.00 62.41 353 GLY A CA 1
ATOM 2739 C C . GLY A 1 353 ? 15.120 33.533 -15.097 1.00 62.41 353 GLY A C 1
ATOM 2740 O O . GLY A 1 353 ? 14.272 34.267 -14.595 1.00 62.41 353 GLY A O 1
ATOM 2741 N N . ILE A 1 354 ? 14.838 32.281 -15.473 1.00 67.19 354 ILE A N 1
ATOM 2742 C CA . ILE A 1 354 ? 13.485 31.695 -15.499 1.00 67.19 354 ILE A CA 1
ATOM 2743 C C . ILE A 1 354 ? 12.942 31.422 -14.077 1.00 67.19 354 ILE A C 1
ATOM 2745 O O . ILE A 1 354 ? 11.736 31.290 -13.881 1.00 67.19 354 ILE A O 1
ATOM 2749 N N . PHE A 1 355 ? 13.815 31.367 -13.064 1.00 66.44 355 PHE A N 1
ATOM 2750 C CA . PHE A 1 355 ? 13.444 31.052 -11.676 1.00 66.44 355 PHE A CA 1
ATOM 2751 C C . PHE A 1 355 ? 13.292 32.277 -10.759 1.00 66.44 355 PHE A C 1
ATOM 2753 O O . PHE A 1 355 ? 12.984 32.119 -9.576 1.00 66.44 355 PHE A O 1
ATOM 2760 N N . CYS A 1 356 ? 13.463 33.494 -11.281 1.00 54.56 356 CYS A N 1
ATOM 2761 C CA . CYS A 1 356 ? 13.216 34.723 -10.528 1.00 54.56 356 CYS A CA 1
ATOM 2762 C C . CYS A 1 356 ? 11.720 35.096 -10.563 1.00 54.56 356 CYS A C 1
ATOM 2764 O O . CYS A 1 356 ? 11.175 35.308 -11.648 1.00 54.56 356 CYS A O 1
ATOM 2766 N N . PRO A 1 357 ? 11.030 35.223 -9.412 1.00 43.34 357 PRO A N 1
ATOM 2767 C CA . PRO A 1 357 ? 9.647 35.684 -9.395 1.00 43.34 357 PRO A CA 1
ATOM 2768 C C . PRO A 1 357 ? 9.560 37.154 -9.831 1.00 43.34 357 PRO A C 1
ATOM 2770 O O . PRO A 1 357 ? 10.216 38.029 -9.264 1.00 43.34 357 PRO A O 1
ATOM 2773 N N . ILE A 1 358 ? 8.709 37.430 -10.821 1.00 52.72 358 ILE A N 1
ATOM 2774 C CA . ILE A 1 358 ? 8.385 38.786 -11.282 1.00 52.72 358 ILE A CA 1
ATOM 2775 C C . ILE A 1 358 ? 7.640 39.509 -10.151 1.00 52.72 358 ILE A C 1
ATOM 2777 O O . ILE A 1 358 ? 6.446 39.289 -9.956 1.00 52.72 358 ILE A O 1
ATOM 2781 N N . GLY A 1 359 ? 8.342 40.339 -9.372 1.00 56.38 359 GLY A N 1
ATOM 2782 C CA . GLY A 1 359 ? 7.715 40.999 -8.221 1.00 56.38 359 GLY A CA 1
ATOM 2783 C C . GLY A 1 359 ? 8.636 41.666 -7.199 1.00 56.38 359 GLY A C 1
ATOM 2784 O O . GLY A 1 359 ? 8.321 41.631 -6.014 1.00 56.38 359 GLY A O 1
ATOM 2785 N N . ALA A 1 360 ? 9.749 42.280 -7.611 1.00 41.47 360 ALA A N 1
ATOM 2786 C CA . ALA A 1 360 ? 10.518 43.170 -6.738 1.00 41.47 360 ALA A CA 1
ATOM 2787 C C . ALA A 1 360 ? 11.150 44.309 -7.550 1.00 41.47 360 ALA A C 1
ATOM 2789 O O . ALA A 1 360 ? 12.066 44.085 -8.339 1.00 41.47 360 ALA A O 1
ATOM 2790 N N . ALA A 1 361 ? 10.665 45.536 -7.358 1.00 51.47 361 ALA A N 1
ATOM 2791 C CA . ALA A 1 361 ? 11.300 46.721 -7.922 1.00 51.47 361 ALA A CA 1
ATOM 2792 C C . ALA A 1 361 ? 12.586 47.031 -7.137 1.00 51.47 361 ALA A C 1
ATOM 2794 O O . ALA A 1 361 ? 12.519 47.385 -5.960 1.00 51.47 361 ALA A O 1
ATOM 2795 N N . GLN A 1 362 ? 13.753 46.908 -7.776 1.00 50.66 362 GLN A N 1
ATOM 2796 C CA . GLN A 1 362 ? 14.994 47.472 -7.238 1.00 50.66 362 GLN A CA 1
ATOM 2797 C C . GLN A 1 362 ? 15.141 48.949 -7.636 1.00 50.66 362 GLN A C 1
ATOM 2799 O O . GLN A 1 362 ? 14.809 49.309 -8.767 1.00 50.66 362 GLN A O 1
ATOM 2804 N N . PRO A 1 363 ? 15.689 49.803 -6.752 1.00 51.47 363 PRO A N 1
ATOM 2805 C CA . PRO A 1 363 ? 16.078 51.160 -7.112 1.00 51.47 363 PRO A CA 1
ATOM 2806 C C . PRO A 1 363 ? 17.362 51.157 -7.958 1.00 51.47 363 PRO A C 1
ATOM 2808 O O . PRO A 1 363 ? 18.315 50.437 -7.657 1.00 51.47 363 PRO A O 1
ATOM 2811 N N . GLN A 1 364 ? 17.400 51.994 -8.997 1.00 48.06 364 GLN A N 1
ATOM 2812 C CA . GLN A 1 364 ? 18.600 52.228 -9.805 1.00 48.06 364 GLN A CA 1
ATOM 2813 C C . GLN A 1 364 ? 19.669 53.011 -9.020 1.00 48.06 364 GLN A C 1
ATOM 2815 O O . GLN A 1 364 ? 19.341 54.029 -8.407 1.00 48.06 364 GLN A O 1
ATOM 2820 N N . PRO A 1 365 ? 20.956 52.646 -9.137 1.00 49.34 365 PRO A N 1
ATOM 2821 C CA . PRO A 1 365 ? 22.073 53.578 -9.050 1.00 49.34 365 PRO A CA 1
ATOM 2822 C C . PRO A 1 365 ? 22.364 54.212 -10.423 1.00 49.34 365 PRO A C 1
ATOM 2824 O O . PRO A 1 365 ? 22.002 53.670 -11.469 1.00 49.34 365 PRO A O 1
ATOM 2827 N N . ALA A 1 366 ? 23.017 55.373 -10.409 1.00 45.84 366 ALA A N 1
ATOM 2828 C CA . ALA A 1 366 ? 23.239 56.201 -11.591 1.00 45.84 366 ALA A CA 1
ATOM 2829 C C . ALA A 1 366 ? 24.340 55.691 -12.549 1.00 45.84 366 ALA A C 1
ATOM 2831 O O . ALA A 1 366 ? 25.144 54.818 -12.234 1.00 45.84 366 ALA A O 1
ATOM 2832 N N . GLN A 1 367 ? 24.330 56.301 -13.734 1.00 50.53 367 GLN A N 1
ATOM 2833 C CA . GLN A 1 367 ? 25.138 56.044 -14.927 1.00 50.53 367 GLN A CA 1
ATOM 2834 C C . GLN A 1 367 ? 26.656 55.906 -14.703 1.00 50.53 367 GLN A C 1
ATOM 2836 O O . GLN A 1 367 ? 27.267 56.697 -13.988 1.00 50.53 367 GLN A O 1
ATOM 2841 N N . ALA A 1 368 ? 27.276 55.036 -15.504 1.00 38.09 368 ALA A N 1
ATOM 2842 C CA . ALA A 1 368 ? 28.620 55.252 -16.036 1.00 38.09 368 ALA A CA 1
ATOM 2843 C C . ALA A 1 368 ? 28.608 54.930 -17.541 1.00 38.09 368 ALA A C 1
ATOM 2845 O O . ALA A 1 368 ? 28.163 53.858 -17.949 1.00 38.09 368 ALA A O 1
ATOM 2846 N N . VAL A 1 369 ? 29.049 55.882 -18.365 1.00 49.00 369 VAL A N 1
ATOM 2847 C CA . VAL A 1 369 ? 29.146 55.740 -19.826 1.00 49.00 369 VAL A CA 1
ATOM 2848 C C . VAL A 1 369 ? 30.472 55.064 -20.167 1.00 49.00 369 VAL A C 1
ATOM 2850 O O . VAL A 1 369 ? 31.518 55.606 -19.824 1.00 49.00 369 VAL A O 1
ATOM 2853 N N . ILE A 1 370 ? 30.438 53.930 -20.873 1.00 40.25 370 ILE A N 1
ATOM 2854 C CA . ILE A 1 370 ? 31.598 53.383 -21.595 1.00 40.25 370 ILE A CA 1
ATOM 2855 C C . ILE A 1 370 ? 31.154 52.959 -23.003 1.00 40.25 370 ILE A C 1
ATOM 2857 O O . ILE A 1 370 ? 30.028 52.506 -23.210 1.00 40.25 370 ILE A O 1
ATOM 2861 N N . GLU A 1 371 ? 32.044 53.197 -23.964 1.00 40.50 371 GLU A N 1
ATOM 2862 C CA . GLU A 1 371 ? 31.823 53.135 -25.407 1.00 40.50 371 GLU A CA 1
ATOM 2863 C C . GLU A 1 371 ? 31.583 51.742 -26.007 1.00 40.50 371 GLU A C 1
ATOM 2865 O O . GLU A 1 371 ? 31.782 50.691 -25.399 1.00 40.50 371 GLU A O 1
ATOM 2870 N N . ALA A 1 372 ? 31.129 51.775 -27.260 1.00 45.72 372 ALA A N 1
ATOM 2871 C CA . ALA A 1 372 ? 30.675 50.628 -28.020 1.00 45.72 372 ALA A CA 1
ATOM 2872 C C . ALA A 1 372 ? 31.788 49.640 -28.405 1.00 45.72 372 ALA A C 1
ATOM 2874 O O . ALA A 1 372 ? 32.920 49.998 -28.720 1.00 45.72 372 ALA A O 1
ATOM 2875 N N . SER A 1 373 ? 31.395 48.377 -28.555 1.00 38.53 373 SER A N 1
ATOM 2876 C CA . SER A 1 373 ? 32.074 47.417 -29.425 1.00 38.53 373 SER A CA 1
ATOM 2877 C C . SER A 1 373 ? 31.020 46.584 -30.147 1.00 38.53 373 SER A C 1
ATOM 2879 O O . SER A 1 373 ? 30.217 45.896 -29.521 1.00 38.53 373 SER A O 1
ATOM 2881 N N . ARG A 1 374 ? 30.983 46.691 -31.481 1.00 49.44 374 ARG A N 1
ATOM 2882 C CA . ARG A 1 374 ? 30.064 45.924 -32.334 1.00 49.44 374 ARG A CA 1
ATOM 2883 C C . ARG A 1 374 ? 30.418 44.437 -32.255 1.00 49.44 374 ARG A C 1
ATOM 2885 O O . ARG A 1 374 ? 31.438 44.031 -32.802 1.00 49.44 374 ARG A O 1
ATOM 2892 N N . ALA A 1 375 ? 29.556 43.631 -31.642 1.00 37.59 375 ALA A N 1
ATOM 2893 C CA . ALA A 1 375 ? 29.599 42.179 -31.777 1.00 37.59 375 ALA A CA 1
ATOM 2894 C C . ALA A 1 375 ? 28.757 41.746 -32.989 1.00 37.59 375 ALA A C 1
ATOM 2896 O O . ALA A 1 375 ? 27.629 42.210 -33.164 1.00 37.59 375 ALA A O 1
ATOM 2897 N N . SER A 1 376 ? 29.311 40.875 -33.836 1.00 46.47 376 SER A N 1
ATOM 2898 C CA . SER A 1 376 ? 28.628 40.366 -35.029 1.00 46.47 376 SER A CA 1
ATOM 2899 C C . SER A 1 376 ? 27.355 39.598 -34.680 1.00 46.47 376 SER A C 1
ATOM 2901 O O . SER A 1 376 ? 27.364 38.711 -33.829 1.00 46.47 376 SER A O 1
ATOM 2903 N N . SER A 1 377 ? 26.285 39.864 -35.425 1.00 39.50 377 SER A N 1
ATOM 2904 C CA . SER A 1 377 ? 25.097 39.016 -35.469 1.00 39.50 377 SER A CA 1
ATOM 2905 C C . SER A 1 377 ? 25.446 37.661 -36.096 1.00 39.50 377 SER A C 1
ATOM 2907 O O . SER A 1 377 ? 25.495 37.534 -37.321 1.00 39.50 377 SER A O 1
ATOM 2909 N N . ILE A 1 378 ? 25.699 36.649 -35.264 1.00 48.97 378 ILE A N 1
ATOM 2910 C CA . ILE A 1 378 ? 25.794 35.257 -35.716 1.00 48.97 378 ILE A CA 1
ATOM 2911 C C . ILE A 1 378 ? 24.376 34.802 -36.106 1.00 48.97 378 ILE A C 1
ATOM 2913 O O . ILE A 1 378 ? 23.462 34.948 -35.288 1.00 48.97 378 ILE A O 1
ATOM 2917 N N . PRO A 1 379 ? 24.150 34.270 -37.322 1.00 44.75 379 PRO A N 1
ATOM 2918 C CA . PRO A 1 379 ? 22.844 33.745 -37.699 1.00 44.75 379 PRO A CA 1
ATOM 2919 C C . PRO A 1 379 ? 22.519 32.515 -36.844 1.00 44.75 379 PRO A C 1
ATOM 2921 O O . PRO A 1 379 ? 23.207 31.497 -36.909 1.00 44.75 379 PRO A O 1
ATOM 2924 N N . VAL A 1 380 ? 21.467 32.615 -36.029 1.00 49.75 380 VAL A N 1
ATOM 2925 C CA . VAL A 1 380 ? 20.973 31.505 -35.206 1.00 49.75 380 VAL A CA 1
ATOM 2926 C C . VAL A 1 380 ? 20.243 30.515 -36.110 1.00 49.75 380 VAL A C 1
ATOM 2928 O O . VAL A 1 380 ? 19.057 30.680 -36.397 1.00 49.75 380 VAL A O 1
ATOM 2931 N N . ASP A 1 381 ? 20.959 29.486 -36.559 1.00 50.66 381 ASP A N 1
ATOM 2932 C CA . ASP A 1 381 ? 20.395 28.393 -37.350 1.00 50.66 381 ASP A CA 1
ATOM 2933 C C . ASP A 1 381 ? 19.324 27.645 -36.534 1.00 50.66 381 ASP A C 1
ATOM 2935 O O . ASP A 1 381 ? 19.616 26.926 -35.573 1.00 50.66 381 ASP A O 1
ATOM 2939 N N . HIS A 1 382 ? 18.057 27.842 -36.907 1.00 53.50 382 HIS A N 1
ATOM 2940 C CA . HIS A 1 382 ? 16.896 27.283 -36.209 1.00 53.50 382 HIS A CA 1
ATOM 2941 C C . HIS A 1 382 ? 16.809 25.744 -36.275 1.00 53.50 382 HIS A C 1
ATOM 2943 O O . HIS A 1 382 ? 15.977 25.159 -35.580 1.00 53.50 382 HIS A O 1
ATOM 2949 N N . ASN A 1 383 ? 17.678 25.062 -37.033 1.00 53.62 383 ASN A N 1
ATOM 2950 C CA . ASN A 1 383 ? 17.705 23.597 -37.084 1.00 53.62 383 ASN A CA 1
ATOM 2951 C C . ASN A 1 383 ? 18.171 22.908 -35.787 1.00 53.62 383 ASN A C 1
ATOM 2953 O O . ASN A 1 383 ? 17.905 21.720 -35.617 1.00 53.62 383 ASN A O 1
ATOM 2957 N N . GLN A 1 384 ? 18.826 23.602 -34.846 1.00 48.81 384 GLN A N 1
ATOM 2958 C CA . GLN A 1 384 ? 19.357 22.952 -33.631 1.00 48.81 384 GLN A CA 1
ATOM 2959 C C . GLN A 1 384 ? 18.305 22.626 -32.550 1.00 48.81 384 GLN A C 1
ATOM 2961 O O . GLN A 1 384 ? 18.630 21.972 -31.562 1.00 48.81 384 GLN A O 1
ATOM 2966 N N . LEU A 1 385 ? 17.041 23.029 -32.732 1.00 51.62 385 LEU A N 1
ATOM 2967 C CA . LEU A 1 385 ? 15.929 22.657 -31.839 1.00 51.62 385 LEU A CA 1
ATOM 2968 C C . LEU A 1 385 ? 15.153 21.411 -32.308 1.00 51.62 385 LEU A C 1
ATOM 2970 O O . LEU A 1 385 ? 14.243 20.952 -31.614 1.00 51.62 385 LEU A O 1
ATOM 2974 N N . ALA A 1 386 ? 15.509 20.832 -33.459 1.00 57.91 386 ALA A N 1
ATOM 2975 C CA . ALA A 1 386 ? 14.920 19.584 -33.927 1.00 57.91 386 ALA A CA 1
ATOM 2976 C C . ALA A 1 386 ? 15.456 18.391 -33.111 1.00 57.91 386 ALA A C 1
ATOM 2978 O O . ALA A 1 386 ? 16.517 17.842 -33.396 1.00 57.91 386 ALA A O 1
ATOM 2979 N N . LEU A 1 387 ? 14.682 17.941 -32.115 1.00 70.94 387 LEU A N 1
ATOM 2980 C CA . LEU A 1 387 ? 14.969 16.737 -31.309 1.00 70.94 387 LEU A CA 1
ATOM 2981 C C . LEU A 1 387 ? 14.982 15.420 -32.118 1.00 70.94 387 LEU A C 1
ATOM 2983 O O . LEU A 1 387 ? 15.278 14.361 -31.567 1.00 70.94 387 LEU A O 1
ATOM 2987 N N . VAL A 1 388 ? 14.644 15.474 -33.407 1.00 65.69 388 VAL A N 1
ATOM 2988 C CA . VAL A 1 388 ? 14.638 14.343 -34.337 1.00 65.69 388 VAL A CA 1
ATOM 2989 C C . VAL A 1 388 ? 15.705 14.596 -35.409 1.00 65.69 388 VAL A C 1
ATOM 2991 O O . VAL A 1 388 ? 15.639 15.634 -36.070 1.00 65.69 388 VAL A O 1
ATOM 2994 N N . PRO A 1 389 ? 16.668 13.678 -35.626 1.00 75.50 389 PRO A N 1
ATOM 2995 C CA . PRO A 1 389 ? 17.670 13.825 -36.678 1.00 75.50 389 PRO A CA 1
ATOM 2996 C C . PRO A 1 389 ? 17.031 13.974 -38.061 1.00 75.50 389 PRO A C 1
ATOM 2998 O O . PRO A 1 389 ? 16.144 13.201 -38.417 1.00 75.50 389 PRO A O 1
ATOM 3001 N N . SER A 1 390 ? 17.543 14.885 -38.890 1.00 77.69 390 SER A N 1
ATOM 3002 C CA . SER A 1 390 ? 17.013 15.174 -40.236 1.00 77.69 390 SER A CA 1
ATOM 3003 C C . SER A 1 390 ? 17.018 13.971 -41.193 1.00 77.69 390 SER A C 1
ATOM 3005 O O . SER A 1 390 ? 16.333 13.986 -42.211 1.00 77.69 390 SER A O 1
ATOM 3007 N N . ALA A 1 391 ? 17.796 12.931 -40.874 1.00 82.00 391 ALA A N 1
ATOM 3008 C CA . ALA A 1 391 ? 17.881 11.673 -41.616 1.00 82.00 391 ALA A CA 1
ATOM 3009 C C . ALA A 1 391 ? 16.923 10.572 -41.103 1.00 82.00 391 ALA A C 1
ATOM 3011 O O . ALA A 1 391 ? 16.928 9.463 -41.639 1.00 82.00 391 ALA A O 1
ATOM 3012 N N . ALA A 1 392 ? 16.121 10.835 -40.064 1.00 79.06 392 ALA A N 1
ATOM 3013 C CA . ALA A 1 392 ? 15.166 9.868 -39.532 1.00 79.06 392 ALA A CA 1
ATOM 3014 C C . ALA A 1 392 ? 14.007 9.659 -40.520 1.00 79.06 392 ALA A C 1
ATOM 3016 O O . ALA A 1 392 ? 13.142 10.519 -40.685 1.00 79.06 392 ALA A O 1
ATOM 3017 N N . GLN A 1 393 ? 13.977 8.498 -41.175 1.00 77.69 393 GLN A N 1
ATOM 3018 C CA . GLN A 1 393 ? 12.851 8.113 -42.022 1.00 77.69 393 GLN A CA 1
ATOM 3019 C C . GLN A 1 393 ? 11.612 7.842 -41.159 1.00 77.69 393 GLN A C 1
ATOM 3021 O O . GLN A 1 393 ? 11.698 7.180 -40.125 1.00 77.69 393 GLN A O 1
ATOM 3026 N N . HIS A 1 394 ? 10.449 8.332 -41.596 1.00 78.88 394 HIS A N 1
ATOM 3027 C CA . HIS A 1 394 ? 9.181 8.035 -40.931 1.00 78.88 394 HIS A CA 1
ATOM 3028 C C . HIS A 1 394 ? 8.903 6.527 -40.939 1.00 78.88 394 HIS A C 1
ATOM 3030 O O . HIS A 1 394 ? 8.960 5.889 -41.993 1.00 78.88 394 HIS A O 1
ATOM 3036 N N . GLY A 1 395 ? 8.539 5.977 -39.777 1.00 81.75 395 GLY A N 1
ATOM 3037 C CA . GLY A 1 395 ? 8.144 4.575 -39.654 1.00 81.75 395 GLY A CA 1
ATOM 3038 C C . GLY A 1 395 ? 6.909 4.205 -40.488 1.00 81.75 395 GLY A C 1
ATOM 3039 O O . GLY A 1 395 ? 6.152 5.065 -40.953 1.00 81.75 395 GLY A O 1
ATOM 3040 N N . GLN A 1 396 ? 6.683 2.898 -40.655 1.00 83.25 396 GLN A N 1
ATOM 3041 C CA . GLN A 1 396 ? 5.522 2.369 -41.374 1.00 83.25 396 GLN A CA 1
ATOM 3042 C C . GLN A 1 396 ? 4.213 2.921 -40.775 1.00 83.25 396 GLN A C 1
ATOM 3044 O O . GLN A 1 396 ? 4.005 2.924 -39.558 1.00 83.25 396 GLN A O 1
ATOM 3049 N N . LYS A 1 397 ? 3.312 3.392 -41.644 1.00 89.75 397 LYS A N 1
ATOM 3050 C CA . LYS A 1 397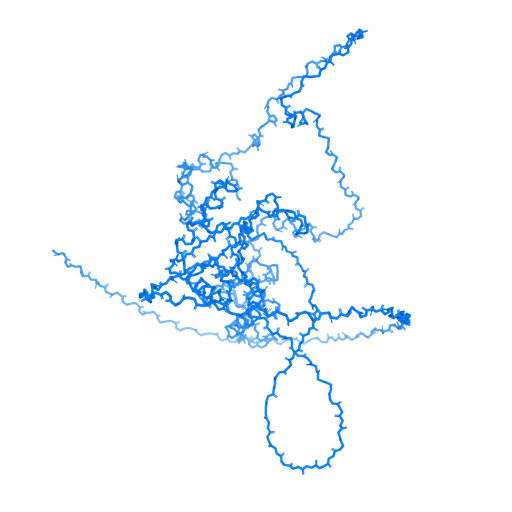 ? 1.962 3.807 -41.246 1.00 89.75 397 LYS A CA 1
ATOM 3051 C C . LYS A 1 397 ? 1.165 2.548 -40.908 1.00 89.75 397 LYS A C 1
ATOM 3053 O O . LYS A 1 397 ? 0.937 1.733 -41.795 1.00 89.75 397 LYS A O 1
ATOM 3058 N N . LEU A 1 398 ? 0.781 2.416 -39.644 1.00 91.31 398 LEU A N 1
ATOM 3059 C CA . LEU A 1 398 ? -0.062 1.351 -39.107 1.00 91.31 398 LEU A CA 1
ATOM 3060 C C . LEU A 1 398 ? -1.243 2.014 -38.386 1.00 91.31 398 LEU A C 1
ATOM 3062 O O . LEU A 1 398 ? -1.124 3.139 -37.875 1.00 91.31 398 LEU A O 1
ATOM 3066 N N . SER A 1 399 ? -2.377 1.323 -38.347 1.00 93.38 399 SER A N 1
ATOM 3067 C CA . SER A 1 399 ? -3.468 1.628 -37.419 1.00 93.38 399 SER A CA 1
ATOM 3068 C C . SER A 1 399 ? -3.020 1.407 -35.968 1.00 93.38 399 SER A C 1
ATOM 3070 O O . SER A 1 399 ? -1.960 0.829 -35.706 1.00 93.38 399 SER A O 1
ATOM 3072 N N . LEU A 1 400 ? -3.798 1.916 -35.008 1.00 92.69 400 LEU A N 1
ATOM 3073 C CA . LEU A 1 400 ? -3.477 1.730 -33.593 1.00 92.69 400 LEU A CA 1
ATOM 3074 C C . LEU A 1 400 ? -3.609 0.252 -33.186 1.00 92.69 400 LEU A C 1
ATOM 3076 O O . LEU A 1 400 ? -2.741 -0.246 -32.473 1.00 92.69 400 LEU A O 1
ATOM 3080 N N . ASP A 1 401 ? -4.620 -0.444 -33.712 1.00 93.56 401 ASP A N 1
ATOM 3081 C CA . ASP A 1 401 ? -4.829 -1.880 -33.512 1.00 93.56 401 ASP A CA 1
ATOM 3082 C C . ASP A 1 401 ? -3.644 -2.694 -34.065 1.00 93.56 401 ASP A C 1
ATOM 3084 O O . ASP A 1 401 ? -2.985 -3.402 -33.308 1.00 93.56 401 ASP A O 1
ATOM 3088 N N . GLU A 1 402 ? -3.262 -2.498 -35.338 1.00 93.94 402 GLU A N 1
ATOM 3089 C CA . GLU A 1 402 ? -2.094 -3.175 -35.940 1.00 93.94 402 GLU A CA 1
ATOM 3090 C C . GLU A 1 402 ? -0.786 -2.887 -35.190 1.00 93.94 402 GLU A C 1
ATOM 3092 O O . GLU A 1 402 ? 0.099 -3.739 -35.130 1.00 93.94 402 GLU A O 1
ATOM 3097 N N . PHE A 1 403 ? -0.628 -1.682 -34.633 1.00 91.81 403 PHE A N 1
ATOM 3098 C CA . PHE A 1 403 ? 0.523 -1.344 -33.800 1.00 91.81 403 PHE A CA 1
ATOM 3099 C C . PHE A 1 403 ? 0.493 -2.115 -32.472 1.00 91.81 403 PHE A C 1
ATOM 3101 O O . PHE A 1 403 ? 1.500 -2.709 -32.085 1.00 91.81 403 PHE A O 1
ATOM 3108 N N . CYS A 1 404 ? -0.649 -2.149 -31.783 1.00 93.00 404 CYS A N 1
ATOM 3109 C CA . CYS A 1 404 ? -0.794 -2.901 -30.541 1.00 93.00 404 CYS A CA 1
ATOM 3110 C C . CYS A 1 404 ? -0.594 -4.409 -30.745 1.00 93.00 404 CYS A C 1
ATOM 3112 O O . CYS A 1 404 ? 0.157 -5.007 -29.973 1.00 93.00 404 CYS A O 1
ATOM 3114 N N . ASP A 1 405 ? -1.147 -4.989 -31.810 1.00 94.00 405 ASP A N 1
ATOM 3115 C CA . ASP A 1 405 ? -0.953 -6.397 -32.166 1.00 94.00 405 ASP A CA 1
ATOM 3116 C C . ASP A 1 405 ? 0.513 -6.702 -32.500 1.00 94.00 405 ASP A C 1
ATOM 3118 O O . ASP A 1 405 ? 1.108 -7.626 -31.941 1.00 94.00 405 ASP A O 1
ATOM 3122 N N . ARG A 1 406 ? 1.147 -5.888 -33.357 1.00 92.06 406 ARG A N 1
ATOM 3123 C CA . ARG A 1 406 ? 2.530 -6.114 -33.816 1.00 92.06 406 ARG A CA 1
ATOM 3124 C C . ARG A 1 406 ? 3.573 -6.036 -32.700 1.00 92.06 406 ARG A C 1
ATOM 3126 O O . ARG A 1 406 ? 4.634 -6.647 -32.825 1.00 92.06 406 ARG A O 1
ATOM 3133 N N . TYR A 1 407 ? 3.283 -5.302 -31.627 1.00 88.81 407 TYR A N 1
ATOM 3134 C CA . TYR A 1 407 ? 4.141 -5.189 -30.445 1.00 88.81 407 TYR A CA 1
ATOM 3135 C C . TYR A 1 407 ? 3.592 -5.938 -29.214 1.00 88.81 407 TYR A C 1
ATOM 3137 O O . TYR A 1 407 ? 4.131 -5.775 -28.117 1.00 88.81 407 TYR A O 1
ATOM 3145 N N . CYS A 1 408 ? 2.555 -6.772 -29.379 1.00 90.62 408 CYS A N 1
ATOM 3146 C CA . CYS A 1 408 ? 1.907 -7.555 -28.317 1.00 90.62 408 CYS A CA 1
ATOM 3147 C C . CYS A 1 408 ? 1.529 -6.718 -27.073 1.00 90.62 408 CYS A C 1
ATOM 3149 O O . CYS A 1 408 ? 1.725 -7.145 -25.929 1.00 90.62 408 CYS A O 1
ATOM 3151 N N . LEU A 1 409 ? 1.030 -5.498 -27.288 1.00 91.62 409 LEU A N 1
ATOM 3152 C CA . LEU A 1 409 ? 0.636 -4.574 -26.224 1.00 91.62 409 LEU A CA 1
ATOM 3153 C C . LEU A 1 409 ? -0.711 -4.991 -25.617 1.00 91.62 409 LEU A C 1
ATOM 3155 O O . LEU A 1 409 ? -1.594 -5.487 -26.309 1.00 91.62 409 LEU A O 1
ATOM 3159 N N . SER A 1 410 ? -0.893 -4.781 -24.311 1.00 94.50 410 SER A N 1
ATOM 3160 C CA . SER A 1 410 ? -2.157 -5.127 -23.650 1.00 94.50 410 SER A CA 1
ATOM 3161 C C . SER A 1 410 ? -3.290 -4.159 -24.013 1.00 94.50 410 SER A C 1
ATOM 3163 O O . SER A 1 410 ? -3.058 -2.978 -24.288 1.00 94.50 410 SER A O 1
ATOM 3165 N N . GLN A 1 411 ? -4.535 -4.637 -23.909 1.00 93.81 411 GLN A N 1
ATOM 3166 C CA . GLN A 1 411 ? -5.738 -3.832 -24.155 1.00 93.81 411 GLN A CA 1
ATOM 3167 C C . GLN A 1 411 ? -5.801 -2.554 -23.297 1.00 93.81 411 GLN A C 1
ATOM 3169 O O . GLN A 1 411 ? -6.342 -1.541 -23.736 1.00 93.81 411 GLN A O 1
ATOM 3174 N N . ASP A 1 412 ? -5.209 -2.559 -22.099 1.00 91.19 412 ASP A N 1
ATOM 3175 C CA . ASP A 1 412 ? -5.113 -1.373 -21.236 1.00 91.19 412 ASP A CA 1
ATOM 3176 C C . ASP A 1 412 ? -4.245 -0.266 -21.860 1.00 91.19 412 ASP A C 1
ATOM 3178 O O . ASP A 1 412 ? -4.526 0.922 -21.698 1.00 91.19 412 ASP A O 1
ATOM 3182 N N . ILE A 1 413 ? -3.174 -0.646 -22.569 1.00 92.19 413 ILE A N 1
ATOM 3183 C CA . ILE A 1 413 ? -2.294 0.289 -23.282 1.00 92.19 413 ILE A CA 1
ATOM 3184 C C . ILE A 1 413 ? -3.013 0.806 -24.527 1.00 92.19 413 ILE A C 1
ATOM 3186 O O . ILE A 1 413 ? -3.002 2.012 -24.764 1.00 92.19 413 ILE A O 1
ATOM 3190 N N . HIS A 1 414 ? -3.687 -0.080 -25.268 1.00 94.38 414 HIS A N 1
ATOM 3191 C CA . HIS A 1 414 ? -4.500 0.297 -26.423 1.00 94.38 414 HIS A CA 1
ATOM 3192 C C . HIS A 1 414 ? -5.578 1.327 -26.044 1.00 94.38 414 HIS A C 1
ATOM 3194 O O . HIS A 1 414 ? -5.627 2.420 -26.609 1.00 94.38 414 HIS A O 1
ATOM 3200 N N . THR A 1 415 ? -6.359 1.029 -24.999 1.00 94.38 415 THR A N 1
ATOM 3201 C CA . THR A 1 415 ? -7.394 1.920 -24.453 1.00 94.38 415 THR A CA 1
ATOM 3202 C C . THR A 1 415 ? -6.807 3.274 -24.051 1.00 94.38 415 THR A C 1
ATOM 3204 O O . THR A 1 415 ? -7.330 4.305 -24.462 1.00 94.38 415 THR A O 1
ATOM 3207 N N . LYS A 1 416 ? -5.674 3.308 -23.335 1.00 95.12 416 LYS A N 1
ATOM 3208 C CA . LYS A 1 416 ? -5.024 4.574 -22.951 1.00 95.12 416 LYS A CA 1
ATOM 3209 C C . LYS A 1 416 ? -4.519 5.389 -24.136 1.00 95.12 416 LYS A C 1
ATOM 3211 O O . LYS A 1 416 ? -4.611 6.614 -24.100 1.00 95.12 416 LYS A O 1
ATOM 3216 N N . LEU A 1 417 ? -3.966 4.753 -25.168 1.00 93.12 417 LEU A N 1
ATOM 3217 C CA . LEU A 1 417 ? -3.551 5.460 -26.380 1.00 93.12 417 LEU A CA 1
ATOM 3218 C C . LEU A 1 417 ? -4.775 6.076 -27.076 1.00 93.12 417 LEU A C 1
ATOM 3220 O O . LEU A 1 417 ? -4.759 7.265 -27.395 1.00 93.12 417 LEU A O 1
ATOM 3224 N N . HIS A 1 418 ? -5.871 5.327 -27.188 1.00 93.50 418 HIS A N 1
ATOM 3225 C CA . HIS A 1 418 ? -7.127 5.833 -27.739 1.00 93.50 418 HIS A CA 1
ATOM 3226 C C . HIS A 1 418 ? -7.721 6.993 -26.904 1.00 93.50 418 HIS A C 1
ATOM 3228 O O . HIS A 1 418 ? -8.074 8.033 -27.456 1.00 93.50 418 HIS A O 1
ATOM 3234 N N . GLU A 1 419 ? -7.769 6.873 -25.571 1.00 93.88 419 GLU A N 1
ATOM 3235 C CA . GLU A 1 419 ? -8.239 7.922 -24.643 1.00 93.88 419 GLU A CA 1
ATOM 3236 C C . GLU A 1 419 ? -7.431 9.225 -24.736 1.00 93.88 419 GLU A C 1
ATOM 3238 O O . GLU A 1 419 ? -7.986 10.311 -24.584 1.00 93.88 419 GLU A O 1
ATOM 3243 N N . ASN A 1 420 ? -6.125 9.137 -25.010 1.00 92.12 420 ASN A N 1
ATOM 3244 C CA . ASN A 1 420 ? -5.261 10.306 -25.201 1.00 92.12 420 ASN A CA 1
ATOM 3245 C C . ASN A 1 420 ? -5.283 10.842 -26.651 1.00 92.12 420 ASN A C 1
ATOM 3247 O O . ASN A 1 420 ? -4.467 11.693 -27.003 1.00 92.12 420 ASN A O 1
ATOM 3251 N N . GLY A 1 421 ? -6.200 10.362 -27.498 1.00 90.62 421 GLY A N 1
ATOM 3252 C CA . GLY A 1 421 ? -6.393 10.849 -28.866 1.00 90.62 421 GLY A CA 1
ATOM 3253 C C . GLY A 1 421 ? -5.364 10.347 -29.886 1.00 90.62 421 GLY A C 1
ATOM 3254 O O . GLY A 1 421 ? -5.294 10.886 -30.993 1.00 90.62 421 GLY A O 1
ATOM 3255 N N . TYR A 1 422 ? -4.569 9.322 -29.561 1.00 91.50 422 TYR A N 1
ATOM 3256 C CA . TYR A 1 422 ? -3.678 8.686 -30.533 1.00 91.50 422 TYR A CA 1
ATOM 3257 C C . TYR A 1 422 ? -4.506 7.795 -31.466 1.00 91.50 422 TYR A C 1
ATOM 3259 O O . TYR A 1 422 ? -4.881 6.691 -31.101 1.00 91.50 422 TYR A O 1
ATOM 3267 N N . THR A 1 423 ? -4.786 8.264 -32.683 1.00 84.44 423 THR A N 1
ATOM 3268 C CA . THR A 1 423 ? -5.625 7.557 -33.675 1.00 84.44 423 THR A CA 1
ATOM 3269 C C . THR A 1 423 ? -4.834 6.755 -34.721 1.00 84.44 423 THR A C 1
ATOM 3271 O O . THR A 1 423 ? -5.406 6.235 -35.675 1.00 84.44 423 THR A O 1
ATOM 3274 N N . GLY A 1 424 ? -3.510 6.645 -34.571 1.00 83.00 424 GLY A N 1
ATOM 3275 C CA . GLY A 1 424 ? -2.634 5.838 -35.431 1.00 83.00 424 GLY A CA 1
ATOM 3276 C C . GLY A 1 424 ? -1.169 6.269 -35.339 1.00 83.00 424 GLY A C 1
ATOM 3277 O O . GLY A 1 424 ? -0.850 7.270 -34.697 1.00 83.00 424 GLY A O 1
ATOM 3278 N N . THR A 1 425 ? -0.251 5.564 -36.015 1.00 76.94 425 THR A N 1
ATOM 3279 C CA . THR A 1 425 ? 1.200 5.781 -35.812 1.00 76.94 425 THR A CA 1
ATOM 3280 C C . THR A 1 425 ? 1.739 7.143 -36.267 1.00 76.94 425 THR A C 1
ATOM 3282 O O . THR A 1 425 ? 2.895 7.449 -35.994 1.00 76.94 425 THR A O 1
ATOM 3285 N N . LYS A 1 426 ? 0.937 8.022 -36.890 1.00 72.31 426 LYS A N 1
ATOM 3286 C CA . LYS A 1 426 ? 1.370 9.378 -37.295 1.00 72.31 426 LYS A CA 1
ATOM 3287 C C . LYS A 1 426 ? 1.918 10.206 -36.124 1.00 72.31 426 LYS A C 1
ATOM 3289 O O . LYS A 1 426 ? 2.939 10.865 -36.296 1.00 72.31 426 LYS A O 1
ATOM 3294 N N . THR A 1 427 ? 1.304 10.124 -34.942 1.00 68.94 427 THR A N 1
ATOM 3295 C CA . THR A 1 427 ? 1.754 10.801 -33.706 1.00 68.94 427 THR A CA 1
ATOM 3296 C C . THR A 1 427 ? 2.893 10.077 -32.978 1.00 68.94 427 THR A C 1
ATOM 3298 O O . THR A 1 427 ? 3.425 10.604 -32.008 1.00 68.94 427 THR A O 1
ATOM 3301 N N . ILE A 1 428 ? 3.288 8.891 -33.451 1.00 70.81 428 ILE A N 1
ATOM 3302 C CA . ILE A 1 428 ? 4.273 7.995 -32.819 1.00 70.81 428 ILE A CA 1
ATOM 3303 C C . ILE A 1 428 ? 5.432 7.656 -33.787 1.00 70.81 428 ILE A C 1
ATOM 3305 O O . ILE A 1 428 ? 6.315 6.864 -33.472 1.00 70.81 428 ILE A O 1
ATOM 3309 N N . SER A 1 429 ? 5.450 8.269 -34.977 1.00 69.31 429 SER A N 1
ATOM 3310 C CA . SER A 1 429 ? 6.220 7.838 -36.161 1.00 69.31 429 SER A CA 1
ATOM 3311 C C . SER A 1 429 ? 7.747 7.992 -36.074 1.00 69.31 429 SER A C 1
ATOM 3313 O O . SER A 1 429 ? 8.445 7.660 -37.033 1.00 69.31 429 SER A O 1
ATOM 3315 N N . PHE A 1 430 ? 8.251 8.449 -34.924 1.00 64.56 430 PHE A N 1
ATOM 3316 C CA . PHE A 1 430 ? 9.671 8.595 -34.592 1.00 64.56 430 PHE A CA 1
ATOM 3317 C C . PH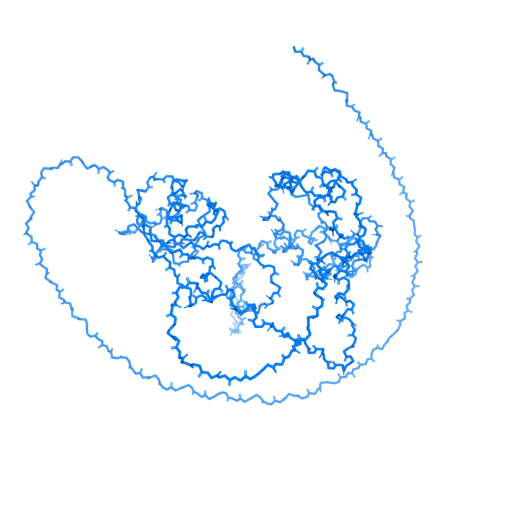E A 1 430 ? 10.131 7.681 -33.440 1.00 64.56 430 PHE A C 1
ATOM 3319 O O . PHE A 1 430 ? 11.303 7.722 -33.068 1.00 64.56 430 PHE A O 1
ATOM 3326 N N . ILE A 1 431 ? 9.249 6.848 -32.870 1.00 61.81 431 ILE A N 1
ATOM 3327 C CA . ILE A 1 431 ? 9.662 5.813 -31.914 1.00 61.81 431 ILE A CA 1
ATOM 3328 C C . ILE A 1 431 ? 10.202 4.615 -32.699 1.00 61.81 431 ILE A C 1
ATOM 3330 O O . ILE A 1 431 ? 9.450 3.759 -33.160 1.00 61.81 431 ILE A O 1
ATOM 3334 N N . VAL A 1 432 ? 11.526 4.567 -32.839 1.00 52.47 432 VAL A N 1
ATOM 3335 C CA . VAL A 1 432 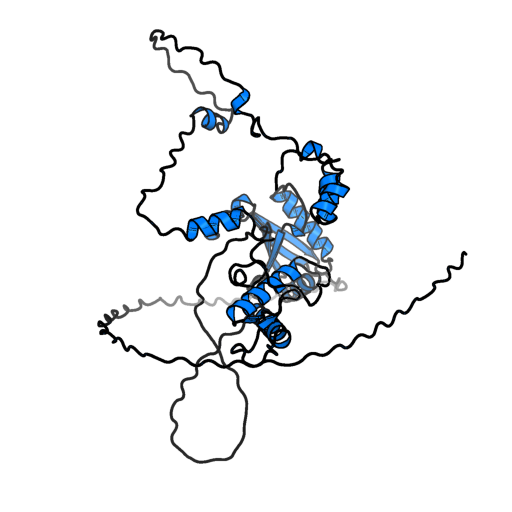? 12.260 3.364 -33.249 1.00 52.47 432 VAL A CA 1
ATOM 3336 C C . VAL A 1 432 ? 12.522 2.533 -31.988 1.00 52.47 432 VAL A C 1
ATOM 3338 O O . VAL A 1 432 ? 13.097 3.054 -31.030 1.00 52.47 432 VAL A O 1
ATOM 3341 N N . ILE A 1 433 ? 12.061 1.278 -31.978 1.00 54.03 433 ILE A N 1
ATOM 3342 C CA . ILE A 1 433 ? 12.221 0.305 -30.876 1.00 54.03 433 ILE A CA 1
ATOM 3343 C C . ILE A 1 433 ? 13.344 -0.675 -31.222 1.00 54.03 433 ILE A C 1
ATOM 3345 O O . ILE A 1 433 ? 13.317 -1.175 -32.368 1.00 54.03 433 ILE A O 1
#

Secondary structure (DSSP, 8-state):
-----------------------------------PPP-PPPPPPPPPPPPPPPPPPPPP----------------------PPEEEEEEEE--HHHHTS-GGG---EEEEEEEETT--HHHHHHHHHHHHHHHH--S---GGGEEEEEEETTTEEEEEE--SHHHHHHHHHHHTTSSS-EEEEEEEE----------------B------------------------B---HHHHHHHHHHHHHHHHTB--STT-S-SBEEEETTEEEEEE--HHHHHHHHHHHHHHHHH--S---S-PPPPS-GGGTTSTTTTTTSS-HHHHHHHHHHTS---------------GGGGGGGS-S---PPPPPP--------------GGGG-SS-TT-PPPP---HHHHHHHTT--HHHHHHHHHTT--SGGGGTT---

Foldseek 3Di:
DDDDDDDDDDDDDDDDDDDDDDDDDDDDDDDDDDDDDDDDDDDDDDDDDDDDDDDDDDDDDDDDDDDDDDDDPDDDDPPDPPQDKAKEKEWEFAPVLVPDDPVRRDTDIDIDIDGLPDFPVVVLVVVLVVCCVPHVDPDRDSVQKFKWKADPPQGHDIDTDDDRVSVNVLSVSQVPDPHRYMYMYIYGPDPPPPDDDDDDDDAAAADDDDDDDDDDDDDDDDDDDDPGHGPQDPVNVQLVVQLVVQLVVFQDPDPPDPARGWDADPVDNDTHHDDPVQSSQQSVVVVVVCVVDVDDDDPDDDRDPDPVCCPPPPPPPDPQDVVNVVVVVVVPDDPPDDDDDDPDDDDDPVVVVVPDDPDDDDDDDDDDDDDDDDDDDDPDDPVVPPPADPPQDFADWDFLVRVCVVVVHDPVVSVVCVVVPNGTCPVVRRDDD